Protein AF-A0A7C5TQL2-F1 (afdb_monomer)

Secondary structure (DSSP, 8-state):
-GGGTT-TTEEE-TTS-EEEHHHHHHHHHHHHHSGGGS-TTS-HHHHHHHHHHHHHHHHHHHHTSSSPPPHHHHHHHEEEE-TT-HHHHHTTPPEEEEEEGGG-TT-SSPPPSEEEEEEES--S--TTTTTHHHHHHHHHHHHHHHHHHTT--PEEEEEEEEEETTEEEEEEEE---GGGGGG--EE--EEEEE-SS-TT---HHHHHHHHHHHHHHHHHTT-BTTTEEB-B-TT--HHHHHHHHHHHHHHHHHTT-TTPPP-B-S--GGGT---TTTTTHHHHHHHHHHHHHHH-HHHHHHHT--TTSPEEEEEE--SHHHHHHHHHHHHTTGGG-EEEEEEE-SSEEEE-TT---HHHHHHHHHHHHHHHHTT--GGG--HHHH--S--SEEEE-SSTTSGGGGGGSB-SEEEE-SSTTSB-TTTGGG-B-SEEE--SSS-BPTT-HHHHHHTT-EEE-HHHHSTHHHHHHHHHHHHHHHHGGGGGGSGGGGHHHHHHHHHHHHHHHHHHHHHHHHTS-TT--HHHHHHHHHHHHHHHHHHHHHS--HHHHHHHHHHHHHTTT-S-HHHHHHHHHHHHHHHHHHTSSTHHHHHHHHHHS---TTSGGGT---TTHHHHHHHHHHHHHTTS--HHHHHHHHHHHHHH---TT-

Mean predicted aligned error: 11.05 Å

Sequence (654 aa):
MASLKDDKSFMRTPGGVLVNAFDVEVKGLGEQLLKPLIPESVPKEVRERGMRDLFTALGNFNKLLDKKLTTRQLSELVKSTNAFDEYRIKNNLGVTVVFDGRVHESYPGKKPLLISYTEKGEIGDTSILDGMLDEGVRLAEAMQRKNVLWDTPWDGGKTIIASEGSSYRAVTTVYGEPEVEDLVLAKGGVRFTRIGEGQESQSQDDKSEIVCDWVSSSINAGVLGKKYIAGPDMNMSKDMMSVIVDQAFKTAKDLDIKDFPLPTTSRDTSEGGFDHFKWSVTSRGVVEGMLCALRNKEFMDRVGVKQGGGLSVIIQGFGDVGSGILKILTEEYGRYGIKIVGVSDRHGAIYDSKGLDVKELLTIRQELERAEEEGTDKDAMHIAEMYRGKVEKKWMASKGDDVNQLLTQEATILMPAAGRNAITLKNIGQLKVKMIFEGANNSVERGLEGRLQKMGVAYFRGELENGGGIYTSTDEFFHYLMEGEKLKEHVDGYRTHVLEGITDLAVSNTRMVLEKWLSSPPDTTITDVVYGYADEMLRRRTLRMANITPAMLERAGGDVERSGGKMPKKIALTIAASESAREFVAYSGQNQVELMKTIQAPYDSAKASDVWSDYVDKRICATYTLGKLRNTNNTELLQTLLEKIEAENDHPKV

Radius of gyration: 26.87 Å; Cα contacts (8 Å, |Δi|>4): 1087; chains: 1; bounding box: 64×84×74 Å

pLDDT: mean 80.33, std 19.84, range [24.81, 98.62]

Structure (mmCIF, N/CA/C/O backbone):
data_AF-A0A7C5TQL2-F1
#
_entry.id   AF-A0A7C5TQL2-F1
#
loop_
_atom_site.group_PDB
_atom_site.id
_atom_site.type_symbol
_atom_site.label_atom_id
_atom_site.label_alt_id
_atom_site.label_comp_id
_atom_site.label_asym_id
_atom_site.label_entity_id
_atom_site.label_seq_id
_atom_site.pdbx_PDB_ins_code
_atom_site.Cartn_x
_atom_site.Cartn_y
_atom_site.Cartn_z
_atom_site.occupancy
_atom_site.B_iso_or_equiv
_atom_site.auth_seq_id
_atom_site.auth_comp_id
_atom_site.auth_asym_id
_atom_site.auth_atom_id
_atom_site.pdbx_PDB_model_num
ATOM 1 N N . MET A 1 1 ? 16.834 -41.797 -11.088 1.00 35.19 1 MET A N 1
ATOM 2 C CA . MET A 1 1 ? 17.399 -42.222 -12.396 1.00 35.19 1 MET A CA 1
ATOM 3 C C . MET A 1 1 ? 16.453 -43.139 -13.167 1.00 35.19 1 MET A C 1
ATOM 5 O O . MET A 1 1 ? 16.066 -42.764 -14.261 1.00 35.19 1 MET A O 1
ATOM 9 N N . ALA A 1 2 ? 16.029 -44.294 -12.634 1.00 33.97 2 ALA A N 1
ATOM 10 C CA . ALA A 1 2 ? 15.048 -45.152 -13.323 1.00 33.97 2 ALA A CA 1
ATOM 11 C C . ALA A 1 2 ? 13.636 -44.527 -13.411 1.00 33.97 2 ALA A C 1
ATOM 13 O O . ALA A 1 2 ? 12.957 -44.731 -14.406 1.00 33.97 2 ALA A O 1
ATOM 14 N N . SER A 1 3 ? 13.251 -43.688 -12.442 1.00 38.94 3 SER A N 1
ATOM 15 C CA . SER A 1 3 ? 11.978 -42.945 -12.418 1.00 38.94 3 SER A CA 1
ATOM 16 C C . SER A 1 3 ? 11.890 -41.753 -13.384 1.00 38.94 3 SER A C 1
ATOM 18 O O . SER A 1 3 ? 10.818 -41.191 -13.544 1.00 38.94 3 SER A O 1
ATOM 20 N N . LEU A 1 4 ? 13.001 -41.358 -14.022 1.00 40.25 4 LEU A N 1
ATOM 21 C CA . LEU A 1 4 ? 13.051 -40.243 -14.983 1.00 40.25 4 LEU A CA 1
ATOM 22 C C . LEU A 1 4 ? 12.885 -40.708 -16.439 1.00 40.25 4 LEU A C 1
ATOM 24 O O . LEU A 1 4 ? 12.807 -39.879 -17.336 1.00 40.25 4 LEU A O 1
ATOM 28 N N . LYS A 1 5 ? 12.871 -42.024 -16.698 1.00 40.31 5 LYS A N 1
ATOM 29 C CA . LYS A 1 5 ? 12.758 -42.573 -18.062 1.00 40.31 5 LYS A CA 1
ATOM 30 C C . LYS A 1 5 ? 11.361 -42.432 -18.667 1.00 40.31 5 LYS A C 1
ATOM 32 O O . LYS A 1 5 ? 11.258 -42.419 -19.888 1.00 40.31 5 LYS A O 1
ATOM 37 N N . ASP A 1 6 ? 10.337 -42.312 -17.826 1.00 42.06 6 ASP A N 1
ATOM 38 C CA . ASP A 1 6 ? 8.936 -42.209 -18.248 1.00 42.06 6 ASP A CA 1
ATOM 39 C C . ASP A 1 6 ? 8.398 -40.767 -18.181 1.00 42.06 6 ASP A C 1
ATOM 41 O O . ASP A 1 6 ? 7.238 -40.513 -18.509 1.00 42.06 6 ASP A O 1
ATOM 45 N N . ASP A 1 7 ? 9.241 -39.805 -17.789 1.00 46.81 7 ASP A N 1
ATOM 46 C CA . ASP A 1 7 ? 8.889 -38.389 -17.764 1.00 46.81 7 ASP A CA 1
ATOM 47 C C . ASP A 1 7 ? 9.110 -37.769 -19.154 1.00 46.81 7 ASP A C 1
ATOM 49 O O . ASP A 1 7 ? 10.240 -37.552 -19.597 1.00 46.81 7 ASP A O 1
ATOM 53 N N . LYS A 1 8 ? 8.006 -37.474 -19.855 1.00 48.50 8 LYS A N 1
ATOM 54 C CA . LYS A 1 8 ? 8.007 -36.881 -21.207 1.00 48.50 8 LYS A CA 1
ATOM 55 C C . LYS A 1 8 ? 8.673 -35.499 -21.276 1.00 48.50 8 LYS A C 1
ATOM 57 O O . LYS A 1 8 ? 8.861 -34.982 -22.374 1.00 48.50 8 LYS A O 1
ATOM 62 N N . SER A 1 9 ? 9.016 -34.899 -20.136 1.00 43.09 9 SER A N 1
ATOM 63 C CA . SER A 1 9 ? 9.730 -33.627 -20.063 1.00 43.09 9 SER A CA 1
ATOM 64 C C . SER A 1 9 ? 11.249 -33.741 -20.245 1.00 43.09 9 SER A C 1
ATOM 66 O O . SER A 1 9 ? 11.907 -32.711 -20.255 1.00 43.09 9 SER A O 1
ATOM 68 N N . PHE A 1 10 ? 11.841 -34.927 -20.449 1.00 43.38 10 PHE A N 1
ATOM 69 C CA . PHE A 1 10 ? 13.292 -35.077 -20.657 1.00 43.38 10 PHE A CA 1
ATOM 70 C C . PHE A 1 10 ? 13.642 -35.908 -21.903 1.00 43.38 10 PHE A C 1
ATOM 72 O O . PHE A 1 10 ? 13.054 -36.951 -22.173 1.00 43.38 10 PHE A O 1
ATOM 79 N N . MET A 1 11 ? 14.652 -35.463 -22.656 1.00 42.31 11 MET A N 1
ATOM 80 C CA . MET A 1 11 ? 15.240 -36.164 -23.800 1.00 42.31 11 MET A CA 1
ATOM 81 C C . MET A 1 11 ? 16.713 -36.503 -23.554 1.00 42.31 11 MET A C 1
ATOM 83 O O . MET A 1 11 ? 17.441 -35.806 -22.851 1.00 42.31 11 MET A O 1
ATOM 87 N N . ARG A 1 12 ? 17.179 -37.598 -24.160 1.00 43.16 12 ARG A N 1
ATOM 88 C CA . ARG A 1 12 ? 18.578 -38.039 -24.083 1.00 43.16 12 ARG A CA 1
ATOM 89 C C . ARG A 1 12 ? 19.365 -37.518 -25.284 1.00 43.16 12 ARG A C 1
ATOM 91 O O . ARG A 1 12 ? 18.997 -37.792 -26.422 1.00 43.16 12 ARG A O 1
ATOM 98 N N . THR A 1 13 ? 20.464 -36.812 -25.036 1.00 47.47 13 THR A N 1
ATOM 99 C CA . THR A 1 13 ? 21.400 -36.394 -26.098 1.00 47.47 13 THR A CA 1
ATOM 100 C C . THR A 1 13 ? 22.318 -37.543 -26.541 1.00 47.47 13 THR A C 1
ATOM 102 O O . THR A 1 13 ? 22.471 -38.517 -25.796 1.00 47.47 13 THR A O 1
ATOM 105 N N . PRO A 1 14 ? 22.999 -37.436 -27.705 1.00 36.00 14 PRO A N 1
ATOM 106 C CA . PRO A 1 14 ? 23.963 -38.440 -28.178 1.00 36.00 14 PRO A CA 1
ATOM 107 C C . PRO A 1 14 ? 25.115 -38.751 -27.200 1.00 36.00 14 PRO A C 1
ATOM 109 O O . PRO A 1 14 ? 25.739 -39.800 -27.316 1.00 36.00 14 PRO A O 1
ATOM 112 N N . GLY A 1 15 ? 25.372 -37.880 -26.214 1.00 41.81 15 GLY A N 1
ATOM 113 C CA . GLY A 1 15 ? 26.350 -38.083 -25.135 1.00 41.81 15 GLY A CA 1
ATOM 114 C C . GLY A 1 15 ? 25.784 -38.691 -23.843 1.00 41.81 15 GLY A C 1
ATOM 115 O O . GLY A 1 15 ? 26.488 -38.755 -22.842 1.00 41.81 15 GLY A O 1
ATOM 116 N N . GLY A 1 16 ? 24.513 -39.106 -23.821 1.00 39.88 16 GLY A N 1
ATOM 117 C CA . GLY A 1 16 ? 23.893 -39.778 -22.672 1.00 39.88 16 GLY A CA 1
ATOM 118 C C . GLY A 1 16 ? 23.383 -38.860 -21.555 1.00 39.88 16 GLY A C 1
ATOM 119 O O . GLY A 1 16 ? 22.802 -39.365 -20.591 1.00 39.88 16 GLY A O 1
ATOM 120 N N . VAL A 1 17 ? 23.533 -37.539 -21.696 1.00 45.53 17 VAL A N 1
ATOM 121 C CA . VAL A 1 17 ? 22.992 -36.541 -20.762 1.00 45.53 17 VAL A CA 1
ATOM 122 C C . VAL A 1 17 ? 21.479 -36.430 -20.966 1.00 45.53 17 VAL A C 1
ATOM 124 O O . VAL A 1 17 ? 21.015 -36.259 -22.099 1.00 45.53 17 VAL A O 1
ATOM 127 N N . LEU A 1 18 ? 20.723 -36.559 -19.872 1.00 40.25 18 LEU A N 1
ATOM 128 C CA . LEU A 1 18 ? 19.299 -36.229 -19.815 1.00 40.25 18 LEU A CA 1
ATOM 129 C C . LEU A 1 18 ? 19.177 -34.709 -19.777 1.00 40.25 18 LEU A C 1
ATOM 131 O O . LEU A 1 18 ? 19.666 -34.073 -18.850 1.00 40.25 18 LEU A O 1
ATOM 135 N N . VAL A 1 19 ? 18.552 -34.147 -20.800 1.00 42.16 19 VAL A N 1
ATOM 136 C CA . VAL A 1 19 ? 18.309 -32.712 -20.939 1.00 42.16 19 VAL A CA 1
ATOM 137 C C . VAL A 1 19 ? 16.806 -32.528 -20.996 1.00 42.16 19 VAL A C 1
ATOM 139 O O . VAL A 1 19 ? 16.106 -33.401 -21.511 1.00 42.16 19 VAL A O 1
ATOM 142 N N . ASN A 1 20 ? 16.282 -31.441 -20.444 1.00 48.88 20 ASN A N 1
ATOM 143 C CA . ASN A 1 20 ? 14.851 -31.197 -20.518 1.00 48.88 20 ASN A CA 1
ATOM 144 C C . ASN A 1 20 ? 14.444 -31.145 -22.008 1.00 48.88 20 ASN A C 1
ATOM 146 O O . ASN A 1 20 ? 15.136 -30.534 -22.818 1.00 48.88 20 ASN A O 1
ATOM 150 N N . ALA A 1 21 ? 13.363 -31.815 -22.409 1.00 44.75 21 ALA A N 1
ATOM 151 C CA . ALA A 1 21 ? 12.842 -31.758 -23.776 1.00 44.75 21 ALA A CA 1
ATOM 152 C C . ALA A 1 21 ? 12.583 -30.297 -24.201 1.00 44.75 21 ALA A C 1
ATOM 154 O O . ALA A 1 21 ? 12.774 -29.945 -25.365 1.00 44.75 21 ALA A O 1
ATOM 155 N N . PHE A 1 22 ? 12.277 -29.441 -23.220 1.00 47.22 22 PHE A N 1
ATOM 156 C CA . PHE A 1 22 ? 12.183 -27.991 -23.342 1.00 47.22 22 PHE A CA 1
ATOM 157 C C . PHE A 1 22 ? 13.530 -27.331 -23.701 1.00 47.22 22 PHE A C 1
ATOM 159 O O . PHE A 1 22 ? 13.549 -26.471 -24.571 1.00 47.22 22 PHE A O 1
ATOM 166 N N . ASP A 1 23 ? 14.672 -27.770 -23.148 1.00 45.50 23 ASP A N 1
ATOM 167 C CA . ASP A 1 23 ? 16.014 -27.251 -23.505 1.00 45.50 23 ASP A CA 1
ATOM 168 C C . ASP A 1 23 ? 16.402 -27.569 -24.962 1.00 45.50 23 ASP A C 1
ATOM 170 O O . ASP A 1 23 ? 17.165 -26.837 -25.599 1.00 45.50 23 ASP A O 1
ATOM 174 N N . VAL A 1 24 ? 15.887 -28.676 -25.508 1.00 41.97 24 VAL A N 1
ATOM 175 C CA . VAL A 1 24 ? 16.151 -29.099 -26.892 1.00 41.97 24 VAL A CA 1
ATOM 176 C C . VAL A 1 24 ? 15.247 -28.356 -27.879 1.00 41.97 24 VAL A C 1
ATOM 178 O O . VAL A 1 24 ? 15.740 -27.903 -28.913 1.00 41.97 24 VAL A O 1
ATOM 181 N N . GLU A 1 25 ? 13.963 -28.154 -27.553 1.00 45.66 25 GLU A N 1
ATOM 182 C CA . GLU A 1 25 ? 13.095 -27.243 -28.315 1.00 45.66 25 GLU A CA 1
ATOM 183 C C . GLU A 1 25 ? 13.650 -25.812 -28.300 1.00 45.66 25 GLU A C 1
ATOM 185 O O . GLU A 1 25 ? 13.676 -25.163 -29.340 1.00 45.66 25 GLU A O 1
ATOM 190 N N . VAL A 1 26 ? 14.201 -25.343 -27.176 1.00 44.94 26 VAL A N 1
ATOM 191 C CA . VAL A 1 26 ? 14.811 -24.010 -27.019 1.00 44.94 26 VAL A CA 1
ATOM 192 C C . VAL A 1 26 ? 15.952 -23.741 -28.011 1.00 44.94 26 VAL A C 1
ATOM 194 O O . VAL A 1 26 ? 16.030 -22.642 -28.562 1.00 44.94 26 VAL A O 1
ATOM 197 N N . LYS A 1 27 ? 16.798 -24.732 -28.326 1.00 47.66 27 LYS A N 1
ATOM 198 C CA . LYS A 1 27 ? 17.866 -24.559 -29.332 1.00 47.66 27 LYS A CA 1
ATOM 199 C C . LYS A 1 27 ? 17.344 -24.440 -30.768 1.00 47.66 27 LYS A C 1
ATOM 201 O O . LYS A 1 27 ? 17.947 -23.716 -31.551 1.00 47.66 27 LYS A O 1
ATOM 206 N N . GLY A 1 28 ? 16.258 -25.133 -31.118 1.00 47.22 28 GLY A N 1
ATOM 207 C CA . GLY A 1 28 ? 15.684 -25.110 -32.473 1.00 47.22 28 GLY A CA 1
ATOM 208 C C . GLY A 1 28 ? 14.668 -23.984 -32.706 1.00 47.22 28 GLY A C 1
ATOM 209 O O . GLY A 1 28 ? 14.642 -23.382 -33.777 1.00 47.22 28 GLY A O 1
ATOM 210 N N . LEU A 1 29 ? 13.854 -23.669 -31.695 1.00 45.81 29 LEU A N 1
ATOM 211 C CA . LEU A 1 29 ? 12.820 -22.628 -31.730 1.00 45.81 29 LEU A CA 1
ATOM 212 C C . LEU A 1 29 ? 13.411 -21.227 -31.495 1.00 45.81 29 LEU A C 1
ATOM 214 O O . LEU A 1 29 ? 12.914 -20.249 -32.053 1.00 45.81 29 LEU A O 1
ATOM 218 N N . GLY A 1 30 ? 14.488 -21.128 -30.702 1.00 50.16 30 GLY A N 1
ATOM 219 C CA . GLY A 1 30 ? 15.149 -19.864 -30.373 1.00 50.16 30 GLY A CA 1
ATOM 220 C C . GLY A 1 30 ? 15.720 -19.141 -31.588 1.00 50.16 30 GLY A C 1
ATOM 221 O O . GLY A 1 30 ? 15.544 -17.934 -31.714 1.00 50.16 30 GLY A O 1
ATOM 222 N N . GLU A 1 31 ? 16.306 -19.864 -32.545 1.00 50.56 31 GLU A N 1
ATOM 223 C CA . GLU A 1 31 ? 16.797 -19.252 -33.787 1.00 50.56 31 GLU A CA 1
ATOM 224 C C . GLU A 1 31 ? 15.675 -18.763 -34.715 1.00 50.56 31 GLU A C 1
ATOM 226 O O . GLU A 1 31 ? 15.889 -17.814 -35.464 1.00 50.56 31 GLU A O 1
ATOM 231 N N . GLN A 1 32 ? 14.482 -19.365 -34.689 1.00 48.25 32 GLN A N 1
ATOM 232 C CA . GLN A 1 32 ? 13.378 -18.964 -35.573 1.00 48.25 32 GLN A CA 1
ATOM 233 C C . GLN A 1 32 ? 12.506 -17.848 -34.981 1.00 48.25 32 GLN A C 1
ATOM 235 O O . GLN A 1 32 ? 12.045 -16.987 -35.728 1.00 48.25 32 GLN A O 1
ATOM 240 N N . LEU A 1 33 ? 12.310 -17.827 -33.657 1.00 50.88 33 LEU A N 1
ATOM 241 C CA . LEU A 1 33 ? 11.504 -16.812 -32.964 1.00 50.88 33 LEU A CA 1
ATOM 242 C C . LEU A 1 33 ? 12.296 -15.552 -32.591 1.00 50.88 33 LEU A C 1
ATOM 244 O O . LEU A 1 33 ? 11.737 -14.460 -32.624 1.00 50.88 33 LEU A O 1
ATOM 248 N N . LEU A 1 34 ? 13.581 -15.679 -32.234 1.00 53.97 34 LEU A N 1
ATOM 249 C CA . LEU A 1 34 ? 14.358 -14.560 -31.679 1.00 53.97 34 LEU A CA 1
ATOM 250 C C . LEU A 1 34 ? 15.198 -13.831 -32.731 1.00 53.97 34 LEU A C 1
ATOM 252 O O . LEU A 1 34 ? 15.474 -12.647 -32.574 1.00 53.97 34 LEU A O 1
ATOM 256 N N . LYS A 1 35 ? 15.567 -14.491 -33.835 1.00 56.81 35 LYS A N 1
ATOM 257 C CA . LYS A 1 35 ? 16.343 -13.870 -34.922 1.00 56.81 35 LYS A CA 1
ATOM 258 C C . LYS A 1 35 ? 15.671 -12.629 -35.542 1.00 56.81 35 LYS A C 1
ATOM 260 O O . LYS A 1 35 ? 16.403 -11.695 -35.845 1.00 56.81 35 LYS A O 1
ATOM 265 N N . PRO A 1 36 ? 14.330 -12.547 -35.679 1.00 54.75 36 PRO A N 1
ATOM 266 C CA . PRO A 1 36 ? 13.657 -11.313 -36.104 1.00 54.75 36 PRO A CA 1
ATOM 267 C C . PRO A 1 36 ? 13.644 -10.197 -35.045 1.00 54.75 36 PRO A C 1
ATOM 269 O O . PRO A 1 36 ? 13.476 -9.035 -35.397 1.00 54.75 36 PRO A O 1
ATOM 272 N N . LEU A 1 37 ? 13.793 -10.537 -33.758 1.00 52.56 37 LEU A N 1
ATOM 273 C CA . LEU A 1 37 ? 13.736 -9.596 -32.629 1.00 52.56 37 LEU A CA 1
ATOM 274 C C . LEU A 1 37 ? 15.102 -8.983 -32.289 1.00 52.56 37 LEU A C 1
ATOM 276 O O . LEU A 1 37 ? 15.181 -8.067 -31.473 1.00 52.56 37 LEU A O 1
ATOM 280 N N . ILE A 1 38 ? 16.175 -9.488 -32.899 1.00 63.03 38 ILE A N 1
ATOM 281 C CA . ILE A 1 38 ? 17.547 -9.073 -32.623 1.00 63.03 38 ILE A CA 1
ATOM 282 C C . ILE A 1 38 ? 18.105 -8.393 -33.878 1.00 63.03 38 ILE A C 1
ATOM 284 O O . ILE A 1 38 ? 18.371 -9.082 -34.866 1.00 63.03 38 ILE A O 1
ATOM 288 N N . PRO A 1 39 ? 18.312 -7.064 -33.864 1.00 61.12 39 PRO A N 1
ATOM 289 C CA . PRO A 1 39 ? 18.903 -6.362 -34.995 1.00 61.12 39 PRO A CA 1
ATOM 290 C C . PRO A 1 39 ? 20.243 -6.987 -35.405 1.00 61.12 39 PRO A C 1
ATOM 292 O O . PRO A 1 39 ? 21.057 -7.358 -34.555 1.00 61.12 39 PRO A O 1
ATOM 295 N N . GLU A 1 40 ? 20.514 -7.077 -36.710 1.00 67.06 40 GLU A N 1
ATOM 296 C CA . GLU A 1 40 ? 21.793 -7.613 -37.204 1.00 67.06 40 GLU A CA 1
ATOM 297 C C . GLU A 1 40 ? 23.003 -6.812 -36.699 1.00 67.06 40 GLU A C 1
ATOM 299 O O . GLU A 1 40 ? 24.095 -7.371 -36.587 1.00 67.06 40 GLU A O 1
ATOM 304 N N . SER A 1 41 ? 22.783 -5.543 -36.333 1.00 70.69 41 SER A N 1
ATOM 305 C CA . SER A 1 41 ? 23.762 -4.639 -35.727 1.00 70.69 41 SER A CA 1
ATOM 306 C C . SER A 1 41 ? 24.206 -5.042 -34.318 1.00 70.69 41 SER A C 1
ATOM 308 O O . SER A 1 41 ? 25.245 -4.568 -33.872 1.00 70.69 41 SER A O 1
ATOM 310 N N . VAL A 1 42 ? 23.460 -5.904 -33.618 1.00 71.81 42 VAL A N 1
ATOM 311 C CA . VAL A 1 42 ? 23.802 -6.332 -32.255 1.00 71.81 42 VAL A CA 1
ATOM 312 C C . VAL A 1 42 ? 25.015 -7.280 -32.284 1.00 71.81 42 VAL A C 1
ATOM 314 O O . VAL A 1 42 ? 24.962 -8.313 -32.971 1.00 71.81 42 VAL A O 1
ATOM 317 N N . PRO A 1 43 ? 26.094 -6.998 -31.522 1.00 82.38 43 PRO A N 1
ATOM 318 C CA . PRO A 1 43 ? 27.293 -7.831 -31.480 1.00 82.38 43 PRO A CA 1
ATOM 319 C C . PRO A 1 43 ? 26.995 -9.294 -31.143 1.00 82.38 43 PRO A C 1
ATOM 321 O O . PRO A 1 43 ? 26.157 -9.604 -30.297 1.00 82.38 43 PRO A O 1
ATOM 324 N N . LYS A 1 44 ? 27.725 -10.226 -31.766 1.00 81.69 44 LYS A N 1
ATOM 325 C CA . LYS A 1 44 ? 27.510 -11.673 -31.586 1.00 81.69 44 LYS A CA 1
ATOM 326 C C . LYS A 1 44 ? 27.522 -12.099 -30.110 1.00 81.69 44 LYS A C 1
ATOM 328 O O . LYS A 1 44 ? 26.655 -12.863 -29.700 1.00 81.69 44 LYS A O 1
ATOM 333 N N . GLU A 1 45 ? 28.455 -11.569 -29.323 1.00 79.00 45 GLU A N 1
ATOM 334 C CA . GLU A 1 45 ? 28.585 -11.863 -27.889 1.00 79.00 45 GLU A CA 1
ATOM 335 C C . GLU A 1 45 ? 27.354 -11.417 -27.085 1.00 79.00 45 GLU A C 1
ATOM 337 O O . GLU A 1 45 ? 26.882 -12.150 -26.213 1.00 79.00 45 GLU A O 1
ATOM 342 N N . VAL A 1 46 ? 26.781 -10.256 -27.430 1.00 82.25 46 VAL A N 1
ATOM 343 C CA . VAL A 1 46 ? 25.533 -9.748 -26.842 1.00 82.25 46 VAL A CA 1
ATOM 344 C C . VAL A 1 46 ? 24.373 -10.687 -27.164 1.00 82.25 46 VAL A C 1
ATOM 346 O O . VAL A 1 46 ? 23.608 -11.042 -26.270 1.00 82.25 46 VAL A O 1
ATOM 349 N N . ARG A 1 47 ? 24.269 -11.154 -28.416 1.00 79.06 47 ARG A N 1
ATOM 350 C CA . ARG A 1 47 ? 23.204 -12.085 -28.832 1.00 79.06 47 ARG A CA 1
ATOM 351 C C . ARG A 1 47 ? 23.280 -13.414 -28.091 1.00 79.06 47 ARG A C 1
ATOM 353 O O . ARG A 1 47 ? 22.269 -13.891 -27.581 1.00 79.06 47 ARG A O 1
ATOM 360 N N . GLU A 1 48 ? 24.470 -14.006 -28.020 1.00 81.00 48 GLU A N 1
ATOM 361 C CA . GLU A 1 48 ? 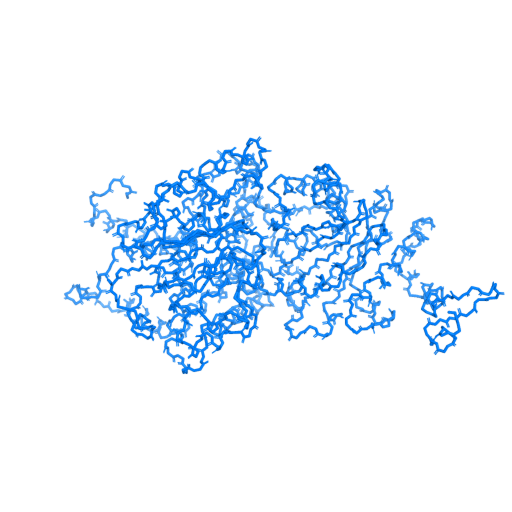24.676 -15.305 -27.372 1.00 81.00 48 GLU A CA 1
ATOM 362 C C . GLU A 1 48 ? 24.389 -15.243 -25.872 1.00 81.00 48 GLU A C 1
ATOM 364 O O . GLU A 1 48 ? 23.709 -16.119 -25.335 1.00 81.00 48 GLU A O 1
ATOM 369 N N . ARG A 1 49 ? 24.868 -14.195 -25.193 1.00 82.44 49 ARG A N 1
ATOM 370 C CA . ARG A 1 49 ? 24.580 -13.986 -23.775 1.00 82.44 49 ARG A CA 1
ATOM 371 C C . ARG A 1 49 ? 23.101 -13.676 -23.537 1.00 82.44 49 ARG A C 1
ATOM 373 O O . ARG A 1 49 ? 22.492 -14.318 -22.690 1.00 82.44 49 ARG A O 1
ATOM 380 N N . GLY A 1 50 ? 22.519 -12.758 -24.306 1.00 83.56 50 GLY A N 1
ATOM 381 C CA . GLY A 1 50 ? 21.108 -12.388 -24.198 1.00 83.56 50 GLY A CA 1
ATOM 382 C C . GLY A 1 50 ? 20.166 -13.575 -24.378 1.00 83.56 50 GLY A C 1
ATOM 383 O O . GLY A 1 50 ? 19.236 -13.729 -23.594 1.00 83.56 50 GLY A O 1
ATOM 384 N N . MET A 1 51 ? 20.448 -14.472 -25.331 1.00 80.56 51 MET A N 1
ATOM 385 C CA . MET A 1 51 ? 19.664 -15.700 -25.499 1.00 80.56 51 MET A CA 1
ATOM 386 C C . MET A 1 51 ? 19.730 -16.598 -24.262 1.00 80.56 51 MET A C 1
ATOM 388 O O . MET A 1 51 ? 18.691 -17.052 -23.788 1.00 80.56 51 MET A O 1
ATOM 392 N N . ARG A 1 52 ? 20.934 -16.865 -23.734 1.00 82.88 52 ARG A N 1
ATOM 393 C CA . ARG A 1 52 ? 21.097 -17.721 -22.546 1.00 82.88 52 ARG A CA 1
ATOM 394 C C . ARG A 1 52 ? 20.340 -17.158 -21.345 1.00 82.88 52 ARG A C 1
ATOM 396 O O . ARG A 1 52 ? 19.586 -17.895 -20.710 1.00 82.88 52 ARG A O 1
ATOM 403 N N . ASP A 1 53 ? 20.514 -15.865 -21.084 1.00 87.06 53 ASP A N 1
ATOM 404 C CA . ASP A 1 53 ? 19.884 -15.177 -19.957 1.00 87.06 53 ASP A CA 1
ATOM 405 C C . ASP A 1 53 ? 18.348 -15.201 -20.117 1.00 87.06 53 ASP A C 1
ATOM 407 O O . ASP A 1 53 ? 17.634 -15.584 -19.195 1.00 87.06 53 ASP A O 1
ATOM 411 N N . LEU A 1 54 ? 17.826 -14.895 -21.314 1.00 85.62 54 LEU A N 1
ATOM 412 C CA . LEU A 1 54 ? 16.385 -14.901 -21.592 1.00 85.62 54 LEU A CA 1
ATOM 413 C C . LEU A 1 54 ? 15.747 -16.279 -21.385 1.00 85.62 54 LEU A C 1
ATOM 415 O O . LEU A 1 54 ? 14.697 -16.378 -20.754 1.00 85.62 54 LEU A O 1
ATOM 419 N N . PHE A 1 55 ? 16.348 -17.348 -21.911 1.00 80.94 55 PHE A N 1
ATOM 420 C CA . PHE A 1 55 ? 15.778 -18.690 -21.764 1.00 80.94 55 PHE A CA 1
ATOM 421 C C . PHE A 1 55 ? 15.786 -19.172 -20.318 1.00 80.94 55 PHE A C 1
ATOM 423 O O . PHE A 1 55 ? 14.824 -19.807 -19.882 1.00 80.94 55 PHE A O 1
ATOM 430 N N . THR A 1 56 ? 16.832 -18.820 -19.573 1.00 84.25 56 THR A N 1
ATOM 431 C CA . THR A 1 56 ? 16.898 -19.078 -18.132 1.00 84.25 56 THR A CA 1
ATOM 432 C C . THR A 1 56 ? 15.745 -18.369 -17.419 1.00 84.25 56 THR A C 1
ATOM 434 O O . THR A 1 56 ? 14.995 -19.014 -16.680 1.00 84.25 56 THR A O 1
ATOM 437 N N . ALA A 1 57 ? 15.505 -17.099 -17.759 1.00 87.38 57 ALA A N 1
ATOM 438 C CA . ALA A 1 57 ? 14.457 -16.289 -17.147 1.00 87.38 57 ALA A CA 1
ATOM 439 C C . ALA A 1 57 ? 13.059 -16.805 -17.462 1.00 87.38 57 ALA A C 1
ATOM 441 O O . ALA A 1 57 ? 12.238 -16.947 -16.558 1.00 87.38 57 ALA A O 1
ATOM 442 N N . LEU A 1 58 ? 12.794 -17.155 -18.722 1.00 85.12 58 LEU A N 1
ATOM 443 C CA . LEU A 1 58 ? 11.524 -17.755 -19.130 1.00 85.12 58 LEU A CA 1
ATOM 444 C C . LEU A 1 58 ? 11.292 -19.099 -18.430 1.00 85.12 58 LEU A C 1
ATOM 446 O O . LEU A 1 58 ? 10.189 -19.366 -17.956 1.00 85.12 58 LEU A O 1
ATOM 450 N N . GLY A 1 59 ? 12.331 -19.933 -18.337 1.00 82.38 59 GLY A N 1
ATOM 451 C CA . GLY A 1 59 ? 12.267 -21.224 -17.661 1.00 82.38 59 GLY A CA 1
ATOM 452 C C . GLY A 1 59 ? 11.974 -21.092 -16.167 1.00 82.38 59 GLY A C 1
ATOM 453 O O . GLY A 1 59 ? 11.145 -21.835 -15.643 1.00 82.38 59 GLY A O 1
ATOM 454 N N . ASN A 1 60 ? 12.613 -20.141 -15.485 1.00 85.56 60 ASN A N 1
ATOM 455 C CA . ASN A 1 60 ? 12.390 -19.889 -14.062 1.00 85.56 60 ASN A CA 1
ATOM 456 C C . ASN A 1 60 ? 11.043 -19.218 -13.794 1.00 85.56 60 ASN A C 1
ATOM 458 O O . ASN A 1 60 ? 10.327 -19.662 -12.901 1.00 85.56 60 ASN A O 1
ATOM 462 N N . PHE A 1 61 ? 10.644 -18.233 -14.599 1.00 86.69 61 PHE A N 1
ATOM 463 C CA . PHE A 1 61 ? 9.328 -17.608 -14.480 1.00 86.69 61 PHE A CA 1
ATOM 464 C C . PHE A 1 61 ? 8.194 -18.621 -14.678 1.00 86.69 61 PHE A C 1
ATOM 466 O O . PHE A 1 61 ? 7.239 -18.628 -13.909 1.00 86.69 61 PHE A O 1
ATOM 473 N N . ASN A 1 62 ? 8.322 -19.548 -15.635 1.00 85.19 62 ASN A N 1
ATOM 474 C CA . ASN A 1 62 ? 7.319 -20.594 -15.861 1.00 85.19 62 ASN A CA 1
ATOM 475 C C . ASN A 1 62 ? 7.122 -21.523 -14.650 1.00 85.19 62 ASN A C 1
ATOM 477 O O . ASN A 1 62 ? 6.055 -22.111 -14.493 1.00 85.19 62 ASN A O 1
ATOM 481 N N . LYS A 1 63 ? 8.141 -21.673 -13.791 1.00 83.38 63 LYS A N 1
ATOM 482 C CA . LYS A 1 63 ? 8.021 -22.442 -12.540 1.00 83.38 63 LYS A CA 1
ATOM 483 C C . LYS A 1 63 ? 7.165 -21.718 -11.497 1.00 83.38 63 LYS A C 1
ATOM 485 O O . LYS A 1 63 ? 6.606 -22.393 -10.647 1.00 83.38 63 LYS A O 1
ATOM 490 N N . LEU A 1 64 ? 7.041 -20.390 -11.588 1.00 82.12 64 LEU A N 1
ATOM 491 C CA . LEU A 1 64 ? 6.224 -19.562 -10.689 1.00 82.12 64 LEU A CA 1
ATOM 492 C C . LEU A 1 64 ? 4.743 -19.535 -11.073 1.00 82.12 64 LEU A C 1
ATOM 494 O O . LEU A 1 64 ? 3.929 -18.971 -10.346 1.00 82.12 64 LEU A O 1
ATOM 498 N N . LEU A 1 65 ? 4.389 -20.093 -12.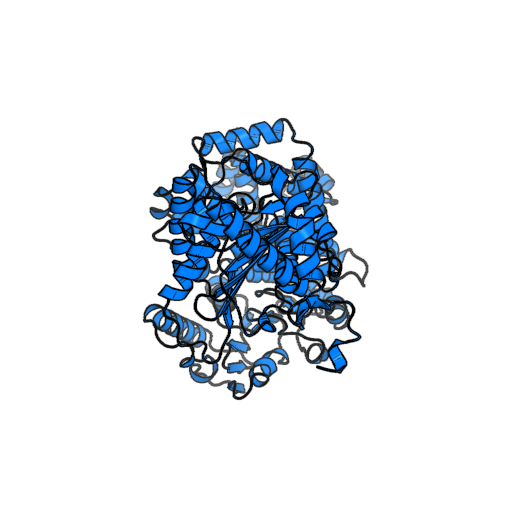231 1.00 83.69 65 LEU A N 1
ATOM 499 C CA . LEU A 1 65 ? 3.014 -20.157 -12.698 1.00 83.69 65 LEU A CA 1
ATOM 500 C C . LEU A 1 65 ? 2.372 -21.465 -12.244 1.00 83.69 65 LEU A C 1
ATOM 502 O O . LEU A 1 65 ? 2.896 -22.549 -12.497 1.00 83.69 65 LEU A O 1
ATOM 506 N N . ASP A 1 66 ? 1.170 -21.367 -11.681 1.00 78.88 66 ASP A N 1
ATOM 507 C CA . ASP A 1 66 ? 0.393 -22.544 -11.268 1.00 78.88 66 ASP A CA 1
ATOM 508 C C . ASP A 1 66 ? 0.061 -23.470 -12.448 1.00 78.88 66 ASP A C 1
ATOM 510 O O . ASP A 1 66 ? -0.086 -24.684 -12.298 1.00 78.88 66 ASP A O 1
ATOM 514 N N . LYS A 1 67 ? -0.043 -22.898 -13.650 1.00 80.50 67 LYS A N 1
ATOM 515 C CA . LYS A 1 67 ? -0.192 -23.633 -14.900 1.00 80.50 67 LYS A CA 1
ATOM 516 C C . LYS A 1 67 ? 0.991 -23.316 -15.797 1.00 80.50 67 LYS A C 1
ATOM 518 O O . LYS A 1 67 ? 1.109 -22.206 -16.309 1.00 80.50 67 LYS A O 1
ATOM 523 N N . LYS A 1 68 ? 1.837 -24.323 -16.015 1.00 80.12 68 LYS A N 1
ATOM 524 C CA . LYS A 1 68 ? 2.994 -24.203 -16.902 1.00 80.12 68 LYS A CA 1
ATOM 525 C C . LYS A 1 68 ? 2.529 -23.852 -18.311 1.00 80.12 68 LYS A C 1
ATOM 527 O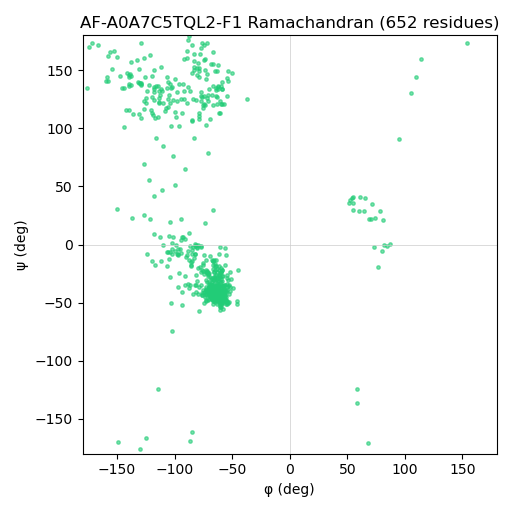 O . LYS A 1 68 ? 1.765 -24.597 -18.929 1.00 80.12 68 LYS A O 1
ATOM 532 N N . LEU A 1 69 ? 3.010 -22.723 -18.808 1.00 76.94 69 LEU A N 1
ATOM 533 C CA . LEU A 1 69 ? 2.805 -22.276 -20.173 1.00 76.94 69 LEU A CA 1
ATOM 534 C C . LEU A 1 69 ? 3.862 -22.914 -21.079 1.00 76.94 69 LEU A C 1
ATOM 536 O O . LEU A 1 69 ? 4.998 -23.174 -20.669 1.00 76.94 69 LEU A O 1
ATOM 540 N N . THR A 1 70 ? 3.488 -23.180 -22.328 1.00 79.00 70 THR A N 1
ATOM 541 C CA . THR A 1 70 ? 4.464 -23.557 -23.360 1.00 79.00 70 THR A CA 1
ATOM 542 C C . THR A 1 70 ? 5.357 -22.362 -23.694 1.00 79.00 70 THR A C 1
ATOM 544 O O . THR A 1 70 ? 4.937 -21.213 -23.552 1.00 79.00 70 THR A O 1
ATOM 547 N N . THR A 1 71 ? 6.572 -22.599 -24.199 1.00 67.44 71 THR A N 1
ATOM 548 C CA . THR A 1 71 ? 7.472 -21.515 -24.643 1.00 67.44 71 THR A CA 1
ATOM 549 C C . THR A 1 71 ? 6.797 -20.599 -25.653 1.00 67.44 71 THR A C 1
ATOM 551 O O . THR A 1 71 ? 6.958 -19.385 -25.588 1.00 67.44 71 THR A O 1
ATOM 554 N N . ARG A 1 72 ? 5.999 -21.176 -26.560 1.00 71.50 72 ARG A N 1
ATOM 555 C CA . ARG A 1 72 ? 5.222 -20.419 -27.539 1.00 71.50 72 ARG A CA 1
ATOM 556 C C . ARG A 1 72 ? 4.256 -19.453 -26.853 1.00 71.50 72 ARG A C 1
ATOM 558 O O . ARG A 1 72 ? 4.286 -18.267 -27.155 1.00 71.50 72 ARG A O 1
ATOM 565 N N . GLN A 1 73 ? 3.466 -19.936 -25.895 1.00 80.50 73 GLN A N 1
ATOM 566 C CA . GLN A 1 73 ? 2.539 -19.088 -25.141 1.00 80.50 73 GLN A CA 1
ATOM 567 C C . GLN A 1 73 ? 3.271 -18.012 -24.338 1.00 80.50 73 GLN A C 1
ATOM 569 O O . GLN A 1 73 ? 2.842 -16.866 -24.340 1.00 80.50 73 GLN A O 1
ATOM 574 N N . LEU A 1 74 ? 4.393 -18.353 -23.694 1.00 76.12 74 LEU A N 1
ATOM 575 C CA . LEU A 1 74 ? 5.217 -17.358 -23.008 1.00 76.12 74 LEU A CA 1
ATOM 576 C C . LEU A 1 74 ? 5.694 -16.289 -23.988 1.00 76.12 74 LEU A C 1
ATOM 578 O O . LEU A 1 74 ? 5.509 -15.114 -23.713 1.00 76.12 74 LEU A O 1
ATOM 582 N N . SER A 1 75 ? 6.227 -16.675 -25.151 1.00 72.81 75 SER A N 1
ATOM 583 C CA . SER A 1 75 ? 6.704 -15.722 -26.159 1.00 72.81 75 SER A CA 1
ATOM 584 C C . SER A 1 75 ? 5.598 -14.825 -26.719 1.00 72.81 75 SER A C 1
ATOM 586 O O . SER A 1 75 ? 5.837 -13.643 -26.929 1.00 72.81 75 SER A O 1
ATOM 588 N N . GLU A 1 76 ? 4.384 -15.355 -26.903 1.00 81.38 76 GLU A N 1
ATOM 589 C CA . GLU A 1 76 ? 3.213 -14.589 -27.358 1.00 81.38 76 GLU A CA 1
ATOM 590 C C . GLU A 1 76 ? 2.712 -13.607 -26.283 1.00 81.38 76 GLU A C 1
ATOM 592 O O . GLU A 1 76 ? 2.080 -12.604 -26.608 1.00 81.38 76 GLU A O 1
ATOM 597 N N . LEU A 1 77 ? 3.000 -13.881 -25.006 1.00 84.69 77 LEU A N 1
ATOM 598 C CA . LEU A 1 77 ? 2.629 -13.039 -23.870 1.00 84.69 77 LEU A CA 1
ATOM 599 C C . LEU A 1 77 ? 3.760 -12.102 -23.425 1.00 84.69 77 LEU A C 1
ATOM 601 O O . LEU A 1 77 ? 3.513 -11.228 -22.601 1.00 84.69 77 LEU A O 1
ATOM 605 N N . VAL A 1 78 ? 4.983 -12.234 -23.945 1.00 87.38 78 VAL A N 1
ATOM 606 C CA . VAL A 1 78 ? 6.083 -11.296 -23.667 1.00 87.38 78 VAL A CA 1
ATOM 607 C C . VAL A 1 78 ? 5.828 -9.995 -24.426 1.00 87.38 78 VAL A C 1
ATOM 609 O O . VAL A 1 78 ? 5.773 -9.976 -25.652 1.00 87.38 78 VAL A O 1
ATOM 612 N N . LYS A 1 79 ? 5.708 -8.888 -23.691 1.00 86.81 79 LYS A N 1
ATOM 613 C CA . LYS A 1 79 ? 5.542 -7.542 -24.252 1.00 86.81 79 LYS A CA 1
ATOM 614 C C . LYS A 1 79 ? 6.871 -6.819 -24.472 1.00 86.81 79 LYS A C 1
ATOM 616 O O . LYS A 1 79 ? 6.991 -6.050 -25.421 1.00 86.81 79 LYS A O 1
ATOM 621 N N . SER A 1 80 ? 7.866 -7.034 -23.610 1.00 90.25 80 SER A N 1
ATOM 622 C CA . SER A 1 80 ? 9.210 -6.463 -23.779 1.00 90.25 80 SER A CA 1
ATOM 623 C C . SER A 1 80 ? 10.270 -7.248 -23.006 1.00 90.25 80 SER A C 1
ATOM 625 O O . SER A 1 80 ? 9.967 -8.026 -22.103 1.00 90.25 80 SER A O 1
ATOM 627 N N . THR A 1 81 ? 11.540 -7.058 -23.360 1.00 91.75 81 THR A N 1
ATOM 628 C CA . THR A 1 81 ? 12.679 -7.576 -22.593 1.00 91.75 81 THR A CA 1
ATOM 629 C C . THR A 1 81 ? 13.920 -6.727 -22.837 1.00 91.75 81 THR A C 1
ATOM 631 O O . THR A 1 81 ? 14.083 -6.172 -23.921 1.00 91.75 81 THR A O 1
ATOM 634 N N . ASN A 1 82 ? 14.810 -6.660 -21.845 1.00 93.19 82 ASN A N 1
ATOM 635 C CA . ASN A 1 82 ? 16.129 -6.046 -21.991 1.00 93.19 82 ASN A CA 1
ATOM 636 C C . ASN A 1 82 ? 17.245 -7.048 -22.352 1.00 93.19 82 ASN A C 1
ATOM 638 O O . ASN A 1 82 ? 18.414 -6.674 -22.403 1.00 93.19 82 ASN A O 1
ATOM 642 N N . ALA A 1 83 ? 16.926 -8.331 -22.569 1.00 89.81 83 ALA A N 1
ATOM 643 C CA . ALA A 1 83 ? 17.925 -9.399 -22.673 1.00 89.81 83 ALA A CA 1
ATOM 644 C C . ALA A 1 83 ? 19.037 -9.115 -23.702 1.00 89.81 83 ALA A C 1
ATOM 646 O O . ALA A 1 83 ? 20.199 -9.468 -23.473 1.00 89.81 83 ALA A O 1
ATOM 647 N N . PHE A 1 84 ? 18.674 -8.445 -24.799 1.00 87.38 84 PHE A N 1
ATOM 648 C CA . PHE A 1 84 ? 19.535 -8.129 -25.941 1.00 87.38 84 PHE A CA 1
ATOM 649 C C . PHE A 1 84 ? 20.063 -6.688 -25.952 1.00 87.38 84 PHE A C 1
ATOM 651 O O . PHE A 1 84 ? 20.680 -6.281 -26.933 1.00 87.38 84 PHE A O 1
ATOM 658 N N . ASP A 1 85 ? 19.815 -5.920 -24.893 1.00 88.44 85 ASP A N 1
ATOM 659 C CA . ASP A 1 85 ? 20.244 -4.530 -24.796 1.00 88.44 85 ASP A CA 1
ATOM 660 C C . ASP A 1 85 ? 21.748 -4.431 -24.465 1.00 88.44 85 ASP A C 1
ATOM 662 O O . ASP A 1 85 ? 22.258 -5.096 -23.554 1.00 88.44 85 ASP A O 1
ATOM 666 N N . GLU A 1 86 ? 22.480 -3.603 -25.214 1.00 88.81 86 GLU A N 1
ATOM 667 C CA . GLU A 1 86 ? 23.921 -3.412 -25.026 1.00 88.81 86 GLU A CA 1
ATOM 668 C C . GLU A 1 86 ? 24.259 -2.768 -23.677 1.00 88.81 86 GLU A C 1
ATOM 670 O O . GLU A 1 86 ? 25.246 -3.160 -23.048 1.00 88.81 86 GLU A O 1
ATOM 675 N N . TYR A 1 87 ? 23.437 -1.826 -23.199 1.00 92.25 87 TYR A N 1
ATOM 676 C CA . TYR A 1 87 ? 23.597 -1.206 -21.885 1.00 92.25 87 TYR A CA 1
ATOM 677 C C . TYR A 1 87 ? 23.502 -2.261 -20.785 1.00 92.25 87 TYR A C 1
ATOM 679 O O . TYR A 1 87 ? 24.357 -2.294 -19.895 1.00 92.25 87 TYR A O 1
ATOM 687 N N . ARG A 1 88 ? 22.528 -3.179 -20.875 1.00 93.50 88 ARG A N 1
ATOM 688 C CA . ARG A 1 88 ? 22.388 -4.289 -19.920 1.00 93.50 88 ARG A CA 1
ATOM 689 C C . ARG A 1 88 ? 23.634 -5.167 -19.890 1.00 93.50 88 ARG A C 1
ATOM 691 O O . ARG A 1 88 ? 24.161 -5.467 -18.818 1.00 93.50 88 ARG A O 1
ATOM 698 N N . ILE A 1 89 ? 24.119 -5.579 -21.060 1.00 90.25 89 ILE A N 1
ATOM 699 C CA . ILE A 1 89 ? 25.267 -6.488 -21.170 1.00 90.25 89 ILE A CA 1
ATOM 700 C C . ILE A 1 89 ? 26.535 -5.825 -20.639 1.00 90.25 89 ILE A C 1
ATOM 702 O O . ILE A 1 89 ? 27.246 -6.432 -19.835 1.00 90.25 89 ILE A O 1
ATOM 706 N N . LYS A 1 90 ? 26.795 -4.583 -21.067 1.00 90.38 90 LYS A N 1
ATOM 707 C CA . LYS A 1 90 ? 27.975 -3.798 -20.688 1.00 90.38 90 LYS A CA 1
ATOM 708 C C . LYS A 1 90 ? 28.052 -3.582 -19.180 1.00 90.38 90 LYS A C 1
ATOM 710 O O . LYS A 1 90 ? 29.134 -3.673 -18.610 1.00 90.38 90 LYS A O 1
ATOM 715 N N . ASN A 1 91 ? 26.912 -3.325 -18.545 1.00 92.62 91 ASN A N 1
ATOM 716 C CA . ASN A 1 91 ? 26.827 -3.080 -17.107 1.00 92.62 91 ASN A CA 1
ATOM 717 C C . ASN A 1 91 ? 26.544 -4.352 -16.289 1.00 92.62 91 ASN A C 1
ATOM 719 O O . ASN A 1 91 ? 26.363 -4.266 -15.079 1.00 92.62 91 ASN A O 1
ATOM 723 N N . ASN A 1 92 ? 26.532 -5.534 -16.922 1.00 92.69 92 ASN A N 1
ATOM 724 C CA . ASN A 1 92 ? 26.284 -6.816 -16.259 1.00 92.69 92 ASN A CA 1
ATOM 725 C C . ASN A 1 92 ? 24.972 -6.832 -15.445 1.00 92.69 92 ASN A C 1
ATOM 727 O O . ASN A 1 92 ? 24.931 -7.373 -14.338 1.00 92.69 92 ASN A O 1
ATOM 731 N N . LEU A 1 93 ? 23.920 -6.220 -15.991 1.00 95.25 93 LEU A N 1
ATOM 732 C CA . LEU A 1 93 ? 22.624 -6.087 -15.330 1.00 95.25 93 LEU A CA 1
ATOM 733 C C . LEU A 1 93 ? 21.785 -7.367 -15.436 1.00 95.25 93 LEU A C 1
ATOM 735 O O . LEU A 1 93 ? 21.949 -8.161 -16.378 1.00 95.25 93 LEU A O 1
ATOM 739 N N . GLY A 1 94 ? 20.858 -7.535 -14.490 1.00 95.38 94 GLY A N 1
ATOM 740 C CA . GLY A 1 94 ? 19.824 -8.562 -14.535 1.00 95.38 94 GLY A CA 1
ATOM 741 C C . GLY A 1 94 ? 19.001 -8.536 -15.828 1.00 95.38 94 GLY A C 1
ATOM 742 O O . GLY A 1 94 ? 18.799 -7.498 -16.470 1.00 95.38 94 GLY A O 1
ATOM 743 N N . VAL A 1 95 ? 18.528 -9.712 -16.236 1.00 95.69 95 VAL A N 1
ATOM 744 C CA . VAL A 1 95 ? 17.599 -9.838 -17.361 1.00 95.69 95 VAL A CA 1
ATOM 745 C C . VAL A 1 95 ? 16.181 -9.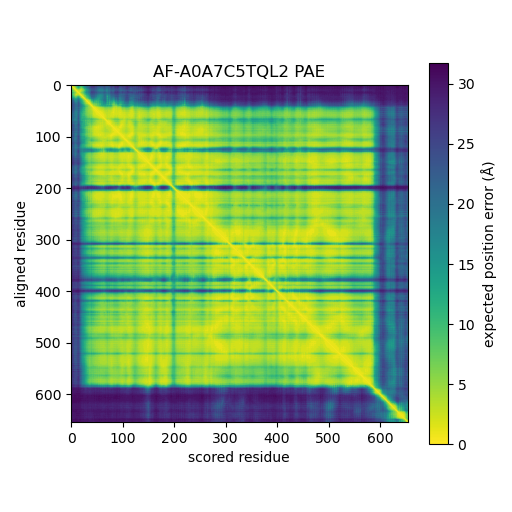597 -16.863 1.00 95.69 95 VAL A C 1
ATOM 747 O O . VAL A 1 95 ? 15.721 -10.243 -15.929 1.00 95.69 95 VAL A O 1
ATOM 750 N N . THR A 1 96 ? 15.489 -8.660 -17.496 1.00 97.06 96 THR A N 1
ATOM 751 C CA . THR A 1 96 ? 14.089 -8.336 -17.248 1.00 97.06 96 THR A CA 1
ATOM 752 C C . THR A 1 96 ? 13.253 -8.765 -18.443 1.00 97.06 96 THR A C 1
ATOM 754 O O . THR A 1 96 ? 13.569 -8.448 -19.596 1.00 97.06 96 THR A O 1
ATOM 757 N N . VAL A 1 97 ? 12.155 -9.456 -18.162 1.00 94.62 97 VAL A N 1
ATOM 758 C CA . VAL A 1 97 ? 11.139 -9.857 -19.132 1.00 94.62 97 VAL A CA 1
ATOM 759 C C . VAL A 1 97 ? 9.790 -9.346 -18.645 1.00 94.62 97 VAL A C 1
ATOM 761 O O . VAL A 1 97 ? 9.396 -9.598 -17.509 1.00 94.62 97 VAL A O 1
ATOM 764 N N . VAL A 1 98 ? 9.089 -8.610 -19.499 1.00 95.62 98 VAL A N 1
ATOM 765 C CA . VAL A 1 98 ? 7.771 -8.050 -19.210 1.00 95.62 98 VAL A CA 1
ATOM 766 C C . VAL A 1 98 ? 6.730 -8.854 -19.964 1.00 95.62 98 VAL A C 1
ATOM 768 O O . VAL A 1 98 ? 6.804 -8.993 -21.182 1.00 95.62 98 VAL A O 1
ATOM 771 N N . PHE A 1 99 ? 5.745 -9.355 -19.237 1.00 93.94 99 PHE A N 1
ATOM 772 C CA . PHE A 1 99 ? 4.659 -10.183 -19.727 1.00 93.94 99 PHE A CA 1
ATOM 773 C C . PHE A 1 99 ? 3.325 -9.446 -19.648 1.00 93.94 99 PHE A C 1
ATOM 775 O O . PHE A 1 99 ? 3.110 -8.604 -18.778 1.00 93.94 99 PHE A O 1
ATOM 782 N N . ASP A 1 100 ? 2.402 -9.821 -20.522 1.00 93.69 100 ASP A N 1
ATOM 783 C CA . ASP A 1 100 ? 0.976 -9.587 -20.365 1.00 93.69 100 ASP A CA 1
ATOM 784 C C . ASP A 1 100 ? 0.480 -10.255 -19.078 1.00 93.69 100 ASP A C 1
ATOM 786 O O . ASP A 1 100 ? 0.800 -11.411 -18.803 1.00 93.69 100 ASP A O 1
ATOM 790 N N . GLY A 1 101 ? -0.310 -9.543 -18.275 1.00 91.75 101 GLY A N 1
ATOM 791 C CA . GLY A 1 101 ? -0.726 -10.038 -16.965 1.00 91.75 101 GLY A CA 1
ATOM 792 C C . GLY A 1 101 ? -1.602 -11.298 -16.983 1.00 91.75 101 GLY A C 1
ATOM 793 O O . GLY A 1 101 ? -1.742 -11.959 -15.951 1.00 91.75 101 GLY A O 1
ATOM 794 N N . ARG A 1 102 ? -2.145 -11.695 -18.145 1.00 90.44 102 ARG A N 1
ATOM 795 C CA . ARG A 1 102 ? -2.898 -12.950 -18.317 1.00 90.44 102 ARG A CA 1
ATOM 796 C C . ARG A 1 102 ? -2.045 -14.205 -18.129 1.00 90.44 102 ARG A C 1
ATOM 798 O O . ARG A 1 102 ? -2.626 -15.271 -17.950 1.00 90.44 102 ARG A O 1
ATOM 805 N N . VAL A 1 103 ? -0.710 -14.094 -18.098 1.00 88.88 103 VAL A N 1
ATOM 806 C CA . VAL A 1 103 ? 0.184 -15.229 -17.787 1.00 88.88 103 VAL A CA 1
ATOM 807 C C . VAL A 1 103 ? -0.164 -15.916 -16.465 1.00 88.88 103 VAL A C 1
ATOM 809 O O . VAL A 1 103 ? 0.007 -17.126 -16.344 1.00 88.88 103 VAL A O 1
ATOM 812 N N . HIS A 1 104 ? -0.700 -15.183 -15.484 1.00 88.38 104 HIS A N 1
ATOM 813 C CA . HIS A 1 104 ? -1.116 -15.751 -14.205 1.00 88.38 104 HIS A CA 1
ATOM 814 C C . HIS A 1 104 ? -2.591 -16.193 -14.242 1.00 88.38 104 HIS A C 1
ATOM 816 O O . HIS A 1 104 ? -3.448 -15.615 -13.571 1.00 88.38 104 HIS A O 1
ATOM 822 N N . GLU A 1 105 ? -2.917 -17.200 -15.065 1.00 83.81 105 GLU A N 1
ATOM 823 C CA . GLU A 1 105 ? -4.299 -17.654 -15.337 1.00 83.81 105 GLU A CA 1
ATOM 824 C C . GLU A 1 105 ? -5.084 -18.070 -14.080 1.00 83.81 105 GLU A C 1
ATOM 826 O O . GLU A 1 105 ? -6.281 -17.800 -13.983 1.00 83.81 105 GLU A O 1
ATOM 831 N N . SER A 1 106 ? -4.418 -18.666 -13.099 1.00 83.69 106 SER A N 1
ATOM 832 C CA . SER A 1 106 ? -4.996 -19.204 -11.859 1.00 83.69 106 SER A CA 1
ATOM 833 C C . SER A 1 106 ? -5.464 -18.151 -10.854 1.00 83.69 106 SER A C 1
ATOM 835 O O . SER A 1 106 ? -6.337 -18.450 -10.041 1.00 83.69 106 SER A O 1
ATOM 837 N N . TYR A 1 107 ? -4.925 -16.925 -10.908 1.00 87.94 107 TYR A N 1
ATOM 838 C CA . TYR A 1 107 ? -5.280 -15.877 -9.948 1.00 87.94 107 TYR A CA 1
ATOM 839 C C . TYR A 1 107 ? -6.791 -15.581 -9.976 1.00 87.94 107 TYR A C 1
ATOM 841 O O . TYR A 1 107 ? -7.309 -15.190 -11.023 1.00 87.94 107 TYR A O 1
ATOM 849 N N . PRO A 1 108 ? -7.534 -15.721 -8.871 1.00 84.06 108 PRO A N 1
ATOM 850 C CA . PRO A 1 108 ? -8.993 -15.614 -8.909 1.00 84.06 108 PRO A CA 1
ATOM 851 C C . PRO A 1 108 ? -9.503 -14.170 -9.035 1.00 84.06 108 PRO A C 1
ATOM 853 O O . PRO A 1 108 ? -10.681 -13.963 -9.316 1.00 84.06 108 PRO A O 1
ATOM 856 N N . GLY A 1 109 ? -8.651 -13.171 -8.777 1.00 85.56 109 GLY A N 1
ATOM 857 C CA . GLY A 1 109 ? -9.007 -11.755 -8.864 1.00 85.56 109 GLY A CA 1
ATOM 858 C C . GLY A 1 109 ? -8.835 -11.165 -10.264 1.00 85.56 109 GLY A C 1
ATOM 859 O O . GLY A 1 109 ? -8.592 -11.868 -11.251 1.00 85.56 109 GLY A O 1
ATOM 860 N N . LYS A 1 110 ? -8.935 -9.835 -10.347 1.00 88.25 110 LYS A N 1
ATOM 861 C CA . LYS A 1 110 ? -8.696 -9.113 -11.600 1.00 88.25 110 LYS A CA 1
ATOM 862 C C . LYS A 1 110 ? -7.255 -9.337 -12.051 1.00 88.25 110 LYS A C 1
ATOM 864 O O . LYS A 1 110 ? -6.343 -9.254 -11.234 1.00 88.25 110 LYS A O 1
ATOM 869 N N . LYS A 1 111 ? -7.033 -9.613 -13.336 1.00 91.81 111 LYS A N 1
ATOM 870 C CA . LYS A 1 111 ? -5.675 -9.787 -13.869 1.00 91.81 111 LYS A CA 1
ATOM 871 C C . LYS A 1 111 ? -4.958 -8.435 -13.952 1.00 91.81 111 LYS A C 1
ATOM 873 O O . LYS A 1 111 ? -5.612 -7.445 -14.285 1.00 91.81 111 LYS A O 1
ATOM 878 N N . PRO A 1 112 ? -3.648 -8.379 -13.665 1.00 95.62 112 PRO A N 1
ATOM 879 C CA . PRO A 1 112 ? -2.871 -7.174 -13.916 1.00 95.62 112 PRO A CA 1
ATOM 880 C C . PRO A 1 112 ? -2.771 -6.905 -15.422 1.00 95.62 112 PRO A C 1
ATOM 882 O O . PRO A 1 112 ? -3.030 -7.785 -16.244 1.00 95.62 112 PRO A O 1
ATOM 885 N N . LEU A 1 113 ? -2.355 -5.695 -15.785 1.00 96.12 113 LEU A N 1
ATOM 886 C CA . LEU A 1 113 ? -2.048 -5.354 -17.171 1.00 96.12 113 LEU A CA 1
ATOM 887 C C . LEU A 1 113 ? -0.726 -6.001 -17.595 1.00 96.12 113 LEU A C 1
ATOM 889 O O . LEU A 1 113 ? -0.622 -6.576 -18.682 1.00 96.12 113 LEU A O 1
ATOM 893 N N . LEU A 1 114 ? 0.286 -5.899 -16.726 1.00 96.00 114 LEU A N 1
ATOM 894 C CA . LEU A 1 114 ? 1.647 -6.366 -16.979 1.00 96.00 114 LEU A CA 1
ATOM 895 C C . LEU A 1 114 ? 2.264 -6.984 -15.720 1.00 96.00 114 LEU A C 1
ATOM 897 O O . LEU A 1 114 ? 2.026 -6.523 -14.599 1.00 96.00 114 LEU A O 1
ATOM 901 N N . ILE A 1 115 ? 3.122 -7.979 -15.928 1.00 96.69 115 ILE A N 1
ATOM 902 C CA . ILE A 1 115 ? 4.013 -8.549 -14.914 1.00 96.69 115 ILE A CA 1
ATOM 903 C C . ILE A 1 115 ? 5.441 -8.467 -15.451 1.00 96.69 115 ILE A C 1
ATOM 905 O O . ILE A 1 115 ? 5.737 -9.011 -16.506 1.00 96.69 115 ILE A O 1
ATOM 909 N N . SER A 1 116 ? 6.337 -7.804 -14.734 1.00 97.06 116 SER A N 1
ATOM 910 C CA . SER A 1 116 ? 7.768 -7.765 -15.034 1.00 97.06 116 SER A CA 1
ATOM 911 C C . SER A 1 116 ? 8.508 -8.717 -14.109 1.00 97.06 116 SER A C 1
ATOM 913 O O . SER A 1 116 ? 8.416 -8.573 -12.893 1.00 97.06 116 SER A O 1
ATOM 915 N N . TYR A 1 117 ? 9.263 -9.651 -14.678 1.00 96.00 117 TYR A N 1
ATOM 916 C CA . TYR A 1 117 ? 10.158 -10.550 -13.959 1.00 96.00 117 TYR A CA 1
ATOM 917 C C . TYR A 1 117 ? 11.606 -10.182 -14.265 1.00 96.00 117 TYR A C 1
ATOM 919 O O . TYR A 1 117 ? 12.006 -10.188 -15.429 1.00 96.00 117 TYR A O 1
ATOM 927 N N . THR A 1 118 ? 12.384 -9.873 -13.234 1.00 96.56 118 THR A N 1
ATOM 928 C CA . THR A 1 118 ? 13.820 -9.602 -13.347 1.00 96.56 118 THR A CA 1
ATOM 929 C C . THR A 1 118 ? 14.604 -10.678 -12.621 1.00 96.56 118 THR A C 1
ATOM 931 O O . THR A 1 118 ? 14.260 -11.042 -11.495 1.00 96.56 118 THR A O 1
ATOM 934 N N . GLU A 1 119 ? 15.681 -11.159 -13.231 1.00 93.50 119 GLU A N 1
ATOM 935 C CA . GLU A 1 119 ? 16.588 -12.095 -12.589 1.00 93.50 119 GLU A CA 1
ATOM 936 C C . GLU A 1 119 ? 18.073 -11.824 -12.831 1.00 93.50 119 GLU A C 1
ATOM 938 O O . GLU A 1 119 ? 18.492 -11.420 -13.917 1.00 93.50 119 GLU A O 1
ATOM 943 N N . LYS A 1 120 ? 18.880 -12.111 -11.804 1.00 93.62 120 LYS A N 1
ATOM 944 C CA . LYS A 1 120 ? 20.343 -12.144 -11.871 1.00 93.62 120 LYS A CA 1
ATOM 945 C C . LYS A 1 120 ? 20.889 -13.259 -10.981 1.00 93.62 120 LYS A C 1
ATOM 947 O O . LYS A 1 120 ? 20.453 -13.405 -9.840 1.00 93.62 120 LYS A O 1
ATOM 952 N N . GLY A 1 121 ? 21.843 -14.032 -11.501 1.00 87.75 121 GLY A N 1
ATOM 953 C CA . GLY A 1 121 ? 22.472 -15.146 -10.782 1.00 87.75 121 GLY A CA 1
ATOM 954 C C . GLY A 1 121 ? 21.529 -16.326 -10.523 1.00 87.75 121 GLY A C 1
ATOM 955 O O . GLY A 1 121 ? 20.411 -16.368 -11.040 1.00 87.75 121 GLY A O 1
ATOM 956 N N . GLU A 1 122 ? 21.977 -17.287 -9.722 1.00 82.44 122 GLU A N 1
ATOM 957 C CA . GLU A 1 122 ? 21.198 -18.462 -9.311 1.00 82.44 122 GLU A CA 1
ATOM 958 C C . GLU A 1 122 ? 20.742 -18.316 -7.856 1.00 82.44 122 GLU A C 1
ATOM 960 O O . GLU A 1 122 ? 21.504 -17.827 -7.023 1.00 82.44 122 GLU A O 1
ATOM 965 N N . ILE A 1 123 ? 19.504 -18.728 -7.572 1.00 76.50 123 ILE A N 1
ATOM 966 C CA . ILE A 1 123 ? 18.962 -18.851 -6.213 1.00 76.50 123 ILE A CA 1
ATOM 967 C C . ILE A 1 123 ? 18.724 -20.340 -5.954 1.00 76.50 123 ILE A C 1
ATOM 969 O O . ILE A 1 123 ? 18.017 -20.993 -6.726 1.00 76.50 123 ILE A O 1
ATOM 973 N N . GLY A 1 124 ? 19.347 -20.867 -4.903 1.00 65.94 124 GLY A N 1
ATOM 974 C CA . GLY A 1 124 ? 19.313 -22.271 -4.511 1.00 65.94 124 GLY A CA 1
ATOM 975 C C . GLY A 1 124 ? 17.999 -22.683 -3.854 1.00 65.94 124 GLY A C 1
ATOM 976 O O . GLY A 1 124 ? 17.495 -23.769 -4.144 1.00 65.94 124 GLY A O 1
ATOM 977 N N . ASP A 1 125 ? 17.413 -21.822 -3.017 1.00 67.12 125 ASP A N 1
ATOM 978 C CA . ASP A 1 125 ? 16.099 -22.063 -2.412 1.00 67.12 125 ASP A CA 1
ATOM 979 C C . ASP A 1 125 ? 14.982 -21.371 -3.206 1.00 67.12 125 ASP A C 1
ATOM 981 O O . ASP A 1 125 ? 14.751 -20.163 -3.119 1.00 67.12 125 ASP A O 1
ATOM 985 N N . THR A 1 126 ? 14.259 -22.162 -3.998 1.00 66.00 126 THR A N 1
ATOM 986 C CA . THR A 1 126 ? 13.135 -21.673 -4.801 1.00 66.00 126 THR A CA 1
ATOM 987 C C . THR A 1 126 ? 11.830 -21.561 -4.016 1.00 66.00 126 THR A C 1
ATOM 989 O O . THR A 1 126 ? 10.876 -21.005 -4.550 1.00 66.00 126 THR A O 1
ATOM 992 N N . SER A 1 127 ? 11.762 -22.049 -2.770 1.00 65.38 127 SER A N 1
ATOM 993 C CA . SER A 1 127 ? 10.517 -22.060 -1.989 1.00 65.38 127 SER A CA 1
ATOM 994 C C . SER A 1 127 ? 10.021 -20.656 -1.640 1.00 65.38 127 SER A C 1
ATOM 996 O O . SER A 1 127 ? 8.819 -20.437 -1.552 1.00 65.38 127 SER A O 1
ATOM 998 N N . ILE A 1 128 ? 10.918 -19.669 -1.518 1.00 62.47 128 ILE A N 1
ATOM 999 C CA . ILE A 1 128 ? 10.512 -18.272 -1.302 1.00 62.47 128 ILE A CA 1
ATOM 1000 C C . ILE A 1 128 ? 9.904 -17.634 -2.555 1.00 62.47 128 ILE A C 1
ATOM 1002 O O . ILE A 1 128 ? 9.232 -16.605 -2.472 1.00 62.47 128 ILE A O 1
ATOM 1006 N N . LEU A 1 129 ? 10.209 -18.195 -3.729 1.00 68.75 129 LEU A N 1
ATOM 1007 C CA . LEU A 1 129 ? 9.647 -17.731 -4.987 1.00 68.75 129 LEU A CA 1
ATOM 1008 C C . LEU A 1 129 ? 8.201 -18.233 -5.133 1.00 68.75 129 LEU A C 1
ATOM 1010 O O . LEU A 1 129 ? 7.395 -17.584 -5.806 1.00 68.75 129 LEU A O 1
ATOM 1014 N N . ASP A 1 130 ? 7.850 -19.330 -4.454 1.00 68.06 130 ASP A N 1
ATOM 1015 C CA . ASP A 1 130 ? 6.480 -19.827 -4.382 1.00 68.06 130 ASP A CA 1
ATOM 1016 C C . ASP A 1 130 ? 5.591 -18.786 -3.685 1.00 68.06 130 ASP A C 1
ATOM 1018 O O . ASP A 1 130 ? 5.820 -18.361 -2.554 1.00 68.06 130 ASP A O 1
ATOM 1022 N N . GLY A 1 131 ? 4.559 -18.327 -4.392 1.00 78.62 131 GLY A N 1
ATOM 1023 C CA . GLY A 1 131 ? 3.640 -17.302 -3.893 1.00 78.62 131 GLY A CA 1
ATOM 1024 C C . GLY A 1 131 ? 4.146 -15.861 -4.007 1.00 78.62 131 GLY A C 1
ATOM 1025 O O . GLY A 1 131 ? 3.361 -14.944 -3.779 1.00 78.62 131 GLY A O 1
ATOM 1026 N N . MET A 1 132 ? 5.392 -15.622 -4.437 1.00 86.25 132 MET A N 1
ATOM 1027 C CA . MET A 1 132 ? 5.904 -14.269 -4.706 1.00 86.25 132 MET A CA 1
ATOM 1028 C C . MET A 1 132 ? 5.073 -13.562 -5.788 1.00 86.25 132 MET A C 1
ATOM 1030 O O . MET A 1 132 ? 4.744 -12.382 -5.658 1.00 86.25 132 MET A O 1
ATOM 1034 N N . LEU A 1 133 ? 4.698 -14.288 -6.846 1.00 89.00 133 LEU A N 1
ATOM 1035 C CA . LEU A 1 133 ? 3.845 -13.760 -7.908 1.00 89.00 133 LEU A CA 1
ATOM 1036 C C . LEU A 1 133 ? 2.425 -13.459 -7.406 1.00 89.00 133 LEU A C 1
ATOM 1038 O O . LEU A 1 133 ? 1.944 -12.343 -7.598 1.00 89.00 133 LEU A O 1
ATOM 1042 N N . ASP A 1 134 ? 1.785 -14.422 -6.735 1.00 88.69 134 ASP A N 1
ATOM 1043 C CA . ASP A 1 134 ? 0.435 -14.255 -6.178 1.00 88.69 134 ASP A CA 1
ATOM 1044 C C . ASP A 1 134 ? 0.389 -13.085 -5.185 1.00 88.69 134 ASP A C 1
ATOM 1046 O O . ASP A 1 134 ? -0.489 -12.223 -5.260 1.00 88.69 134 ASP A O 1
ATOM 1050 N N . GLU A 1 135 ? 1.391 -12.974 -4.309 1.00 86.06 135 GLU A N 1
ATOM 1051 C CA . GLU A 1 135 ? 1.482 -11.865 -3.367 1.00 86.06 135 GLU A CA 1
ATOM 1052 C C . GLU A 1 135 ? 1.657 -10.519 -4.079 1.00 86.06 135 GLU A C 1
ATOM 1054 O O . GLU A 1 135 ? 0.974 -9.553 -3.724 1.00 86.06 135 GLU A O 1
ATOM 1059 N N . GLY A 1 136 ? 2.529 -10.445 -5.089 1.00 90.94 136 GLY A N 1
ATOM 1060 C CA . GLY A 1 136 ? 2.742 -9.230 -5.876 1.00 90.94 136 GLY A CA 1
ATOM 1061 C C . GLY A 1 136 ? 1.458 -8.758 -6.558 1.00 90.94 136 GLY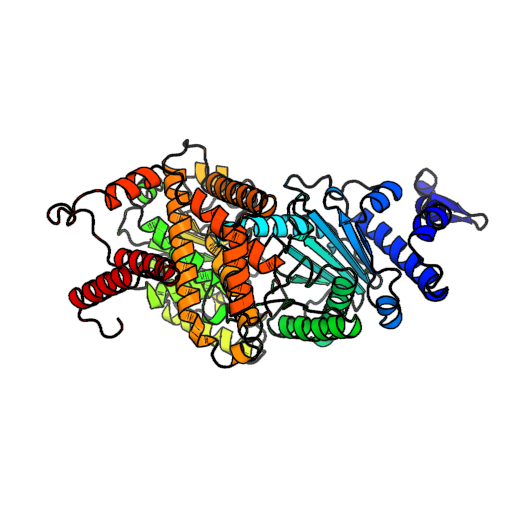 A C 1
ATOM 1062 O O . GLY A 1 136 ? 1.093 -7.585 -6.455 1.00 90.94 136 GLY A O 1
ATOM 1063 N N . VAL A 1 137 ? 0.736 -9.690 -7.179 1.00 93.25 137 VAL A N 1
ATOM 1064 C CA . VAL A 1 137 ? -0.525 -9.437 -7.886 1.00 93.25 137 VAL A CA 1
ATOM 1065 C C . VAL A 1 137 ? -1.613 -8.994 -6.916 1.00 93.25 137 VAL A C 1
ATOM 1067 O O . VAL A 1 137 ? -2.227 -7.945 -7.108 1.00 93.25 137 VAL A O 1
ATOM 1070 N N . ARG A 1 138 ? -1.786 -9.720 -5.813 1.00 89.00 138 ARG A N 1
ATOM 1071 C CA . ARG A 1 138 ? -2.783 -9.412 -4.786 1.00 89.00 138 ARG A CA 1
ATOM 1072 C C . ARG A 1 138 ? -2.562 -8.044 -4.142 1.00 89.00 138 ARG A C 1
ATOM 1074 O O . ARG A 1 138 ? -3.517 -7.298 -3.927 1.00 89.00 138 ARG A O 1
ATOM 1081 N N . LEU A 1 139 ? -1.315 -7.702 -3.811 1.00 89.31 139 LEU A N 1
ATOM 1082 C CA . LEU A 1 139 ? -0.993 -6.402 -3.217 1.00 89.31 139 LEU A CA 1
ATOM 1083 C C . LEU A 1 139 ? -1.165 -5.257 -4.222 1.00 89.31 139 LEU A C 1
ATOM 1085 O O . LEU A 1 139 ? -1.634 -4.188 -3.832 1.00 89.31 139 LEU A O 1
ATOM 1089 N N . ALA A 1 140 ? -0.831 -5.473 -5.496 1.00 94.44 140 ALA A N 1
ATOM 1090 C CA . ALA A 1 140 ? -1.064 -4.483 -6.542 1.00 94.44 140 ALA A CA 1
ATOM 1091 C C . ALA A 1 140 ? -2.569 -4.267 -6.807 1.00 94.44 140 ALA A C 1
ATOM 1093 O O . ALA A 1 140 ? -2.989 -3.124 -6.975 1.00 94.44 140 ALA A O 1
ATOM 1094 N N . GLU A 1 141 ? -3.404 -5.314 -6.748 1.00 93.19 141 GLU A N 1
ATOM 1095 C CA . GLU A 1 141 ? -4.869 -5.182 -6.853 1.00 93.19 141 GLU A CA 1
ATOM 1096 C C . GLU A 1 141 ? -5.450 -4.347 -5.701 1.00 93.19 141 GLU A C 1
ATOM 1098 O O . GLU A 1 141 ? -6.282 -3.465 -5.919 1.00 93.19 141 GLU A O 1
ATOM 1103 N N . ALA A 1 142 ? -4.985 -4.577 -4.469 1.00 89.81 142 ALA A N 1
ATOM 1104 C CA . ALA A 1 142 ? -5.394 -3.769 -3.320 1.00 89.81 142 ALA A CA 1
ATOM 1105 C C . ALA A 1 142 ? -4.997 -2.291 -3.498 1.00 89.81 142 ALA A C 1
ATOM 1107 O O . ALA A 1 142 ? -5.784 -1.392 -3.196 1.00 89.81 142 ALA A O 1
ATOM 1108 N N . MET A 1 143 ? -3.804 -2.027 -4.048 1.00 93.06 143 MET A N 1
ATOM 1109 C CA . MET A 1 143 ? -3.382 -0.668 -4.404 1.00 93.06 143 MET A CA 1
ATOM 1110 C C . MET A 1 143 ? -4.267 -0.057 -5.496 1.00 93.06 143 MET A C 1
ATOM 1112 O O . MET A 1 143 ? -4.610 1.113 -5.383 1.00 93.06 143 MET A O 1
ATOM 1116 N N . GLN A 1 144 ? -4.716 -0.827 -6.494 1.00 93.94 144 GLN A N 1
ATOM 1117 C CA . GLN A 1 144 ? -5.619 -0.327 -7.544 1.00 93.94 144 GLN A CA 1
ATOM 1118 C C . GLN A 1 144 ? -6.894 0.286 -6.940 1.00 93.94 144 GLN A C 1
ATOM 1120 O O . GLN A 1 144 ? -7.296 1.382 -7.329 1.00 93.94 144 GLN A O 1
ATOM 1125 N N . ARG A 1 145 ? -7.513 -0.392 -5.962 1.00 92.19 145 ARG A N 1
ATOM 1126 C CA . ARG A 1 145 ? -8.731 0.098 -5.291 1.00 92.19 145 ARG A CA 1
ATOM 1127 C C . ARG A 1 145 ? -8.448 1.230 -4.308 1.00 92.19 145 ARG A C 1
ATOM 1129 O O . ARG A 1 145 ? -9.194 2.203 -4.260 1.00 92.19 145 ARG A O 1
ATOM 1136 N N . LYS A 1 146 ? -7.360 1.129 -3.543 1.00 93.12 146 LYS A N 1
ATOM 1137 C CA . LYS A 1 146 ? -6.960 2.175 -2.594 1.00 93.12 146 LYS A CA 1
ATOM 1138 C C . LYS A 1 146 ? -6.685 3.500 -3.301 1.00 93.12 146 LYS A C 1
ATOM 1140 O O . LYS A 1 146 ? -7.166 4.539 -2.864 1.00 93.12 146 LYS A O 1
ATOM 1145 N N . ASN A 1 147 ? -5.941 3.457 -4.402 1.00 92.88 147 ASN A N 1
ATOM 1146 C CA . ASN A 1 147 ? -5.470 4.652 -5.090 1.00 92.88 147 ASN A CA 1
ATOM 1147 C C . ASN A 1 147 ? -6.628 5.550 -5.530 1.00 92.88 147 ASN A C 1
ATOM 1149 O O . ASN A 1 147 ? -6.565 6.761 -5.325 1.00 92.88 147 ASN A O 1
ATOM 1153 N N . VAL A 1 148 ? -7.706 4.968 -6.062 1.00 89.56 148 VAL A N 1
ATOM 1154 C CA . VAL A 1 148 ? -8.855 5.753 -6.523 1.00 89.56 148 VAL A CA 1
ATOM 1155 C C . VAL A 1 148 ? -9.682 6.331 -5.369 1.00 89.56 148 VAL A C 1
ATOM 1157 O O . VAL A 1 148 ? -10.136 7.471 -5.452 1.00 89.56 148 VAL A O 1
ATOM 1160 N N . LEU A 1 149 ? -9.839 5.590 -4.263 1.00 90.25 149 LEU A N 1
ATOM 1161 C CA . LEU A 1 149 ? -10.564 6.072 -3.080 1.00 90.25 149 LEU A CA 1
ATOM 1162 C C . LEU A 1 149 ? -9.864 7.286 -2.466 1.00 90.25 149 LEU A C 1
ATOM 1164 O O . LEU A 1 149 ? -10.516 8.225 -2.011 1.00 90.25 149 LEU A O 1
ATOM 1168 N N . TRP A 1 150 ? -8.537 7.307 -2.519 1.00 91.81 150 TRP A N 1
ATOM 1169 C CA . TRP A 1 150 ? -7.703 8.368 -1.960 1.00 91.81 150 TRP A CA 1
ATOM 1170 C C . TRP A 1 150 ? -7.327 9.457 -2.969 1.00 91.81 150 TRP A C 1
ATOM 1172 O O . TRP A 1 150 ? -6.352 10.167 -2.767 1.00 91.81 150 TRP A O 1
ATOM 1182 N N . ASP A 1 151 ? -8.111 9.590 -4.042 1.00 84.50 151 ASP A N 1
ATOM 1183 C CA . ASP A 1 151 ? -7.971 10.629 -5.074 1.00 84.50 151 ASP A CA 1
ATOM 1184 C C . ASP A 1 151 ? -6.586 10.696 -5.728 1.00 84.50 151 ASP A C 1
ATOM 1186 O O . ASP A 1 151 ? -6.113 11.740 -6.170 1.00 84.50 151 ASP A O 1
ATOM 1190 N N . THR A 1 152 ? -5.912 9.552 -5.797 1.00 89.81 152 THR A N 1
ATOM 1191 C CA . THR A 1 152 ? -4.603 9.460 -6.435 1.00 89.81 152 THR A CA 1
ATOM 1192 C C . THR A 1 152 ? -4.777 8.988 -7.881 1.00 89.81 152 THR A C 1
ATOM 1194 O O . THR A 1 152 ? -5.566 8.071 -8.150 1.00 89.81 152 THR A O 1
ATOM 1197 N N . PRO A 1 153 ? -4.046 9.567 -8.851 1.00 89.25 153 PRO A N 1
ATOM 1198 C CA . PRO A 1 153 ? -4.243 9.244 -10.263 1.00 89.25 153 PRO A CA 1
ATOM 1199 C C . PRO A 1 153 ? -3.627 7.900 -10.662 1.00 89.25 153 PRO A C 1
ATOM 1201 O O . PRO A 1 153 ? -3.712 7.501 -11.819 1.00 89.25 153 PRO A O 1
ATOM 1204 N N . TRP A 1 154 ? -2.974 7.205 -9.734 1.00 92.75 154 TRP A N 1
ATOM 1205 C CA . TRP A 1 154 ? -2.172 6.034 -10.047 1.00 92.75 154 TRP A CA 1
ATOM 1206 C C . TRP A 1 154 ? -3.032 4.792 -10.262 1.00 92.75 154 TRP A C 1
ATOM 1208 O O . TRP A 1 154 ? -4.071 4.589 -9.623 1.00 92.75 154 TRP A O 1
ATOM 1218 N N . ASP A 1 155 ? -2.550 3.907 -11.121 1.00 95.88 155 ASP A N 1
ATOM 1219 C CA . ASP A 1 155 ? -2.922 2.500 -11.069 1.00 95.88 155 ASP A CA 1
ATOM 1220 C C . ASP A 1 155 ? -2.167 1.786 -9.926 1.00 95.88 155 ASP A C 1
ATOM 1222 O O . ASP A 1 155 ? -1.268 2.332 -9.281 1.00 95.88 155 ASP A O 1
ATOM 1226 N N . GLY A 1 156 ? -2.562 0.561 -9.624 1.00 95.94 156 GLY A N 1
ATOM 1227 C CA . GLY A 1 156 ? -2.031 -0.273 -8.567 1.00 95.94 156 GLY A CA 1
ATOM 1228 C C . GLY A 1 156 ? -0.753 -0.946 -9.020 1.00 95.94 156 GLY A C 1
ATOM 1229 O O . GLY A 1 156 ? -0.724 -1.643 -10.034 1.00 95.94 156 GLY A O 1
ATOM 1230 N N . GLY A 1 157 ? 0.318 -0.742 -8.264 1.00 96.69 157 GLY A N 1
ATOM 1231 C CA . GLY A 1 157 ? 1.598 -1.377 -8.529 1.00 96.69 157 GLY A CA 1
ATOM 1232 C C . GLY A 1 157 ? 2.130 -2.114 -7.312 1.00 96.69 157 GLY A C 1
ATOM 1233 O O . GLY A 1 157 ? 1.734 -1.844 -6.175 1.00 96.69 157 GLY A O 1
ATOM 1234 N N . LYS A 1 158 ? 3.060 -3.036 -7.544 1.00 96.44 158 LYS A N 1
ATOM 1235 C CA . LYS A 1 158 ? 3.857 -3.641 -6.477 1.00 96.44 158 LYS A CA 1
ATOM 1236 C C . LYS A 1 158 ? 5.146 -4.218 -7.024 1.00 96.44 158 LYS A C 1
ATOM 1238 O O . LYS A 1 158 ? 5.100 -4.870 -8.059 1.00 96.44 158 LYS A O 1
ATOM 1243 N N . THR A 1 159 ? 6.245 -4.076 -6.288 1.00 97.31 159 THR A N 1
ATOM 1244 C CA . THR A 1 159 ? 7.456 -4.870 -6.525 1.00 97.31 159 THR A CA 1
ATOM 1245 C C . THR A 1 159 ? 7.773 -5.725 -5.309 1.00 97.31 159 THR A C 1
ATOM 1247 O O . THR A 1 159 ? 7.750 -5.234 -4.181 1.00 97.31 159 THR A O 1
ATOM 1250 N N . ILE A 1 160 ? 8.121 -6.986 -5.540 1.00 94.75 160 ILE A N 1
ATOM 1251 C CA . ILE A 1 160 ? 8.738 -7.865 -4.545 1.00 94.75 160 ILE A CA 1
ATOM 1252 C C . ILE A 1 160 ? 10.112 -8.259 -5.076 1.00 94.75 160 ILE A C 1
ATOM 1254 O O . ILE A 1 160 ? 10.218 -8.647 -6.236 1.00 94.75 160 ILE A O 1
ATOM 1258 N N . ILE A 1 161 ? 11.144 -8.134 -4.244 1.00 94.31 161 ILE A N 1
ATOM 1259 C CA . ILE A 1 161 ? 12.525 -8.530 -4.525 1.00 94.31 161 ILE A CA 1
ATOM 1260 C C . ILE A 1 161 ? 12.928 -9.581 -3.493 1.00 94.31 161 ILE A C 1
ATOM 1262 O O . ILE A 1 161 ? 12.802 -9.343 -2.292 1.00 94.31 161 ILE A O 1
ATOM 1266 N N . ALA A 1 162 ? 13.419 -10.721 -3.969 1.00 91.00 162 ALA A N 1
ATOM 1267 C CA . ALA A 1 162 ? 13.996 -11.784 -3.159 1.00 91.00 162 ALA A CA 1
ATOM 1268 C C . ALA A 1 162 ? 15.468 -11.984 -3.545 1.00 91.00 162 ALA A C 1
ATOM 1270 O O . ALA A 1 162 ? 15.773 -12.044 -4.739 1.00 91.00 162 ALA A O 1
ATOM 1271 N N . SER A 1 163 ? 16.373 -12.088 -2.570 1.00 90.12 163 SER A N 1
ATOM 1272 C CA . SER A 1 163 ? 17.810 -12.263 -2.822 1.00 90.12 163 SER A CA 1
ATOM 1273 C C . SER A 1 163 ? 18.457 -13.394 -2.029 1.00 90.12 163 SER A C 1
ATOM 1275 O O . SER A 1 163 ? 18.065 -13.691 -0.903 1.00 90.12 163 SER A O 1
ATOM 1277 N N . GLU A 1 164 ? 19.507 -13.976 -2.607 1.00 86.44 164 GLU A N 1
ATOM 1278 C CA . GLU A 1 164 ? 20.431 -14.910 -1.962 1.00 86.44 164 GLU A CA 1
ATOM 1279 C C . GLU A 1 164 ? 21.863 -14.530 -2.369 1.00 86.44 164 GLU A C 1
ATOM 1281 O O . GLU A 1 164 ? 22.235 -14.596 -3.541 1.00 86.44 164 GLU A O 1
ATOM 1286 N N . GLY A 1 165 ? 22.666 -14.056 -1.412 1.00 84.50 165 GLY A N 1
ATOM 1287 C CA . GLY A 1 165 ? 23.946 -13.414 -1.730 1.00 84.50 165 GLY A CA 1
ATOM 1288 C C . GLY A 1 165 ? 23.749 -12.195 -2.642 1.00 84.50 165 GLY A C 1
ATOM 1289 O O . GLY A 1 165 ? 22.986 -11.295 -2.295 1.00 84.50 165 GLY A O 1
ATOM 1290 N N . SER A 1 166 ? 24.425 -12.180 -3.796 1.00 86.25 166 SER A N 1
ATOM 1291 C CA . SER A 1 166 ? 24.287 -11.160 -4.852 1.00 86.25 166 SER A CA 1
ATOM 1292 C C . SER A 1 166 ? 23.308 -11.557 -5.968 1.00 86.25 166 SER A C 1
ATOM 1294 O O . SER A 1 166 ? 23.043 -10.766 -6.879 1.00 86.25 166 SER A O 1
ATOM 1296 N N . SER A 1 167 ? 22.763 -12.775 -5.914 1.00 89.88 167 SER A N 1
ATOM 1297 C CA . SER A 1 167 ? 21.699 -13.227 -6.806 1.00 89.88 167 SER A CA 1
ATOM 1298 C C . SER A 1 167 ? 20.360 -12.677 -6.332 1.00 89.88 167 SER A C 1
ATOM 1300 O O . SER A 1 167 ? 20.091 -12.607 -5.132 1.00 89.88 167 SER A O 1
ATOM 1302 N N . TYR A 1 168 ? 19.480 -12.330 -7.268 1.00 93.31 168 TYR A N 1
ATOM 1303 C CA . TYR A 1 168 ? 18.135 -11.885 -6.921 1.00 93.31 168 TYR A CA 1
ATOM 1304 C C . TYR A 1 168 ? 17.105 -12.221 -7.994 1.00 93.31 168 TYR A C 1
ATOM 1306 O O . TYR A 1 168 ? 17.427 -12.492 -9.158 1.00 93.31 168 TYR A O 1
ATOM 1314 N N . ARG A 1 169 ? 15.843 -12.192 -7.570 1.00 93.50 169 ARG A N 1
ATOM 1315 C CA . ARG A 1 169 ? 14.645 -12.231 -8.404 1.00 93.50 169 ARG A CA 1
ATOM 1316 C C . ARG A 1 169 ? 13.732 -11.087 -7.998 1.00 93.50 169 ARG A C 1
ATOM 1318 O O . ARG A 1 169 ? 13.566 -10.825 -6.810 1.00 93.50 169 ARG A O 1
ATOM 1325 N N . ALA A 1 170 ? 13.125 -10.418 -8.968 1.00 95.62 170 ALA A N 1
ATOM 1326 C CA . ALA A 1 170 ? 12.134 -9.384 -8.714 1.00 95.62 170 ALA A CA 1
ATOM 1327 C C . ALA A 1 170 ? 10.889 -9.595 -9.573 1.00 95.62 170 ALA A C 1
ATOM 1329 O O . ALA A 1 170 ? 10.990 -9.928 -10.752 1.00 95.62 170 ALA A O 1
ATOM 1330 N N . VAL A 1 171 ? 9.717 -9.373 -8.983 1.00 95.88 171 VAL A N 1
ATOM 1331 C CA . VAL A 1 171 ? 8.429 -9.350 -9.680 1.00 95.88 171 VAL A CA 1
ATOM 1332 C C . VAL A 1 171 ? 7.811 -7.982 -9.456 1.00 95.88 171 VAL A C 1
ATOM 1334 O O . VAL A 1 171 ? 7.487 -7.631 -8.322 1.00 95.88 171 VAL A O 1
ATOM 1337 N N . THR A 1 172 ? 7.634 -7.219 -10.532 1.00 97.88 172 THR A N 1
ATOM 1338 C CA . THR A 1 172 ? 6.862 -5.975 -10.531 1.00 97.88 172 THR A CA 1
ATOM 1339 C C . THR A 1 172 ? 5.530 -6.214 -11.224 1.00 97.88 172 THR A C 1
ATOM 1341 O O . THR A 1 172 ? 5.492 -6.546 -12.405 1.00 97.88 172 THR A O 1
ATOM 1344 N N . THR A 1 173 ? 4.429 -6.033 -10.504 1.00 97.62 173 THR A N 1
ATOM 1345 C CA . THR A 1 173 ? 3.075 -6.139 -11.051 1.00 97.62 173 THR A CA 1
ATOM 1346 C C . THR A 1 173 ? 2.485 -4.752 -11.257 1.00 97.62 173 THR A C 1
ATOM 1348 O O . THR A 1 173 ? 2.591 -3.900 -10.375 1.00 97.62 173 THR A O 1
ATOM 1351 N N . VAL A 1 174 ? 1.864 -4.533 -12.416 1.00 97.94 174 VAL A N 1
ATOM 1352 C CA . VAL A 1 174 ? 1.249 -3.264 -12.821 1.00 97.94 174 VAL A CA 1
ATOM 1353 C C . VAL A 1 174 ? -0.193 -3.536 -13.237 1.00 97.94 174 VAL A C 1
ATOM 1355 O O . VAL A 1 174 ? -0.443 -4.261 -14.202 1.00 97.94 174 VAL A O 1
ATOM 1358 N N . TYR A 1 175 ? -1.144 -2.958 -12.510 1.00 96.88 175 TYR A N 1
ATOM 1359 C CA . TYR A 1 175 ? -2.541 -2.880 -12.926 1.00 96.88 175 TYR A CA 1
ATOM 1360 C C . TYR A 1 175 ? -2.764 -1.691 -13.858 1.00 96.88 175 TYR A C 1
ATOM 1362 O O . TYR A 1 175 ? -1.929 -0.801 -13.983 1.00 96.88 175 TYR A O 1
ATOM 1370 N N . GLY A 1 176 ? -3.896 -1.728 -14.544 1.00 93.31 176 GLY A N 1
ATOM 1371 C CA . GLY A 1 176 ? -4.312 -0.761 -15.546 1.00 93.31 176 GLY A CA 1
ATOM 1372 C C . GLY A 1 176 ? -5.262 -1.438 -16.524 1.00 93.31 176 GLY A C 1
ATOM 1373 O O . GLY A 1 176 ? -5.464 -2.653 -16.453 1.00 93.31 176 GLY A O 1
ATOM 1374 N N . GLU A 1 177 ? -5.842 -0.658 -17.425 1.00 90.00 177 GLU A N 1
ATOM 1375 C CA . GLU A 1 177 ? -6.761 -1.171 -18.442 1.00 90.00 177 GLU A CA 1
ATOM 1376 C C . GLU A 1 177 ? -6.075 -1.173 -19.815 1.00 90.00 177 GLU A C 1
ATOM 1378 O O . GLU A 1 177 ? -5.423 -0.179 -20.161 1.00 90.00 177 GLU A O 1
ATOM 1383 N N . PRO A 1 178 ? -6.189 -2.260 -20.602 1.00 88.75 178 PRO A N 1
ATOM 1384 C CA . PRO A 1 178 ? -5.533 -2.371 -21.905 1.00 88.75 178 PRO A CA 1
ATOM 1385 C C . PRO A 1 178 ? -5.882 -1.239 -22.878 1.00 88.75 178 PRO A C 1
ATOM 1387 O O . PRO A 1 178 ? -5.028 -0.796 -23.640 1.00 88.75 178 PRO A O 1
ATOM 1390 N N . GLU A 1 179 ? -7.116 -0.733 -22.834 1.00 89.12 179 GLU A N 1
ATOM 1391 C CA . GLU A 1 179 ? -7.621 0.316 -23.727 1.00 89.12 179 GLU A CA 1
ATOM 1392 C C . GLU A 1 179 ? -6.896 1.656 -23.551 1.00 89.12 179 GLU A C 1
ATOM 1394 O O . GLU A 1 179 ? -6.911 2.493 -24.452 1.00 89.12 179 GLU A O 1
ATOM 1399 N N . VAL A 1 180 ? -6.270 1.868 -22.392 1.00 90.44 180 VAL A N 1
ATOM 1400 C CA . VAL A 1 180 ? -5.538 3.093 -22.047 1.00 90.44 180 VAL A CA 1
ATOM 1401 C C . VAL A 1 180 ? -4.110 2.784 -21.601 1.00 90.44 180 VAL A C 1
ATOM 1403 O O . VAL A 1 180 ? -3.511 3.574 -20.872 1.00 90.44 180 VAL A O 1
ATOM 1406 N N . GLU A 1 181 ? -3.542 1.654 -22.048 1.00 91.19 181 GLU A N 1
ATOM 1407 C CA . GLU A 1 181 ? -2.225 1.155 -21.625 1.00 91.19 181 GLU A CA 1
ATOM 1408 C C . GLU A 1 181 ? -1.132 2.233 -21.702 1.00 91.19 181 GLU A C 1
ATOM 1410 O O . GLU A 1 181 ? -0.291 2.316 -20.807 1.00 91.19 181 GLU A O 1
ATOM 1415 N N . ASP A 1 182 ? -1.142 3.106 -22.711 1.00 88.62 182 ASP A N 1
ATOM 1416 C CA . ASP A 1 182 ? -0.150 4.180 -22.876 1.00 88.62 182 ASP A CA 1
ATOM 1417 C C . ASP A 1 182 ? -0.187 5.259 -21.786 1.00 88.62 182 ASP A C 1
ATOM 1419 O O . ASP A 1 182 ? 0.828 5.910 -21.522 1.00 88.62 182 ASP A O 1
ATOM 1423 N N . LEU A 1 183 ? -1.329 5.418 -21.120 1.00 89.44 183 LEU A N 1
ATOM 1424 C CA . LEU A 1 183 ? -1.529 6.363 -20.025 1.00 89.44 183 LEU A CA 1
ATOM 1425 C C . LEU A 1 183 ? -1.395 5.710 -18.640 1.00 89.44 183 LEU A C 1
ATOM 1427 O O . LEU A 1 183 ? -1.361 6.428 -17.640 1.00 89.44 183 LEU A O 1
ATOM 1431 N N . VAL A 1 184 ? -1.294 4.377 -18.577 1.00 92.44 184 VAL A N 1
ATOM 1432 C CA . VAL A 1 184 ? -1.145 3.633 -17.320 1.00 92.44 184 VAL A CA 1
ATOM 1433 C C . VAL A 1 184 ? 0.165 3.997 -16.635 1.00 92.44 184 VAL A C 1
ATOM 1435 O O . VAL A 1 184 ? 1.255 3.918 -17.217 1.00 92.44 184 VAL A O 1
ATOM 1438 N N . LEU A 1 185 ? 0.037 4.363 -15.363 1.00 92.75 185 LEU A N 1
ATOM 1439 C CA . LEU A 1 185 ? 1.146 4.647 -14.470 1.00 92.75 185 LEU A CA 1
ATOM 1440 C C . LEU A 1 185 ? 0.774 4.159 -13.076 1.00 92.75 185 LEU A C 1
ATOM 1442 O O . LEU A 1 185 ? 0.012 4.793 -12.346 1.00 92.75 185 LEU A O 1
ATOM 1446 N N . ALA A 1 186 ? 1.308 2.997 -12.728 1.00 96.19 186 ALA A N 1
ATOM 1447 C CA . ALA A 1 186 ? 1.069 2.383 -11.444 1.00 96.19 186 ALA A CA 1
ATOM 1448 C C . ALA A 1 186 ? 1.999 2.939 -10.370 1.00 96.19 186 ALA A C 1
ATOM 1450 O O . ALA A 1 186 ? 3.151 3.279 -10.639 1.00 96.19 186 ALA A O 1
ATOM 1451 N N . LYS A 1 187 ? 1.525 2.956 -9.128 1.00 95.06 187 LYS A N 1
ATOM 1452 C CA . LYS A 1 187 ? 2.348 3.268 -7.964 1.00 95.06 187 LYS A CA 1
ATOM 1453 C C . LYS A 1 187 ? 2.162 2.233 -6.870 1.00 95.06 187 LYS A C 1
ATOM 1455 O O . LYS A 1 187 ? 1.048 1.780 -6.600 1.00 95.06 187 LYS A O 1
ATOM 1460 N N . GLY A 1 188 ? 3.270 1.859 -6.241 1.00 93.12 188 GLY A N 1
ATOM 1461 C CA . GLY A 1 188 ? 3.265 0.910 -5.142 1.00 93.12 188 GLY A CA 1
ATOM 1462 C C . GLY A 1 188 ? 4.605 0.771 -4.445 1.00 93.12 188 GLY A C 1
ATOM 1463 O O . GLY A 1 188 ? 5.612 1.335 -4.863 1.00 93.12 188 GLY A O 1
ATOM 1464 N N . GLY A 1 189 ? 4.588 0.019 -3.347 1.00 92.56 189 GLY A N 1
ATOM 1465 C CA . GLY A 1 189 ? 5.779 -0.231 -2.544 1.00 92.56 189 GLY A CA 1
ATOM 1466 C C . GLY A 1 189 ? 6.674 -1.325 -3.129 1.00 92.56 189 GLY A C 1
ATOM 1467 O O . GLY A 1 189 ? 6.178 -2.316 -3.676 1.00 92.56 189 GLY A O 1
ATOM 1468 N N . VAL A 1 190 ? 7.983 -1.168 -2.961 1.00 95.38 190 VAL A N 1
ATOM 1469 C CA . VAL A 1 190 ? 8.995 -2.200 -3.189 1.00 95.38 190 VAL A CA 1
ATOM 1470 C C . VAL A 1 190 ? 9.228 -2.916 -1.868 1.00 95.38 190 VAL A C 1
ATOM 1472 O O . VAL A 1 190 ? 9.524 -2.278 -0.865 1.00 95.38 190 VAL A O 1
ATOM 1475 N N . ARG A 1 191 ? 9.082 -4.238 -1.858 1.00 91.25 191 ARG A N 1
ATOM 1476 C CA . ARG A 1 191 ? 9.432 -5.088 -0.720 1.00 91.25 191 ARG A CA 1
ATOM 1477 C C . ARG A 1 191 ? 10.731 -5.814 -1.012 1.00 91.25 191 ARG A C 1
ATOM 1479 O O . ARG A 1 191 ? 10.880 -6.354 -2.104 1.00 91.25 191 ARG A O 1
ATOM 1486 N N . PHE A 1 192 ? 11.608 -5.893 -0.020 1.00 91.25 192 PHE A N 1
ATOM 1487 C CA . PHE A 1 192 ? 12.853 -6.649 -0.119 1.00 91.25 192 PHE A CA 1
ATOM 1488 C C . PHE A 1 192 ? 12.874 -7.804 0.885 1.00 91.25 192 PHE A C 1
ATOM 1490 O O . PHE A 1 192 ? 12.472 -7.659 2.041 1.00 91.25 192 PHE A O 1
ATOM 1497 N N . THR A 1 193 ? 13.315 -8.982 0.462 1.00 87.19 193 THR A N 1
ATOM 1498 C CA . THR A 1 193 ? 13.421 -10.175 1.311 1.00 87.19 193 THR A CA 1
ATOM 1499 C C . THR A 1 193 ? 14.707 -10.926 0.986 1.00 87.19 193 THR A C 1
ATOM 1501 O O . THR A 1 193 ? 15.044 -11.097 -0.180 1.00 87.19 193 THR A O 1
ATOM 1504 N N . ARG A 1 194 ? 15.427 -11.376 2.016 1.00 80.81 194 ARG A N 1
ATOM 1505 C CA . ARG A 1 194 ? 16.645 -12.180 1.872 1.00 80.81 194 ARG A CA 1
ATOM 1506 C C . ARG A 1 194 ? 16.374 -13.637 2.253 1.00 80.81 194 ARG A C 1
ATOM 1508 O O . ARG A 1 194 ? 15.593 -13.893 3.166 1.00 80.81 194 ARG A O 1
ATOM 1515 N N . ILE A 1 195 ? 17.026 -14.554 1.550 1.00 79.19 195 ILE A N 1
ATOM 1516 C CA . ILE A 1 195 ? 16.947 -16.010 1.700 1.00 79.19 195 ILE A CA 1
ATOM 1517 C C . ILE A 1 195 ? 18.197 -16.509 2.452 1.00 79.19 195 ILE A C 1
ATOM 1519 O O . ILE A 1 195 ? 19.303 -16.069 2.136 1.00 79.19 195 ILE A O 1
ATOM 1523 N N . GLY A 1 196 ? 18.027 -17.417 3.424 1.00 63.19 196 GLY A N 1
ATOM 1524 C CA . GLY A 1 196 ? 19.110 -18.028 4.223 1.00 63.19 196 GLY A CA 1
ATOM 1525 C C . GLY A 1 196 ? 19.098 -17.671 5.725 1.00 63.19 196 GLY A C 1
ATOM 1526 O O . GLY A 1 196 ? 18.468 -16.695 6.129 1.00 63.19 196 GLY A O 1
ATOM 1527 N N . GLU A 1 197 ? 19.756 -18.490 6.566 1.00 38.72 197 GLU A N 1
ATOM 1528 C CA . GLU A 1 197 ? 19.795 -18.334 8.037 1.00 38.72 197 GLU A CA 1
ATOM 1529 C C . GLU A 1 197 ? 20.563 -17.075 8.482 1.00 38.72 197 GLU A C 1
ATOM 1531 O O . GLU A 1 197 ? 21.709 -16.861 8.094 1.00 38.72 197 GLU A O 1
ATOM 1536 N N . GLY A 1 198 ? 19.921 -16.275 9.344 1.00 47.34 198 GLY A N 1
ATOM 1537 C CA . GLY A 1 198 ? 20.455 -15.043 9.927 1.00 47.34 198 GLY A CA 1
ATOM 1538 C C . GLY A 1 198 ? 20.045 -13.795 9.143 1.00 47.34 198 GLY A C 1
ATOM 1539 O O . GLY A 1 198 ? 20.769 -13.336 8.264 1.00 47.34 198 GLY A O 1
ATOM 1540 N N . GLN A 1 199 ? 18.912 -13.180 9.506 1.00 44.09 199 GLN A N 1
ATOM 1541 C CA . GLN A 1 199 ? 18.493 -11.870 8.971 1.00 44.09 199 GLN A CA 1
ATOM 1542 C C . GLN A 1 199 ? 19.494 -10.728 9.275 1.00 44.09 199 GLN A C 1
ATOM 1544 O O . GLN A 1 199 ? 19.301 -9.611 8.808 1.00 44.09 199 GLN A O 1
ATOM 1549 N N . GLU A 1 200 ? 20.575 -11.009 10.009 1.00 44.91 200 GLU A N 1
ATOM 1550 C CA . GLU A 1 200 ? 21.462 -10.028 10.638 1.00 44.91 200 GLU A CA 1
ATOM 1551 C C . GLU A 1 200 ? 22.816 -9.805 9.939 1.00 44.91 200 GLU A C 1
ATOM 1553 O O . GLU A 1 200 ? 23.541 -8.899 10.334 1.00 44.91 200 GLU A O 1
ATOM 1558 N N . SER A 1 201 ? 23.199 -10.562 8.899 1.00 42.78 201 SER A N 1
ATOM 1559 C CA . SER A 1 201 ? 24.550 -10.423 8.309 1.00 42.78 201 SER A CA 1
ATOM 1560 C C . SER A 1 201 ? 24.569 -10.074 6.814 1.00 42.78 201 SER A C 1
ATOM 1562 O O . SER A 1 201 ? 25.165 -10.784 5.996 1.00 42.78 201 SER A O 1
ATOM 1564 N N . GLN A 1 202 ? 23.915 -8.981 6.413 1.00 51.22 202 GLN A N 1
ATOM 1565 C CA . GLN A 1 202 ? 24.336 -8.236 5.216 1.00 51.22 202 GLN A CA 1
ATOM 1566 C C . GLN A 1 202 ? 24.642 -6.796 5.585 1.00 51.22 202 GLN A C 1
ATOM 1568 O O . GLN A 1 202 ? 23.873 -6.175 6.317 1.00 51.22 202 GLN A O 1
ATOM 1573 N N . SER A 1 203 ? 25.738 -6.258 5.051 1.00 58.47 203 SER A N 1
ATOM 1574 C CA . SER A 1 203 ? 25.918 -4.813 5.042 1.00 58.47 203 SER A CA 1
ATOM 1575 C C . SER A 1 203 ? 24.803 -4.188 4.198 1.00 58.47 203 SER A C 1
ATOM 1577 O O . SER A 1 203 ? 24.307 -4.780 3.235 1.00 58.47 203 SER A O 1
ATOM 1579 N N . GLN A 1 204 ? 24.410 -2.967 4.553 1.00 61.25 204 GLN A N 1
ATOM 1580 C CA . GLN A 1 204 ? 23.502 -2.137 3.757 1.00 61.25 204 GLN A CA 1
ATOM 1581 C C . GLN A 1 204 ? 23.968 -2.010 2.286 1.00 61.25 204 GLN A C 1
ATOM 1583 O O . GLN A 1 204 ? 23.146 -1.794 1.389 1.00 61.25 204 GLN A O 1
ATOM 1588 N N . ASP A 1 205 ? 25.265 -2.201 2.037 1.00 67.94 205 ASP A N 1
ATOM 1589 C CA . ASP A 1 205 ? 25.910 -2.098 0.730 1.00 67.94 205 ASP A CA 1
ATOM 1590 C C . ASP A 1 205 ? 25.414 -3.166 -0.259 1.00 67.94 205 ASP A C 1
ATOM 1592 O O . ASP A 1 205 ? 24.953 -2.810 -1.342 1.00 67.94 205 ASP A O 1
ATOM 1596 N N . ASP A 1 206 ? 25.372 -4.450 0.116 1.00 80.81 206 ASP A N 1
ATOM 1597 C CA . ASP A 1 206 ? 24.950 -5.519 -0.809 1.00 80.81 206 ASP A CA 1
ATOM 1598 C C . ASP A 1 206 ? 23.488 -5.356 -1.263 1.00 80.81 206 ASP A C 1
ATOM 1600 O O . ASP A 1 206 ? 23.125 -5.596 -2.418 1.00 80.81 206 ASP A O 1
ATOM 1604 N N . LYS A 1 207 ? 22.613 -4.943 -0.341 1.00 89.75 207 LYS A N 1
ATOM 1605 C CA . LYS A 1 207 ? 21.206 -4.677 -0.654 1.00 89.75 207 LYS A CA 1
ATOM 1606 C C . LYS A 1 207 ? 21.078 -3.499 -1.617 1.00 89.75 207 LYS A C 1
ATOM 1608 O O . LYS A 1 207 ? 20.277 -3.563 -2.550 1.00 89.75 207 LYS A O 1
ATOM 1613 N N . SER A 1 208 ? 21.862 -2.447 -1.392 1.00 92.94 208 SER A N 1
ATOM 1614 C CA . SER A 1 208 ? 21.904 -1.274 -2.267 1.00 92.94 208 SER A CA 1
ATOM 1615 C C . SER A 1 208 ? 22.364 -1.659 -3.672 1.00 92.94 208 SER A C 1
ATOM 1617 O O . SER A 1 208 ? 21.740 -1.243 -4.643 1.00 92.94 208 SER A O 1
ATOM 1619 N N . GLU A 1 209 ? 23.370 -2.528 -3.804 1.00 93.94 209 GLU A N 1
ATOM 1620 C CA . GLU A 1 209 ? 23.820 -3.036 -5.107 1.00 93.94 209 GLU A CA 1
ATOM 1621 C C . GLU A 1 209 ? 22.718 -3.792 -5.861 1.00 93.94 209 GLU A C 1
ATOM 1623 O O . GLU A 1 209 ? 22.490 -3.539 -7.047 1.00 93.94 209 GLU A O 1
ATOM 1628 N N . ILE A 1 210 ? 21.989 -4.683 -5.179 1.00 95.62 210 ILE A N 1
ATOM 1629 C CA . ILE A 1 210 ? 20.870 -5.428 -5.777 1.00 95.62 210 ILE A CA 1
ATOM 1630 C C . ILE A 1 210 ? 19.751 -4.483 -6.216 1.00 95.62 210 ILE A C 1
ATOM 1632 O O . ILE A 1 210 ? 19.216 -4.619 -7.318 1.00 95.62 210 ILE A O 1
ATOM 1636 N N . VAL A 1 211 ? 19.393 -3.515 -5.370 1.00 96.88 211 VAL A N 1
ATOM 1637 C CA . VAL A 1 211 ? 18.366 -2.521 -5.699 1.00 96.88 211 VAL A CA 1
ATOM 1638 C C . VAL A 1 211 ? 18.811 -1.671 -6.888 1.00 96.88 211 VAL A C 1
ATOM 1640 O O . VAL A 1 211 ? 18.015 -1.464 -7.802 1.00 96.88 211 VAL A O 1
ATOM 1643 N N . CYS A 1 212 ? 20.075 -1.249 -6.943 1.00 97.75 212 CYS A N 1
ATOM 1644 C CA . CYS A 1 212 ? 20.629 -0.508 -8.072 1.00 97.75 212 CYS A CA 1
ATOM 1645 C C . CYS A 1 212 ? 20.582 -1.305 -9.385 1.00 97.75 212 CYS A C 1
ATOM 1647 O O . CYS A 1 212 ? 20.229 -0.763 -10.441 1.00 97.75 212 CYS A O 1
ATOM 1649 N N . ASP A 1 213 ? 20.909 -2.598 -9.331 1.00 97.88 213 ASP A N 1
ATOM 1650 C CA . ASP A 1 213 ? 20.817 -3.492 -10.483 1.00 97.88 213 ASP A CA 1
ATOM 1651 C C . ASP A 1 213 ? 19.367 -3.642 -10.962 1.00 97.88 213 ASP A C 1
ATOM 1653 O O . ASP A 1 213 ? 19.094 -3.481 -12.156 1.00 97.88 213 ASP A O 1
ATOM 1657 N N . TRP A 1 214 ? 18.426 -3.866 -10.038 1.00 98.06 214 TRP A N 1
ATOM 1658 C CA . TRP A 1 214 ? 16.998 -3.951 -10.353 1.00 98.06 214 TRP A CA 1
ATOM 1659 C C . TRP A 1 214 ? 16.469 -2.647 -10.956 1.00 98.06 214 TRP A C 1
ATOM 1661 O O . TRP A 1 214 ? 15.790 -2.691 -11.982 1.00 98.06 214 TRP A O 1
ATOM 1671 N N . VAL A 1 215 ? 16.803 -1.490 -10.373 1.00 98.50 215 VAL A N 1
ATOM 1672 C CA . VAL A 1 215 ? 16.420 -0.165 -10.890 1.00 98.50 215 VAL A CA 1
ATOM 1673 C C . VAL A 1 215 ? 16.873 -0.017 -12.337 1.00 98.50 215 VAL A C 1
ATOM 1675 O O . VAL A 1 215 ? 16.059 0.274 -13.215 1.00 98.50 215 VAL A O 1
ATOM 1678 N N . SER A 1 216 ? 18.151 -0.292 -12.602 1.00 98.62 216 SER A N 1
ATOM 1679 C CA . SER A 1 216 ? 18.734 -0.135 -13.934 1.00 98.62 216 SER A CA 1
ATOM 1680 C C . SER A 1 216 ? 18.098 -1.094 -14.945 1.00 98.62 216 SER A C 1
ATOM 1682 O O . SER A 1 216 ? 17.709 -0.693 -16.043 1.00 98.62 216 SER A O 1
ATOM 1684 N N . SER A 1 217 ? 17.917 -2.357 -14.547 1.00 98.06 217 SER A N 1
ATOM 1685 C CA . SER A 1 217 ? 17.296 -3.403 -15.367 1.00 98.06 217 SER A CA 1
ATOM 1686 C C . SER A 1 217 ? 15.821 -3.118 -15.663 1.00 98.06 217 SER A C 1
ATOM 1688 O O . SER A 1 217 ? 15.340 -3.400 -16.761 1.00 98.06 217 SER A O 1
ATOM 1690 N N . SER A 1 218 ? 15.094 -2.562 -14.693 1.00 98.12 218 SER A N 1
ATOM 1691 C CA . SER A 1 218 ? 13.672 -2.223 -14.787 1.00 98.12 218 SER A CA 1
ATOM 1692 C C . SER A 1 218 ? 13.435 -0.999 -15.676 1.00 98.12 218 SER A C 1
ATOM 1694 O O . SER A 1 218 ? 12.537 -1.015 -16.521 1.00 98.12 218 SER A O 1
ATOM 1696 N N . ILE A 1 219 ? 14.273 0.038 -15.553 1.00 98.19 219 ILE A N 1
ATOM 1697 C CA . ILE A 1 219 ? 14.239 1.215 -16.437 1.00 98.19 219 ILE A CA 1
ATOM 1698 C C . ILE A 1 219 ? 14.575 0.808 -17.871 1.00 98.19 219 ILE A C 1
ATOM 1700 O O . ILE A 1 219 ? 13.843 1.165 -18.793 1.00 98.19 219 ILE A O 1
ATOM 1704 N N . ASN A 1 220 ? 15.630 0.010 -18.063 1.00 96.31 220 ASN A N 1
ATOM 1705 C CA . ASN A 1 220 ? 16.049 -0.444 -19.388 1.00 96.31 220 ASN A CA 1
ATOM 1706 C C . ASN A 1 220 ? 14.979 -1.318 -20.079 1.00 96.31 220 ASN A C 1
ATOM 1708 O O . ASN A 1 220 ? 14.820 -1.247 -21.292 1.00 96.31 220 ASN A O 1
ATOM 1712 N N . ALA A 1 221 ? 14.165 -2.060 -19.318 1.00 95.56 221 ALA A N 1
ATOM 1713 C CA . ALA A 1 221 ? 13.003 -2.789 -19.842 1.00 95.56 221 ALA A CA 1
ATOM 1714 C C . ALA A 1 221 ? 11.726 -1.934 -20.019 1.00 95.56 221 ALA A C 1
ATOM 1716 O O . ALA A 1 221 ? 10.699 -2.443 -20.480 1.00 95.56 221 ALA A O 1
ATOM 1717 N N . GLY A 1 222 ? 11.772 -0.644 -19.667 1.00 94.44 222 GLY A N 1
ATOM 1718 C CA . GLY A 1 222 ? 10.664 0.299 -19.819 1.00 94.44 222 GLY A CA 1
ATOM 1719 C C . GLY A 1 222 ? 9.577 0.194 -18.746 1.00 94.44 222 GLY A C 1
ATOM 1720 O O . GLY A 1 222 ? 8.418 0.496 -19.038 1.00 94.44 222 GLY A O 1
ATOM 1721 N N . VAL A 1 223 ? 9.926 -0.230 -17.527 1.00 96.56 223 VAL A N 1
ATOM 1722 C CA . VAL A 1 223 ? 8.982 -0.433 -16.414 1.00 96.56 223 VAL A CA 1
ATOM 1723 C C . VAL A 1 223 ? 9.049 0.720 -15.407 1.00 96.56 223 VAL A C 1
ATOM 1725 O O . VAL A 1 223 ? 8.144 1.561 -15.390 1.00 96.56 223 VAL A O 1
ATOM 1728 N N . LEU A 1 224 ? 10.100 0.800 -14.581 1.00 97.69 224 LEU A N 1
ATOM 1729 C CA . LEU A 1 224 ? 10.264 1.868 -13.584 1.00 97.69 224 LEU A CA 1
ATOM 1730 C C . LEU A 1 224 ? 10.409 3.245 -14.262 1.00 97.69 224 LEU A C 1
ATOM 1732 O O . LEU A 1 224 ? 11.104 3.385 -15.265 1.00 97.69 224 LEU A O 1
ATOM 1736 N N . GLY A 1 225 ? 9.699 4.252 -13.750 1.00 93.00 225 GLY A N 1
ATOM 1737 C CA . GLY A 1 225 ? 9.619 5.610 -14.305 1.00 93.00 225 GLY A CA 1
ATOM 1738 C C . GLY A 1 225 ? 8.708 5.752 -15.534 1.00 93.00 225 GLY A C 1
ATOM 1739 O O . GLY A 1 225 ? 8.235 6.848 -15.833 1.00 93.00 225 GLY A O 1
ATOM 1740 N N . LYS A 1 226 ? 8.384 4.655 -16.236 1.00 92.19 226 LYS A N 1
ATOM 1741 C CA . LYS A 1 226 ? 7.502 4.682 -17.419 1.00 92.19 226 LYS A CA 1
ATOM 1742 C C . LYS A 1 226 ? 6.088 4.179 -17.134 1.00 92.19 226 LYS A C 1
ATOM 1744 O O . LYS A 1 226 ? 5.135 4.863 -17.513 1.00 92.19 226 LYS A O 1
ATOM 1749 N N . LYS A 1 227 ? 5.976 3.008 -16.503 1.00 94.50 227 LYS A N 1
ATOM 1750 C CA . LYS A 1 227 ? 4.726 2.312 -16.144 1.00 94.50 227 LYS A CA 1
ATOM 1751 C C . LYS A 1 227 ? 4.552 2.155 -14.634 1.00 94.50 227 LYS A C 1
ATOM 1753 O O . LYS A 1 227 ? 3.442 1.892 -14.189 1.00 94.50 227 LYS A O 1
ATOM 1758 N N . TYR A 1 228 ? 5.626 2.303 -13.860 1.00 96.81 228 TYR A N 1
ATOM 1759 C CA . TYR A 1 228 ? 5.629 2.097 -12.416 1.00 96.81 228 TYR A CA 1
ATOM 1760 C C . TYR A 1 228 ? 6.441 3.175 -11.690 1.00 96.81 228 TYR A C 1
ATOM 1762 O O . TYR A 1 228 ? 7.540 3.513 -12.126 1.00 96.81 228 TYR A O 1
ATOM 1770 N N . ILE A 1 229 ? 5.922 3.673 -10.569 1.00 96.12 229 ILE A N 1
ATOM 1771 C CA . ILE A 1 229 ? 6.627 4.513 -9.596 1.00 96.12 229 ILE A CA 1
ATOM 1772 C C . ILE A 1 229 ? 6.747 3.705 -8.301 1.00 96.12 229 ILE A C 1
ATOM 1774 O O . ILE A 1 229 ? 5.749 3.225 -7.757 1.00 96.12 229 ILE A O 1
ATOM 1778 N N . ALA A 1 230 ? 7.971 3.567 -7.804 1.00 96.44 230 ALA A N 1
ATOM 1779 C CA . ALA A 1 230 ? 8.272 2.855 -6.572 1.00 96.44 230 ALA A CA 1
ATOM 1780 C C . ALA A 1 230 ? 7.864 3.654 -5.320 1.00 96.44 230 ALA A C 1
ATOM 1782 O O . ALA A 1 230 ? 7.456 4.814 -5.381 1.00 96.44 230 ALA A O 1
ATOM 1783 N N . GLY A 1 231 ? 7.950 3.006 -4.170 1.00 93.25 231 GLY A N 1
ATOM 1784 C CA . GLY A 1 231 ? 7.778 3.579 -2.842 1.00 93.25 231 GLY A CA 1
ATOM 1785 C C . GLY A 1 231 ? 8.287 2.575 -1.809 1.00 93.25 231 GLY A C 1
ATOM 1786 O O . GLY A 1 231 ? 8.585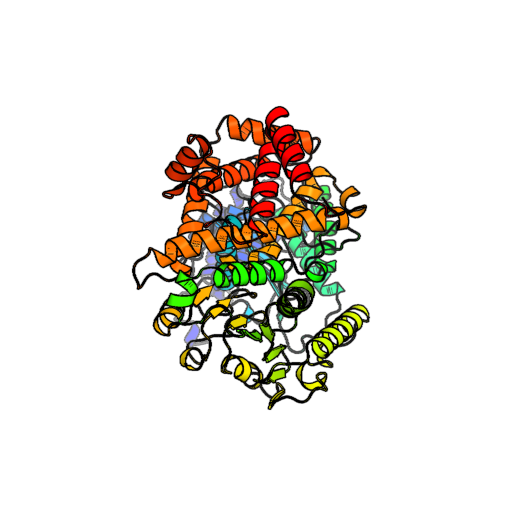 1.430 -2.174 1.00 93.25 231 GLY A O 1
ATOM 1787 N N . PRO A 1 232 ? 8.390 2.953 -0.533 1.00 89.94 232 PRO A N 1
ATOM 1788 C CA . PRO A 1 232 ? 8.839 2.032 0.499 1.00 89.94 232 PRO A CA 1
ATOM 1789 C C . PRO A 1 232 ? 7.756 0.994 0.845 1.00 89.94 232 PRO A C 1
ATOM 1791 O O . PRO A 1 232 ? 6.552 1.234 0.737 1.00 89.94 232 PRO A O 1
ATOM 1794 N N . ASP A 1 233 ? 8.203 -0.186 1.259 1.00 85.81 233 ASP A N 1
ATOM 1795 C CA . ASP A 1 233 ? 7.440 -1.222 1.966 1.00 85.81 233 ASP A CA 1
ATOM 1796 C C . ASP A 1 233 ? 8.426 -1.977 2.881 1.00 85.81 233 ASP A C 1
ATOM 1798 O O . ASP A 1 233 ? 9.566 -1.550 3.061 1.00 85.81 233 ASP A O 1
ATOM 1802 N N . MET A 1 234 ? 8.006 -3.097 3.471 1.00 78.12 234 MET A N 1
ATOM 1803 C CA . MET A 1 234 ? 8.819 -3.974 4.309 1.00 78.12 234 MET A CA 1
ATOM 1804 C C . MET A 1 234 ? 10.265 -4.111 3.811 1.00 78.12 234 MET A C 1
ATOM 1806 O O . MET A 1 234 ? 10.523 -4.506 2.668 1.00 78.12 234 MET A O 1
ATOM 1810 N N . ASN A 1 235 ? 11.190 -3.820 4.727 1.00 82.38 235 ASN A N 1
ATOM 1811 C CA . ASN A 1 235 ? 12.632 -3.806 4.516 1.00 82.38 235 ASN A CA 1
ATOM 1812 C C . ASN A 1 235 ? 13.107 -2.816 3.442 1.00 82.38 235 ASN A C 1
ATOM 1814 O O . ASN A 1 235 ? 14.143 -3.054 2.837 1.00 82.38 235 ASN A O 1
ATOM 1818 N N . MET A 1 236 ? 12.420 -1.702 3.199 1.00 87.00 236 MET A N 1
ATOM 1819 C CA . MET A 1 236 ? 12.900 -0.606 2.346 1.00 87.00 236 MET A CA 1
ATOM 1820 C C . MET A 1 236 ? 12.760 0.724 3.095 1.00 87.00 236 MET A C 1
ATOM 1822 O O . MET A 1 236 ? 11.648 1.188 3.324 1.00 87.00 236 MET A O 1
ATOM 1826 N N . SER A 1 237 ? 13.888 1.316 3.502 1.00 85.81 237 SER A N 1
ATOM 1827 C CA . SER A 1 237 ? 13.939 2.594 4.226 1.00 85.81 237 SER A CA 1
ATOM 1828 C C . SER A 1 237 ? 13.918 3.796 3.275 1.00 85.81 237 SER A C 1
ATOM 1830 O O . SER A 1 237 ? 14.074 3.638 2.061 1.00 85.81 237 SER A O 1
ATOM 1832 N N . LYS A 1 238 ? 13.784 5.002 3.842 1.00 86.75 238 LYS A N 1
ATOM 1833 C CA . LYS A 1 238 ? 13.945 6.276 3.124 1.00 86.75 238 LYS A CA 1
ATOM 1834 C C . LYS A 1 238 ? 15.300 6.382 2.411 1.00 86.75 238 LYS A C 1
ATOM 1836 O O . LYS A 1 238 ? 15.319 6.738 1.242 1.00 86.75 238 LYS A O 1
ATOM 1841 N N . ASP A 1 239 ? 16.390 5.927 3.034 1.00 88.38 239 ASP A N 1
ATOM 1842 C CA . ASP A 1 239 ? 17.725 5.936 2.412 1.00 88.38 239 ASP A CA 1
ATOM 1843 C C . ASP A 1 239 ? 17.761 5.063 1.154 1.00 88.38 239 ASP A C 1
ATOM 1845 O O . ASP A 1 239 ? 18.395 5.389 0.156 1.00 88.38 239 ASP A O 1
ATOM 1849 N N . MET A 1 240 ? 17.021 3.950 1.163 1.00 91.94 240 MET A N 1
ATOM 1850 C CA . MET A 1 240 ? 16.904 3.102 -0.019 1.00 91.94 240 MET A CA 1
ATOM 1851 C C . MET A 1 240 ? 16.065 3.767 -1.121 1.00 91.94 240 MET A C 1
ATOM 1853 O O . MET A 1 240 ? 16.248 3.458 -2.297 1.00 91.94 240 MET A O 1
ATOM 1857 N N . MET A 1 241 ? 15.156 4.688 -0.780 1.00 94.88 241 MET A N 1
ATOM 1858 C CA . MET A 1 241 ? 14.474 5.510 -1.784 1.00 94.88 241 MET A CA 1
ATOM 1859 C C . MET A 1 241 ? 15.461 6.478 -2.440 1.00 94.88 241 MET A C 1
ATOM 1861 O O . MET A 1 241 ? 15.432 6.601 -3.662 1.00 94.88 241 MET A O 1
ATOM 1865 N N . SER A 1 242 ? 16.373 7.081 -1.673 1.00 93.38 242 SER A N 1
ATOM 1866 C CA . SER A 1 242 ? 17.465 7.916 -2.197 1.00 93.38 242 SER A CA 1
ATOM 1867 C C . SER A 1 242 ? 18.370 7.128 -3.151 1.00 93.38 242 SER A C 1
ATOM 1869 O O . SER A 1 242 ? 18.590 7.551 -4.284 1.00 93.38 242 SER A O 1
ATOM 1871 N N . VAL A 1 243 ? 18.760 5.900 -2.775 1.00 95.75 243 VAL A N 1
ATOM 1872 C CA . VAL A 1 243 ? 19.510 4.976 -3.653 1.00 95.75 243 VAL A CA 1
ATOM 1873 C C . VAL A 1 243 ? 18.769 4.714 -4.973 1.00 95.75 243 VAL A C 1
ATOM 1875 O O . VAL A 1 243 ? 19.377 4.731 -6.046 1.00 95.75 243 VAL A O 1
ATOM 1878 N N . ILE A 1 244 ? 17.447 4.500 -4.923 1.00 97.44 244 ILE A N 1
ATOM 1879 C CA . ILE A 1 244 ? 16.629 4.320 -6.132 1.00 97.44 244 ILE A CA 1
ATOM 1880 C C . ILE A 1 244 ? 16.645 5.581 -7.001 1.00 97.44 244 ILE A C 1
ATOM 1882 O O . ILE A 1 244 ? 16.773 5.458 -8.218 1.00 97.44 244 ILE A O 1
ATOM 1886 N N . VAL A 1 245 ? 16.506 6.773 -6.411 1.00 96.06 245 VAL A N 1
ATOM 1887 C CA . VAL A 1 245 ? 16.522 8.052 -7.142 1.00 96.06 245 VAL A CA 1
ATOM 1888 C C . VAL A 1 245 ? 17.846 8.245 -7.873 1.00 96.06 245 VAL A C 1
ATOM 1890 O O . VAL A 1 245 ? 17.844 8.452 -9.091 1.00 96.06 245 VAL A O 1
ATOM 1893 N N . ASP A 1 246 ? 18.961 8.115 -7.157 1.00 96.12 246 ASP A N 1
ATOM 1894 C CA . ASP A 1 246 ? 20.301 8.331 -7.700 1.00 96.12 246 ASP A CA 1
ATOM 1895 C C . ASP A 1 246 ? 20.601 7.373 -8.851 1.00 96.12 246 ASP A C 1
ATOM 1897 O O . ASP A 1 246 ? 20.995 7.788 -9.950 1.00 96.12 246 ASP A O 1
ATOM 1901 N N . GLN A 1 247 ? 20.358 6.076 -8.636 1.00 98.06 247 GLN A N 1
ATOM 1902 C CA . GLN A 1 247 ? 20.611 5.079 -9.667 1.00 98.06 247 GLN A CA 1
ATOM 1903 C C . GLN A 1 247 ? 19.666 5.242 -10.861 1.00 98.06 247 GLN A C 1
ATOM 1905 O O . GLN A 1 247 ? 20.081 5.038 -12.006 1.00 98.06 247 GLN A O 1
ATOM 1910 N N . ALA A 1 248 ? 18.411 5.630 -10.637 1.00 97.88 248 ALA A N 1
ATOM 1911 C CA . ALA A 1 248 ? 17.454 5.819 -11.714 1.00 97.88 248 ALA A CA 1
ATOM 1912 C C . ALA A 1 248 ? 17.813 7.010 -12.604 1.00 97.88 248 ALA A C 1
ATOM 1914 O O . ALA A 1 248 ? 17.814 6.861 -13.824 1.00 97.88 248 ALA A O 1
ATOM 1915 N N . PHE A 1 249 ? 18.175 8.162 -12.029 1.00 96.31 249 PHE A N 1
ATOM 1916 C CA . PHE A 1 249 ? 18.596 9.318 -12.824 1.00 96.31 249 PHE A CA 1
ATOM 1917 C C . PHE A 1 249 ? 19.916 9.068 -13.556 1.00 96.31 249 PHE A C 1
ATOM 1919 O O . PHE A 1 249 ? 20.053 9.467 -14.715 1.00 96.31 249 PHE A O 1
ATOM 1926 N N . LYS A 1 250 ? 20.860 8.347 -12.936 1.00 97.62 250 LYS A N 1
ATOM 1927 C CA . LYS A 1 250 ? 22.073 7.875 -13.620 1.00 97.62 250 LYS A CA 1
ATOM 1928 C C . LYS A 1 250 ? 21.726 6.990 -14.819 1.00 97.62 250 LYS A C 1
ATOM 1930 O O . LYS A 1 250 ? 22.193 7.249 -15.923 1.00 97.62 250 LYS A O 1
ATOM 1935 N N . THR A 1 251 ? 20.859 5.998 -14.620 1.00 98.06 251 THR A N 1
ATOM 1936 C CA . THR A 1 251 ? 20.426 5.080 -15.684 1.00 98.06 251 THR A CA 1
ATOM 1937 C C . THR A 1 251 ? 19.698 5.823 -16.803 1.00 98.06 251 THR A C 1
ATOM 1939 O O . THR A 1 251 ? 19.987 5.608 -17.976 1.00 98.06 251 THR A O 1
ATOM 1942 N N . ALA A 1 252 ? 18.769 6.719 -16.460 1.00 96.94 252 ALA A N 1
ATOM 1943 C CA . ALA A 1 252 ? 18.024 7.515 -17.429 1.00 96.94 252 ALA A CA 1
ATOM 1944 C C . ALA A 1 252 ? 18.958 8.380 -18.282 1.00 96.94 252 ALA A C 1
ATOM 1946 O O . ALA A 1 252 ? 18.797 8.431 -19.498 1.00 96.94 252 ALA A O 1
ATOM 1947 N N . LYS A 1 253 ? 19.977 8.993 -17.666 1.00 97.00 253 LYS A N 1
ATOM 1948 C CA . LYS A 1 253 ? 21.015 9.745 -18.376 1.00 97.00 253 LYS A CA 1
ATOM 1949 C C . LYS A 1 253 ? 21.834 8.855 -19.310 1.00 97.00 253 LYS A C 1
ATOM 1951 O O . LYS A 1 253 ? 22.053 9.235 -20.456 1.00 97.00 253 LYS A O 1
ATOM 1956 N N . ASP A 1 254 ? 22.282 7.693 -18.839 1.00 96.62 254 ASP A N 1
ATOM 1957 C CA . ASP A 1 254 ? 23.083 6.772 -19.653 1.00 96.62 254 ASP A CA 1
ATOM 1958 C C . ASP A 1 254 ? 22.305 6.223 -20.863 1.00 96.62 254 ASP A C 1
ATOM 1960 O O . ASP A 1 254 ? 22.898 5.944 -21.904 1.00 96.62 254 ASP A O 1
ATOM 1964 N N . LEU A 1 255 ? 20.983 6.080 -20.727 1.00 95.50 255 LEU A N 1
ATOM 1965 C CA . LEU A 1 255 ? 20.065 5.625 -21.775 1.00 95.50 255 LEU A CA 1
ATOM 1966 C C . LEU A 1 255 ? 19.469 6.769 -22.622 1.00 95.50 255 LEU A C 1
ATOM 1968 O O . LEU A 1 255 ? 18.599 6.505 -23.450 1.00 95.50 255 LEU A O 1
ATOM 1972 N N . ASP A 1 256 ? 19.897 8.020 -22.414 1.00 95.44 256 ASP A N 1
ATOM 1973 C CA . ASP A 1 256 ? 19.353 9.228 -23.066 1.00 95.44 256 ASP A CA 1
ATOM 1974 C C . ASP A 1 256 ? 17.813 9.352 -22.961 1.00 95.44 256 ASP A C 1
ATOM 1976 O O . ASP A 1 256 ? 17.117 9.811 -23.872 1.00 95.44 256 ASP A O 1
ATOM 1980 N N . ILE A 1 257 ? 17.248 8.928 -21.826 1.00 92.25 257 ILE A N 1
ATOM 1981 C CA . ILE A 1 257 ? 15.818 9.061 -21.543 1.00 92.25 257 ILE A CA 1
ATOM 1982 C C . ILE A 1 257 ? 15.539 10.495 -21.097 1.00 92.25 257 ILE A C 1
ATOM 1984 O O . ILE A 1 257 ? 15.904 10.919 -20.000 1.00 92.25 257 ILE A O 1
ATOM 1988 N N . LYS A 1 258 ? 14.841 11.236 -21.955 1.00 86.06 258 LYS A N 1
ATOM 1989 C CA . LYS A 1 258 ? 14.370 12.595 -21.669 1.00 86.06 258 LYS A CA 1
ATOM 1990 C C . LYS A 1 258 ? 13.124 12.568 -20.787 1.00 86.06 258 LYS A C 1
ATOM 1992 O O . LYS A 1 258 ? 12.345 11.618 -20.840 1.00 86.06 258 LYS A O 1
ATOM 1997 N N . ASP A 1 259 ? 12.947 13.626 -19.998 1.00 80.69 259 ASP A N 1
ATOM 1998 C CA . ASP A 1 259 ? 11.762 13.859 -19.158 1.00 80.69 259 ASP A CA 1
ATOM 1999 C C . ASP A 1 259 ? 11.441 12.700 -18.195 1.00 80.69 259 ASP A C 1
ATOM 2001 O O . ASP A 1 259 ? 10.279 12.365 -17.947 1.00 80.69 259 ASP A O 1
ATOM 2005 N N . PHE A 1 260 ? 12.484 12.054 -17.661 1.00 88.75 260 PHE A N 1
ATOM 2006 C CA . PHE A 1 260 ? 12.333 10.967 -16.701 1.00 88.75 260 PHE A CA 1
ATOM 2007 C C . PHE A 1 260 ? 11.745 11.506 -15.383 1.00 88.75 260 PHE A C 1
ATOM 2009 O O . PHE A 1 260 ? 12.350 12.390 -14.769 1.00 88.75 260 PHE A O 1
ATOM 2016 N N . PRO A 1 261 ? 10.568 11.019 -14.945 1.00 89.50 261 PRO A N 1
ATOM 2017 C CA . PRO A 1 261 ? 9.925 11.527 -13.742 1.00 89.50 261 PRO A CA 1
ATOM 2018 C C . PRO A 1 261 ? 10.620 10.999 -12.486 1.00 89.50 261 PRO A C 1
ATOM 2020 O O . PRO A 1 261 ? 11.461 10.101 -12.543 1.00 89.50 261 PRO A O 1
ATOM 2023 N N . LEU A 1 262 ? 10.203 11.507 -11.328 1.00 92.50 262 LEU A N 1
ATOM 2024 C CA . LEU A 1 262 ? 10.655 10.985 -10.046 1.00 92.50 262 LEU A CA 1
ATOM 2025 C C . LEU A 1 262 ? 10.332 9.470 -9.941 1.00 92.50 262 LEU A C 1
ATOM 2027 O O . LEU A 1 262 ? 9.172 9.073 -10.048 1.00 92.50 262 LEU A O 1
ATOM 2031 N N . PRO A 1 263 ? 11.324 8.584 -9.752 1.00 94.50 263 PRO A N 1
ATOM 2032 C CA . PRO A 1 263 ? 11.113 7.133 -9.828 1.00 94.50 263 PRO A CA 1
ATOM 2033 C C . PRO A 1 263 ? 10.458 6.551 -8.573 1.00 94.50 263 PRO A C 1
ATOM 2035 O O . PRO A 1 263 ? 9.921 5.444 -8.620 1.00 94.50 263 PRO A O 1
ATOM 2038 N N . THR A 1 264 ? 10.518 7.266 -7.449 1.00 96.19 264 THR A N 1
ATOM 2039 C CA . THR A 1 264 ? 10.014 6.829 -6.145 1.00 96.19 264 THR A CA 1
ATOM 2040 C C . THR A 1 264 ? 9.623 8.022 -5.272 1.00 96.19 264 THR A C 1
ATOM 2042 O O . THR A 1 264 ? 9.966 9.151 -5.591 1.00 96.19 264 THR A O 1
ATOM 2045 N N . THR A 1 265 ? 8.900 7.790 -4.180 1.00 94.56 265 THR A N 1
ATOM 2046 C CA . THR A 1 265 ? 8.499 8.827 -3.204 1.00 94.56 265 THR A CA 1
ATOM 2047 C C . THR A 1 265 ? 8.830 8.369 -1.787 1.00 94.56 265 THR A C 1
ATOM 2049 O O . THR A 1 265 ? 9.387 7.283 -1.616 1.00 94.56 265 THR A O 1
ATOM 2052 N N . SER A 1 266 ? 8.448 9.162 -0.782 1.00 91.56 266 SER A N 1
ATOM 2053 C CA . SER A 1 266 ? 8.792 8.948 0.628 1.00 91.56 266 SER A CA 1
ATOM 2054 C C . SER A 1 266 ? 10.306 8.992 0.840 1.00 91.56 266 SER A C 1
ATOM 2056 O O . SER A 1 266 ? 10.881 8.161 1.546 1.00 91.56 266 SER A O 1
ATOM 2058 N N . ARG A 1 267 ? 10.949 9.939 0.148 1.00 91.62 267 ARG A N 1
ATOM 2059 C CA . ARG A 1 267 ? 12.382 10.233 0.262 1.00 91.62 267 ARG A CA 1
ATOM 2060 C C . ARG A 1 267 ? 12.671 10.911 1.603 1.00 91.62 267 ARG A C 1
ATOM 2062 O O . ARG A 1 267 ? 11.749 11.248 2.347 1.00 91.62 267 ARG A O 1
ATOM 2069 N N . ASP A 1 268 ? 13.942 11.124 1.920 1.00 89.25 268 ASP A N 1
ATOM 2070 C CA . ASP A 1 268 ? 14.287 11.911 3.101 1.00 89.25 268 ASP A CA 1
ATOM 2071 C C . ASP A 1 268 ? 13.833 13.377 2.946 1.00 89.25 268 ASP A C 1
ATOM 2073 O O . ASP A 1 268 ? 13.795 13.925 1.840 1.00 89.25 268 ASP A O 1
ATOM 2077 N N . THR A 1 269 ? 13.485 14.037 4.053 1.00 89.44 269 THR A N 1
ATOM 2078 C CA . THR A 1 269 ? 13.052 15.444 4.034 1.00 89.44 269 THR A CA 1
ATOM 2079 C C . THR A 1 269 ? 14.143 16.378 3.521 1.00 89.44 269 THR A C 1
ATOM 2081 O O . THR A 1 269 ? 13.832 17.351 2.834 1.00 89.44 269 THR A O 1
ATOM 2084 N N . SER A 1 270 ? 15.418 16.048 3.755 1.00 90.12 270 SER A N 1
ATOM 2085 C CA . SER A 1 270 ? 16.564 16.780 3.200 1.00 90.12 270 SER A CA 1
ATOM 2086 C C . SER A 1 270 ? 16.658 16.707 1.669 1.00 90.12 270 SER A C 1
ATOM 2088 O O . SER A 1 270 ? 17.299 17.556 1.050 1.00 90.12 270 SER A O 1
ATOM 2090 N N . GLU A 1 271 ? 15.957 15.759 1.045 1.00 90.31 271 GLU A N 1
ATOM 2091 C CA . GLU A 1 271 ? 15.846 15.579 -0.408 1.00 90.31 271 GLU A CA 1
ATOM 2092 C C . GLU A 1 271 ? 14.484 16.042 -0.957 1.00 90.31 271 GLU A C 1
ATOM 2094 O O . GLU A 1 271 ? 14.158 15.846 -2.133 1.00 90.31 271 GLU A O 1
ATOM 2099 N N . GLY A 1 272 ? 13.658 16.664 -0.110 1.00 91.00 272 GLY A N 1
ATOM 2100 C CA . GLY A 1 272 ? 12.312 17.100 -0.470 1.00 91.00 272 GLY A CA 1
ATOM 2101 C C . GLY A 1 272 ? 11.272 15.981 -0.422 1.00 91.00 272 GLY A C 1
ATOM 2102 O O . GLY A 1 272 ? 10.251 16.081 -1.099 1.00 91.00 272 GLY A O 1
ATOM 2103 N N . GLY A 1 273 ? 11.531 14.896 0.310 1.00 93.00 273 GLY A N 1
ATOM 2104 C CA . GLY A 1 273 ? 10.529 13.877 0.605 1.00 93.00 273 GLY A CA 1
ATOM 2105 C C . GLY A 1 273 ? 9.610 14.277 1.756 1.00 93.00 273 GLY A C 1
ATOM 2106 O O . GLY A 1 273 ? 9.993 15.058 2.625 1.00 93.00 273 GLY A O 1
ATOM 2107 N N . PHE A 1 274 ? 8.375 13.777 1.757 1.00 93.44 274 PHE A N 1
ATOM 2108 C CA . PHE A 1 274 ? 7.414 14.095 2.816 1.00 93.44 274 PHE A CA 1
ATOM 2109 C C . PHE A 1 274 ? 7.553 13.091 3.963 1.00 93.44 274 PHE A C 1
ATOM 2111 O O . PHE A 1 274 ? 7.662 11.886 3.738 1.00 93.44 274 PHE A O 1
ATOM 2118 N N . ASP A 1 275 ? 7.546 13.567 5.210 1.00 90.31 275 ASP A N 1
ATOM 2119 C CA . ASP A 1 275 ? 7.778 12.702 6.371 1.00 90.31 275 ASP A CA 1
ATOM 2120 C C . ASP A 1 275 ? 6.491 11.993 6.805 1.00 90.31 275 ASP A C 1
ATOM 2122 O O . ASP A 1 275 ? 5.700 12.491 7.610 1.00 90.31 275 ASP A O 1
ATOM 2126 N N . HIS A 1 276 ? 6.279 10.794 6.265 1.00 90.75 276 HIS A N 1
ATOM 2127 C CA . HIS A 1 276 ? 5.101 9.984 6.568 1.00 90.75 276 HIS A CA 1
ATOM 2128 C C . HIS A 1 276 ? 4.981 9.638 8.061 1.00 90.75 276 HIS A C 1
ATOM 2130 O O . HIS A 1 276 ? 3.865 9.559 8.586 1.00 90.75 276 HIS A O 1
ATOM 2136 N N . PHE A 1 277 ? 6.115 9.416 8.732 1.00 86.50 277 PHE A N 1
ATOM 2137 C CA . PHE A 1 277 ? 6.153 8.958 10.114 1.00 86.50 277 PHE A CA 1
ATOM 2138 C C . PHE A 1 277 ? 5.880 10.113 11.084 1.00 86.50 277 PHE A C 1
ATOM 2140 O O . PHE A 1 277 ? 4.892 10.088 11.826 1.00 86.50 277 PHE A O 1
ATOM 2147 N N . LYS A 1 278 ? 6.688 11.179 11.017 1.00 88.50 278 LYS A N 1
ATOM 2148 C CA . LYS A 1 278 ? 6.576 12.362 11.887 1.00 88.50 278 LYS A CA 1
ATOM 2149 C C . LYS A 1 278 ? 5.223 13.048 11.747 1.00 88.50 278 LYS A C 1
ATOM 2151 O O . LYS A 1 278 ? 4.685 13.570 12.729 1.00 88.50 278 LYS A O 1
ATOM 2156 N N . TRP A 1 279 ? 4.671 13.063 10.534 1.00 91.81 279 TRP A N 1
ATOM 2157 C CA . TRP A 1 279 ? 3.355 13.639 10.268 1.00 91.81 279 TRP A CA 1
ATOM 2158 C C . TRP A 1 279 ? 2.206 12.654 10.530 1.00 91.81 279 TRP A C 1
ATOM 2160 O O . TRP A 1 279 ? 1.055 13.080 10.541 1.00 91.81 279 TRP A O 1
ATOM 2170 N N . SER A 1 280 ? 2.498 11.374 10.789 1.00 94.12 280 SER A N 1
ATOM 2171 C CA . SER A 1 280 ? 1.519 10.325 11.114 1.00 94.12 280 SER A CA 1
ATOM 2172 C C . SER A 1 280 ? 0.418 10.180 10.054 1.00 94.12 280 SER A C 1
ATOM 2174 O O . SER A 1 280 ? -0.756 9.992 10.370 1.00 94.12 280 SER A O 1
ATOM 2176 N N . VAL A 1 281 ? 0.796 10.267 8.775 1.00 94.50 281 VAL A N 1
ATOM 2177 C CA . VAL A 1 281 ? -0.143 10.447 7.650 1.00 94.50 281 VAL A CA 1
ATOM 2178 C C . VAL A 1 281 ? -1.092 9.263 7.464 1.00 94.50 281 VAL A C 1
ATOM 2180 O O . VAL A 1 281 ? -2.292 9.442 7.275 1.00 94.50 281 VAL A O 1
ATOM 2183 N N . THR A 1 282 ? -0.587 8.034 7.587 1.00 94.75 282 THR A N 1
ATOM 2184 C CA . THR A 1 282 ? -1.413 6.822 7.500 1.00 94.75 282 THR A CA 1
ATOM 2185 C C . THR A 1 282 ? -2.347 6.712 8.701 1.00 94.75 282 THR A C 1
ATOM 2187 O O . THR A 1 282 ? -3.531 6.431 8.538 1.00 94.75 282 THR A O 1
ATOM 2190 N N . SER A 1 283 ? -1.832 6.981 9.903 1.00 96.81 283 SER A N 1
ATOM 2191 C CA . SER A 1 283 ? -2.605 6.961 11.147 1.00 96.81 283 SER A CA 1
ATOM 2192 C C . SER A 1 283 ? -3.728 7.988 11.146 1.00 96.81 283 SER A C 1
ATOM 2194 O O . SER A 1 283 ? -4.812 7.700 11.643 1.00 96.81 283 SER A O 1
ATOM 2196 N N . ARG A 1 284 ? -3.488 9.167 10.558 1.00 96.50 284 ARG A N 1
ATOM 2197 C CA . ARG A 1 284 ? -4.490 10.223 10.404 1.00 96.50 284 ARG A CA 1
ATOM 2198 C C . ARG A 1 284 ? -5.708 9.719 9.640 1.00 96.50 284 ARG A C 1
ATOM 2200 O O . ARG A 1 284 ? -6.817 9.915 10.116 1.00 96.50 284 ARG A O 1
ATOM 2207 N N . GLY A 1 285 ? -5.503 9.014 8.527 1.00 96.50 285 GLY A N 1
ATOM 2208 C CA . GLY A 1 285 ? -6.599 8.411 7.764 1.00 96.50 285 GLY A CA 1
ATOM 2209 C C . GLY A 1 285 ? -7.472 7.486 8.616 1.00 96.50 285 GLY A C 1
ATOM 2210 O O . GLY A 1 285 ? -8.682 7.679 8.683 1.00 96.50 285 GLY A O 1
ATOM 2211 N N . VAL A 1 286 ? -6.837 6.568 9.350 1.00 97.88 286 VAL A N 1
ATOM 2212 C CA . VAL A 1 286 ? -7.516 5.589 10.219 1.00 97.88 286 VAL A CA 1
ATOM 2213 C C . VAL A 1 286 ? -8.282 6.270 11.357 1.00 97.88 286 VAL A C 1
ATOM 2215 O O . VAL A 1 286 ? -9.409 5.900 11.681 1.00 97.88 286 VAL A O 1
ATOM 2218 N N . VAL A 1 287 ? -7.670 7.267 12.002 1.00 96.94 287 VAL A N 1
ATOM 2219 C CA . VAL A 1 287 ? -8.298 7.975 13.124 1.00 96.94 287 VAL A CA 1
ATOM 2220 C C . VAL A 1 287 ? -9.477 8.816 12.645 1.00 96.94 287 VAL A C 1
ATOM 2222 O O . VAL A 1 287 ? -10.533 8.781 13.271 1.00 96.94 287 VAL A O 1
ATOM 2225 N N . GLU A 1 288 ? -9.335 9.542 11.538 1.00 94.06 288 GLU A N 1
ATOM 2226 C CA . GLU A 1 288 ? -10.405 10.394 11.013 1.00 94.06 288 GLU A CA 1
ATOM 2227 C C . GLU A 1 288 ? -11.566 9.572 10.433 1.00 94.06 288 GLU A C 1
ATOM 2229 O O . GLU A 1 288 ? -12.729 9.926 10.652 1.00 94.06 288 GLU A O 1
ATOM 2234 N N . GLY A 1 289 ? -11.281 8.433 9.789 1.00 94.94 289 GLY A N 1
ATOM 2235 C CA . GLY A 1 289 ? -12.296 7.457 9.380 1.00 94.94 289 GLY A CA 1
ATOM 2236 C C . GLY A 1 289 ? -13.064 6.903 10.581 1.00 94.94 289 GLY A C 1
ATOM 2237 O O . GLY A 1 289 ? -14.294 7.006 10.647 1.00 94.94 289 GLY A O 1
ATOM 2238 N N . MET A 1 290 ? -12.349 6.453 11.618 1.00 95.56 290 MET A N 1
ATOM 2239 C CA . MET A 1 290 ? -12.961 6.032 12.882 1.00 95.56 290 MET A CA 1
ATOM 2240 C C . MET A 1 290 ? -13.847 7.125 13.493 1.00 95.56 290 MET A C 1
ATOM 2242 O O . MET A 1 290 ? -15.003 6.868 13.832 1.00 95.56 290 MET A O 1
ATOM 2246 N N . LEU A 1 291 ? -13.341 8.350 13.641 1.00 91.50 291 LEU A N 1
ATOM 2247 C CA . LEU A 1 291 ? -14.101 9.451 14.235 1.00 91.50 291 LEU A CA 1
ATOM 2248 C C . LEU A 1 291 ? -15.335 9.814 13.403 1.00 91.50 291 LEU A C 1
ATOM 2250 O O . LEU A 1 291 ? -16.383 10.106 13.979 1.00 91.50 291 LEU A O 1
ATOM 2254 N N . CYS A 1 292 ? -15.239 9.771 12.072 1.00 91.88 292 CYS A N 1
ATOM 2255 C CA . CYS A 1 292 ? -16.378 9.969 11.180 1.00 91.88 292 CYS A CA 1
ATOM 2256 C C . CYS A 1 292 ? -17.471 8.923 11.439 1.00 91.88 292 CYS A C 1
ATOM 2258 O O . CYS A 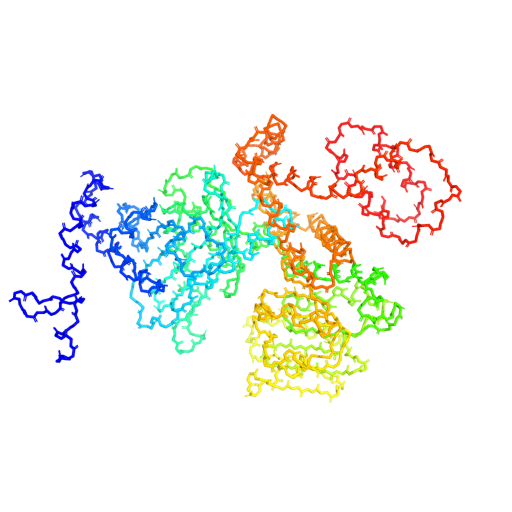1 292 ? -18.633 9.287 11.644 1.00 91.88 292 CYS A O 1
ATOM 2260 N N . ALA A 1 293 ? -17.098 7.643 11.519 1.00 92.56 293 ALA A N 1
ATOM 2261 C CA . ALA A 1 293 ? -18.036 6.563 11.800 1.00 92.56 293 ALA A CA 1
ATOM 2262 C C . ALA A 1 293 ? -18.705 6.712 13.173 1.00 92.56 293 ALA A C 1
ATOM 2264 O O . ALA A 1 293 ? -19.927 6.628 13.279 1.00 92.56 293 ALA A O 1
ATOM 2265 N N . LEU A 1 294 ? -17.929 7.024 14.216 1.00 89.19 294 LEU A N 1
ATOM 2266 C CA . LEU A 1 294 ? -18.432 7.196 15.585 1.00 89.19 294 LEU A CA 1
ATOM 2267 C C . LEU A 1 294 ? -19.422 8.364 15.743 1.00 89.19 294 LEU A C 1
ATOM 2269 O O . LEU A 1 294 ? -20.226 8.372 16.680 1.00 89.19 294 LEU A O 1
ATOM 2273 N N . ARG A 1 295 ? -19.375 9.362 14.851 1.00 87.44 295 ARG A N 1
ATOM 2274 C CA . ARG A 1 295 ? -20.328 10.486 14.828 1.00 87.44 295 ARG A CA 1
ATOM 2275 C C . ARG A 1 295 ? -21.662 10.116 14.178 1.00 87.44 295 ARG A C 1
ATOM 2277 O O . ARG A 1 295 ? -22.659 10.788 14.435 1.00 87.44 295 ARG A O 1
ATOM 2284 N N . ASN A 1 296 ? -21.713 9.060 13.364 1.00 89.00 296 ASN A N 1
ATOM 2285 C CA . ASN A 1 296 ? -22.943 8.631 12.711 1.00 89.00 296 ASN A CA 1
ATOM 2286 C C . ASN A 1 296 ? -23.829 7.842 13.695 1.00 89.00 296 ASN A C 1
ATOM 2288 O O . ASN A 1 296 ? -23.539 6.702 14.053 1.00 89.00 296 ASN A O 1
ATOM 2292 N N . LYS A 1 297 ? -24.933 8.457 14.130 1.00 89.50 297 LYS A N 1
ATOM 2293 C CA . LYS A 1 297 ? -25.842 7.876 15.128 1.00 89.50 297 LYS A CA 1
ATOM 2294 C C . LYS A 1 297 ? -26.486 6.564 14.667 1.00 89.50 297 LYS A C 1
ATOM 2296 O O . LYS A 1 297 ? -26.524 5.613 15.437 1.00 89.50 297 LYS A O 1
ATOM 2301 N N . GLU A 1 298 ? -26.957 6.502 13.424 1.00 92.75 298 GLU A N 1
ATOM 2302 C CA . GLU A 1 298 ? -27.605 5.302 12.879 1.00 92.75 298 GLU A CA 1
ATOM 2303 C C . GLU A 1 298 ? -26.628 4.119 12.813 1.00 92.75 298 GLU A C 1
ATOM 2305 O O . GLU A 1 298 ? -26.969 2.996 13.184 1.00 92.75 298 GLU A O 1
ATOM 2310 N N . PHE A 1 299 ? -25.381 4.382 12.415 1.00 94.25 299 PHE A N 1
ATOM 2311 C CA . PHE A 1 299 ? -24.299 3.407 12.468 1.00 94.25 299 PHE A CA 1
ATOM 2312 C C . PHE A 1 299 ? -24.058 2.916 13.899 1.00 94.25 299 PHE A C 1
ATOM 2314 O O . PHE A 1 299 ? -24.054 1.706 14.126 1.00 94.25 299 PHE A O 1
ATOM 2321 N N . MET A 1 300 ? -23.913 3.832 14.861 1.00 92.69 300 MET A N 1
ATOM 2322 C CA . MET A 1 300 ? -23.679 3.501 16.272 1.00 92.69 300 MET A CA 1
ATOM 2323 C C . MET A 1 300 ? -24.811 2.656 16.870 1.00 92.69 300 MET A C 1
ATOM 2325 O O . MET A 1 300 ? -24.547 1.656 17.545 1.00 92.69 300 MET A O 1
ATOM 2329 N N . ASP A 1 301 ? -26.062 2.995 16.552 1.00 91.94 301 ASP A N 1
ATOM 2330 C CA . ASP A 1 301 ? -27.243 2.224 16.942 1.00 91.94 301 ASP A CA 1
ATOM 2331 C C . ASP A 1 301 ? -27.217 0.818 16.311 1.00 91.94 301 ASP A C 1
ATOM 2333 O O . ASP A 1 301 ? -27.442 -0.177 17.007 1.00 91.94 301 ASP A O 1
ATOM 2337 N N . ARG A 1 302 ? -26.856 0.704 15.023 1.00 91.88 302 ARG A N 1
ATOM 2338 C CA . ARG A 1 302 ? -26.764 -0.578 14.299 1.00 91.88 302 ARG A CA 1
ATOM 2339 C C . ARG A 1 302 ? -25.663 -1.496 14.834 1.00 91.88 302 ARG A C 1
ATOM 2341 O O . ARG A 1 302 ? -25.870 -2.708 14.883 1.00 91.88 302 ARG A O 1
ATOM 2348 N N . VAL A 1 303 ? -24.514 -0.957 15.253 1.00 92.50 303 VAL A N 1
ATOM 2349 C CA . VAL A 1 303 ? -23.427 -1.749 15.874 1.00 92.50 303 VAL A CA 1
ATOM 2350 C C . VAL A 1 303 ? -23.623 -1.965 17.382 1.00 92.50 303 VAL A C 1
ATOM 2352 O O . VAL A 1 303 ? -22.865 -2.705 18.016 1.00 92.50 303 VAL A O 1
ATOM 2355 N N . GLY A 1 304 ? -24.658 -1.354 17.967 1.00 91.62 304 GLY A N 1
ATOM 2356 C CA . GLY A 1 304 ? -25.025 -1.517 19.371 1.00 91.62 304 GLY A CA 1
ATOM 2357 C C . GLY A 1 304 ? -24.055 -0.843 20.343 1.00 91.62 304 GLY A C 1
ATOM 2358 O O . GLY A 1 304 ? -23.812 -1.379 21.427 1.00 91.62 304 GLY A O 1
ATOM 2359 N N . VAL A 1 305 ? -23.487 0.309 19.970 1.00 90.19 305 VAL A N 1
ATOM 2360 C CA . VAL A 1 305 ? -22.592 1.106 20.825 1.00 90.19 305 VAL A CA 1
ATOM 2361 C C . VAL A 1 305 ? -23.262 2.434 21.161 1.00 90.19 305 VAL A C 1
ATOM 2363 O O . VAL A 1 305 ? -23.611 3.211 20.281 1.00 90.19 305 VAL A O 1
ATOM 2366 N N . LYS A 1 306 ? -23.442 2.717 22.456 1.00 83.75 306 LYS A N 1
ATOM 2367 C CA . LYS A 1 306 ? -24.079 3.963 22.906 1.00 83.75 306 LYS A CA 1
ATOM 2368 C C . LYS A 1 306 ? -23.165 5.163 22.664 1.00 83.75 306 LYS A C 1
ATOM 2370 O O . LYS A 1 306 ? -22.028 5.181 23.134 1.00 83.75 306 LYS A O 1
ATOM 2375 N N . GLN A 1 307 ? -23.696 6.194 22.015 1.00 72.88 307 GLN A N 1
ATOM 2376 C CA . GLN A 1 307 ? -22.995 7.462 21.822 1.00 72.88 307 GLN A CA 1
ATOM 2377 C C . GLN A 1 307 ? -22.698 8.132 23.176 1.00 72.88 307 GLN A C 1
ATOM 2379 O O . GLN A 1 307 ? -23.536 8.124 24.079 1.00 72.88 307 GLN A O 1
ATOM 2384 N N . GLY A 1 308 ? -21.483 8.661 23.344 1.00 67.12 308 GLY A N 1
ATOM 2385 C CA . GLY A 1 308 ? -21.017 9.231 24.617 1.00 67.12 308 GLY A CA 1
ATOM 2386 C C . GLY A 1 308 ? -20.690 8.200 25.710 1.00 67.12 308 GLY A C 1
ATOM 2387 O O . GLY A 1 308 ? -20.220 8.581 26.781 1.00 67.12 308 GLY A O 1
ATOM 2388 N N . GLY A 1 309 ? -20.893 6.900 25.459 1.00 65.62 309 GLY A N 1
ATOM 2389 C CA . GLY A 1 309 ? -20.296 5.844 26.272 1.00 65.62 309 GLY A CA 1
ATOM 2390 C C . GLY A 1 309 ? -18.779 5.856 26.088 1.00 65.62 309 GLY A C 1
ATOM 2391 O O . GLY A 1 309 ? -18.300 6.014 24.968 1.00 65.62 309 GLY A O 1
ATOM 2392 N N . GLY A 1 310 ? -18.013 5.726 27.173 1.00 80.88 310 GLY A N 1
ATOM 2393 C CA . GLY A 1 310 ? -16.552 5.667 27.079 1.00 80.88 310 GLY A CA 1
ATOM 2394 C C . GLY A 1 310 ? -16.113 4.558 26.119 1.00 80.88 310 GLY A C 1
ATOM 2395 O O . GLY A 1 310 ? -16.562 3.420 26.251 1.00 80.88 310 GLY A O 1
ATOM 2396 N N . LEU A 1 311 ? -15.257 4.896 25.155 1.00 91.56 311 LEU A N 1
ATOM 2397 C CA . LEU A 1 311 ? -14.773 3.968 24.134 1.00 91.56 311 LEU A CA 1
ATOM 2398 C C . LEU A 1 311 ? -13.461 3.337 24.591 1.00 91.56 311 LEU A C 1
ATOM 2400 O O . LEU A 1 311 ? -12.592 4.032 25.111 1.00 91.56 311 LEU A O 1
ATOM 2404 N N . SER A 1 312 ? -13.298 2.035 24.369 1.00 95.25 312 SER A N 1
ATOM 2405 C CA . SER A 1 312 ? -12.038 1.322 24.599 1.00 95.25 312 SER A CA 1
ATOM 2406 C C . SER A 1 312 ? -11.426 0.854 23.281 1.00 95.25 312 SER A C 1
ATOM 2408 O O . SER A 1 312 ? -12.129 0.305 22.430 1.00 95.25 312 SER A O 1
ATOM 2410 N N . VAL A 1 313 ? -10.122 1.070 23.113 1.00 97.44 313 VAL A N 1
ATOM 2411 C CA . VAL A 1 313 ? -9.377 0.782 21.881 1.00 97.44 313 VAL A CA 1
ATOM 2412 C C . VAL A 1 313 ? -8.207 -0.149 22.180 1.00 97.44 313 VAL A C 1
ATOM 2414 O O . VAL A 1 313 ? -7.425 0.098 23.102 1.00 97.44 313 VAL A O 1
ATOM 2417 N N . ILE A 1 314 ? -8.074 -1.198 21.372 1.00 98.12 314 ILE A N 1
ATOM 2418 C CA . ILE A 1 314 ? -6.865 -2.020 21.275 1.00 98.12 314 ILE A CA 1
ATOM 2419 C C . ILE A 1 314 ? -6.145 -1.655 19.982 1.00 98.12 314 ILE A C 1
ATOM 2421 O O . ILE A 1 314 ? -6.750 -1.694 18.911 1.00 98.12 314 ILE A O 1
ATOM 2425 N N . ILE A 1 315 ? -4.853 -1.349 20.074 1.00 97.44 315 ILE A N 1
ATOM 2426 C CA . ILE A 1 315 ? -3.983 -1.098 18.924 1.00 97.44 315 ILE A CA 1
ATOM 2427 C C . ILE A 1 315 ? -3.028 -2.285 18.795 1.00 97.44 315 ILE A C 1
ATOM 2429 O O . ILE A 1 315 ? -2.213 -2.545 19.682 1.00 97.44 315 ILE A O 1
ATOM 2433 N N . GLN A 1 316 ? -3.131 -3.040 17.704 1.00 94.38 316 GLN A N 1
ATOM 2434 C CA . GLN A 1 316 ? -2.189 -4.121 17.431 1.00 94.38 316 GLN A CA 1
ATOM 2435 C C . GLN A 1 316 ? -1.061 -3.605 16.541 1.00 94.38 316 GLN A C 1
ATOM 2437 O O . GLN A 1 316 ? -1.297 -3.270 15.391 1.00 94.38 316 GLN A O 1
ATOM 2442 N N . GLY A 1 317 ? 0.162 -3.550 17.065 1.00 91.12 317 GLY A N 1
ATOM 2443 C CA . GLY A 1 317 ? 1.301 -2.899 16.421 1.00 91.12 317 GLY A CA 1
ATOM 2444 C C . GLY A 1 317 ? 1.653 -1.564 17.077 1.00 91.12 317 GLY A C 1
ATOM 2445 O O . GLY A 1 317 ? 0.795 -0.708 17.262 1.00 91.12 317 GLY A O 1
ATOM 2446 N N . PHE A 1 318 ? 2.937 -1.385 17.391 1.00 90.88 318 PHE A N 1
ATOM 2447 C CA . PHE A 1 318 ? 3.496 -0.164 17.983 1.00 90.88 318 PHE A CA 1
ATOM 2448 C C . PHE A 1 318 ? 4.601 0.468 17.116 1.00 90.88 318 PHE A C 1
ATOM 2450 O O . PHE A 1 318 ? 5.454 1.215 17.592 1.00 90.88 318 PHE A O 1
ATOM 2457 N N . GLY A 1 319 ? 4.585 0.143 15.819 1.00 87.69 319 GLY A N 1
ATOM 2458 C CA . GLY A 1 319 ? 5.360 0.838 14.791 1.00 87.69 319 GLY A CA 1
ATOM 2459 C C . GLY A 1 319 ? 4.627 2.077 14.275 1.00 87.69 319 GLY A C 1
ATOM 2460 O O . GLY A 1 319 ? 3.669 2.530 14.895 1.00 87.69 319 GLY A O 1
ATOM 2461 N N . ASP A 1 320 ? 5.033 2.564 13.106 1.00 85.62 320 ASP A N 1
ATOM 2462 C CA . ASP A 1 320 ? 4.628 3.853 12.530 1.00 85.62 320 ASP A CA 1
ATOM 2463 C C . ASP A 1 320 ? 3.129 4.152 12.593 1.00 85.62 320 ASP A C 1
ATOM 2465 O O . ASP A 1 320 ? 2.705 5.206 13.067 1.00 85.62 320 ASP A O 1
ATOM 2469 N N . VAL A 1 321 ? 2.309 3.204 12.134 1.00 92.06 321 VAL A N 1
ATOM 2470 C CA . VAL A 1 321 ? 0.858 3.398 12.077 1.00 92.06 321 VAL A CA 1
ATOM 2471 C C . VAL A 1 321 ? 0.248 3.353 13.477 1.00 92.06 321 VAL A C 1
ATOM 2473 O O . VAL A 1 321 ? -0.534 4.233 13.835 1.00 92.06 321 VAL A O 1
ATOM 2476 N N . GLY A 1 322 ? 0.604 2.353 14.285 1.00 94.31 322 GLY A N 1
ATOM 2477 C CA . GLY A 1 322 ? 0.014 2.152 15.609 1.00 94.31 322 GLY A CA 1
ATOM 2478 C C . GLY A 1 322 ? 0.411 3.224 16.625 1.00 94.31 322 GLY A C 1
ATOM 2479 O O . GLY A 1 322 ? -0.447 3.729 17.351 1.00 94.31 322 GLY A O 1
ATOM 2480 N N . SER A 1 323 ? 1.680 3.639 16.638 1.00 92.56 323 SER A N 1
ATOM 2481 C CA . SER A 1 323 ? 2.142 4.739 17.491 1.00 92.56 323 SER A CA 1
ATOM 2482 C C . SER A 1 323 ? 1.589 6.089 17.028 1.00 92.56 323 SER A C 1
ATOM 2484 O O . SER A 1 323 ? 1.196 6.901 17.865 1.00 92.56 323 SER A O 1
ATOM 2486 N N . GLY A 1 324 ? 1.452 6.311 15.715 1.00 94.75 324 GLY A N 1
ATOM 2487 C CA . GLY A 1 324 ? 0.777 7.493 15.180 1.00 94.75 324 GLY A CA 1
ATOM 2488 C C . GLY A 1 324 ? -0.711 7.546 15.549 1.00 94.75 324 GLY A C 1
ATOM 2489 O O . GLY A 1 324 ? -1.217 8.611 15.893 1.00 94.75 324 GLY A O 1
ATOM 2490 N N . ILE A 1 325 ? -1.412 6.402 15.563 1.00 96.56 325 ILE A N 1
ATOM 2491 C CA . ILE A 1 325 ? -2.806 6.317 16.033 1.00 96.56 325 ILE A CA 1
ATOM 2492 C C . ILE A 1 325 ? -2.871 6.724 17.508 1.00 96.56 325 ILE A C 1
ATOM 2494 O O . ILE A 1 325 ? -3.670 7.588 17.867 1.00 96.56 325 ILE A O 1
ATOM 2498 N N . LEU A 1 326 ? -2.012 6.138 18.354 1.00 95.44 326 LEU A N 1
ATOM 2499 C CA . LEU A 1 326 ? -1.928 6.479 19.777 1.00 95.44 326 LEU A CA 1
ATOM 2500 C C . LEU A 1 326 ? -1.711 7.985 19.974 1.00 95.44 326 LEU A C 1
ATOM 2502 O O . LEU A 1 326 ? -2.425 8.615 20.758 1.00 95.44 326 LEU A O 1
ATOM 2506 N N . LYS A 1 327 ? -0.738 8.549 19.254 1.00 93.44 327 LYS A N 1
ATOM 2507 C CA . LYS A 1 327 ? -0.373 9.963 19.314 1.00 93.44 327 LYS A CA 1
ATOM 2508 C C . LYS A 1 327 ? -1.561 10.860 18.984 1.00 93.44 327 LYS A C 1
ATOM 2510 O O . LYS A 1 327 ? -1.945 11.671 19.819 1.00 93.44 327 LYS A O 1
ATOM 2515 N N . ILE A 1 328 ? -2.197 10.667 17.827 1.00 93.88 328 ILE A N 1
ATOM 2516 C CA . ILE A 1 328 ? -3.332 11.492 17.384 1.00 93.88 328 ILE A CA 1
ATOM 2517 C C . ILE A 1 328 ? -4.509 11.359 18.362 1.00 93.88 328 ILE A C 1
ATOM 2519 O O . ILE A 1 328 ? -5.060 12.365 18.813 1.00 93.88 328 ILE A O 1
ATOM 2523 N N . LEU A 1 329 ? -4.875 10.130 18.752 1.00 91.31 329 LEU A N 1
ATOM 2524 C CA . LEU A 1 329 ? -5.989 9.899 19.680 1.00 91.31 329 LEU A CA 1
ATOM 2525 C C . LEU A 1 329 ? -5.779 10.573 21.039 1.00 91.31 329 LEU A C 1
ATOM 2527 O O . LEU A 1 329 ? -6.752 10.958 21.683 1.00 91.31 329 LEU A O 1
ATOM 2531 N N . THR A 1 330 ? -4.531 10.733 21.470 1.00 87.88 330 THR A N 1
ATOM 2532 C CA . THR A 1 330 ? -4.206 11.275 22.793 1.00 87.88 330 THR A CA 1
ATOM 2533 C C . THR A 1 330 ? -3.968 12.775 22.755 1.00 87.88 330 THR A C 1
ATOM 2535 O O . THR A 1 330 ? -4.572 13.508 23.536 1.00 87.88 330 THR A O 1
ATOM 2538 N N . GLU A 1 331 ? -3.098 13.238 21.859 1.00 86.88 331 GLU A N 1
ATOM 2539 C CA . GLU A 1 331 ? -2.683 14.638 21.771 1.00 86.88 331 GLU A CA 1
ATOM 2540 C C . GLU A 1 331 ? -3.794 15.522 21.191 1.00 86.88 331 GLU A C 1
ATOM 2542 O O . GLU A 1 331 ? -4.019 16.625 21.688 1.00 86.88 331 GLU A O 1
ATOM 2547 N N . GLU A 1 332 ? -4.527 15.037 20.182 1.00 86.06 332 GLU A N 1
ATOM 2548 C CA . GLU A 1 332 ? -5.579 15.811 19.506 1.00 86.06 332 GLU A CA 1
ATOM 2549 C C . GLU A 1 332 ? -6.977 15.494 20.060 1.00 86.06 332 GLU A C 1
ATOM 2551 O O . GLU A 1 332 ? -7.820 16.386 20.204 1.00 86.06 332 GLU A O 1
ATOM 2556 N N . TYR A 1 333 ? -7.221 14.229 20.424 1.00 82.31 333 TYR A N 1
ATOM 2557 C CA . TYR A 1 333 ? -8.551 13.734 20.795 1.00 82.31 333 TYR A CA 1
ATOM 2558 C C . TYR A 1 333 ? -8.673 13.217 22.242 1.00 82.31 333 TYR A C 1
ATOM 2560 O O . TYR A 1 333 ? -9.731 12.711 22.624 1.00 82.31 333 TYR A O 1
ATOM 2568 N N . GLY A 1 334 ? -7.668 13.417 23.103 1.00 72.69 334 GLY A N 1
ATOM 2569 C CA . GLY A 1 334 ? -7.667 12.875 24.473 1.00 72.69 334 GLY A CA 1
ATOM 2570 C C . GLY A 1 334 ? -8.849 13.331 25.344 1.00 72.69 334 GLY A C 1
ATOM 2571 O O . GLY A 1 334 ? -9.247 12.644 26.284 1.00 72.69 334 GLY A O 1
ATOM 2572 N N . ARG A 1 335 ? -9.483 14.460 24.998 1.00 69.62 335 ARG A N 1
ATOM 2573 C CA . ARG A 1 335 ? -10.686 14.980 25.673 1.00 69.62 335 ARG A CA 1
ATOM 2574 C C . ARG A 1 335 ? -11.975 14.197 25.384 1.00 69.62 335 ARG A C 1
ATOM 2576 O O . ARG A 1 335 ? -12.961 14.406 26.082 1.00 69.62 335 ARG A O 1
ATOM 2583 N N . TYR A 1 336 ? -11.989 13.318 24.380 1.00 71.25 336 TYR A N 1
ATOM 2584 C CA . TYR A 1 336 ? -13.187 12.575 23.958 1.00 71.25 336 TYR A CA 1
ATOM 2585 C C . TYR A 1 336 ? -13.404 11.259 24.729 1.00 71.25 336 TYR A C 1
ATOM 2587 O O . TYR A 1 336 ? -14.274 10.471 24.371 1.00 71.25 336 TYR A O 1
ATOM 2595 N N . GLY A 1 337 ? -12.643 11.010 25.803 1.00 77.62 337 GLY A N 1
ATOM 2596 C CA . GLY A 1 337 ? -12.871 9.866 26.697 1.00 77.62 337 GLY A CA 1
ATOM 2597 C C . GLY A 1 337 ? -12.562 8.499 26.075 1.00 77.62 337 GLY A C 1
ATOM 2598 O O . GLY A 1 337 ? -13.077 7.483 26.547 1.00 77.62 337 GLY A O 1
ATOM 2599 N N . ILE A 1 338 ? -11.735 8.472 25.026 1.00 88.31 338 ILE A N 1
ATOM 2600 C CA . ILE A 1 338 ? -11.228 7.250 24.396 1.00 88.31 338 ILE A CA 1
ATOM 2601 C C . ILE A 1 338 ? -10.114 6.679 25.277 1.00 88.31 338 ILE A C 1
ATOM 2603 O O . ILE A 1 338 ? -9.134 7.356 25.577 1.00 88.31 338 ILE A O 1
ATOM 2607 N N . LYS A 1 339 ? -10.264 5.425 25.698 1.00 92.88 339 LYS A N 1
ATOM 2608 C CA . LYS A 1 339 ? -9.298 4.705 26.527 1.00 92.88 339 LYS A CA 1
ATOM 2609 C C . LYS A 1 339 ? -8.528 3.709 25.681 1.00 92.88 339 LYS A C 1
ATOM 2611 O O . LYS A 1 339 ? -9.115 2.787 25.118 1.00 92.88 339 LYS A O 1
ATOM 2616 N N . ILE A 1 340 ? -7.211 3.843 25.651 1.00 96.31 340 ILE A N 1
ATOM 2617 C CA . ILE A 1 340 ? -6.347 2.805 25.095 1.00 96.31 340 ILE A CA 1
ATOM 2618 C C . ILE A 1 340 ? -6.217 1.713 26.150 1.00 96.31 340 ILE A C 1
ATOM 2620 O O . ILE A 1 340 ? -5.674 1.959 27.220 1.00 96.31 340 ILE A O 1
ATOM 2624 N N . VAL A 1 341 ? -6.766 0.532 25.880 1.00 97.38 341 VAL A N 1
ATOM 2625 C CA . VAL A 1 341 ? -6.782 -0.592 26.836 1.00 97.38 341 VAL A CA 1
ATOM 2626 C C . VAL A 1 341 ? -5.774 -1.673 26.476 1.00 97.38 341 VAL A C 1
ATOM 2628 O O . VAL A 1 341 ? -5.498 -2.538 27.297 1.00 97.38 341 VAL A O 1
ATOM 2631 N N . GLY A 1 342 ? -5.200 -1.634 25.272 1.00 97.25 342 GLY A N 1
ATOM 2632 C CA . GLY A 1 342 ? -4.226 -2.627 24.849 1.00 97.25 342 GLY A CA 1
ATOM 2633 C C . GLY A 1 342 ? -3.336 -2.165 23.705 1.00 97.25 342 GLY A C 1
ATOM 2634 O O . GLY A 1 342 ? -3.811 -1.520 22.771 1.00 97.25 342 GLY A O 1
ATOM 2635 N N . VAL A 1 343 ? -2.055 -2.521 23.782 1.00 96.19 343 VAL A N 1
ATOM 2636 C CA . VAL A 1 343 ? -1.033 -2.238 22.764 1.00 96.19 343 VAL A CA 1
ATOM 2637 C C . VAL A 1 343 ? -0.130 -3.462 22.606 1.00 96.19 343 VAL A C 1
ATOM 2639 O O . VAL A 1 343 ? 0.152 -4.151 23.587 1.00 96.19 343 VAL A O 1
ATOM 2642 N N . SER A 1 344 ? 0.323 -3.746 21.385 1.00 93.25 344 SER A N 1
ATOM 2643 C CA . SER A 1 344 ? 1.327 -4.789 21.111 1.00 93.25 344 SER A CA 1
ATOM 2644 C C . SER A 1 344 ? 2.372 -4.341 20.101 1.00 93.25 344 SER A C 1
ATOM 2646 O O . SER A 1 344 ? 2.095 -3.486 19.268 1.00 93.25 344 SER A O 1
ATOM 2648 N N . ASP A 1 345 ? 3.539 -4.968 20.133 1.00 88.44 345 ASP A N 1
ATOM 2649 C CA . ASP A 1 345 ? 4.538 -4.962 19.065 1.00 88.44 345 ASP A CA 1
ATOM 2650 C C . ASP A 1 345 ? 4.878 -6.410 18.656 1.00 88.44 345 ASP A C 1
ATOM 2652 O O . ASP A 1 345 ? 4.142 -7.339 18.987 1.00 88.44 345 ASP A O 1
ATOM 2656 N N . ARG A 1 346 ? 5.965 -6.625 17.900 1.00 80.56 346 ARG A N 1
ATOM 2657 C CA . ARG A 1 346 ? 6.366 -7.977 17.463 1.00 80.56 346 ARG A CA 1
ATOM 2658 C C . ARG A 1 346 ? 6.810 -8.892 18.617 1.00 80.56 346 ARG A C 1
ATOM 2660 O O . ARG A 1 346 ? 6.888 -10.101 18.425 1.00 80.56 346 ARG A O 1
ATOM 2667 N N . HIS A 1 347 ? 7.058 -8.323 19.795 1.00 83.94 347 HIS A N 1
ATOM 2668 C CA . HIS A 1 347 ? 7.748 -8.950 20.919 1.00 83.94 347 HIS A CA 1
ATOM 2669 C C . HIS A 1 347 ? 6.920 -9.048 22.190 1.00 83.94 347 HIS A C 1
ATOM 2671 O O . HIS A 1 347 ? 7.273 -9.779 23.114 1.00 83.94 347 HIS A O 1
ATOM 2677 N N . GLY A 1 348 ? 5.810 -8.329 22.274 1.00 89.19 348 GLY A N 1
ATOM 2678 C CA . GLY A 1 348 ? 4.956 -8.386 23.441 1.00 89.19 348 GLY A CA 1
ATOM 2679 C C . GLY A 1 348 ? 3.664 -7.606 23.299 1.00 89.19 348 GLY A C 1
ATOM 2680 O O . GLY A 1 348 ? 3.445 -6.841 22.362 1.00 89.19 348 GLY A O 1
ATOM 2681 N N . ALA A 1 349 ? 2.787 -7.819 24.270 1.00 93.19 349 ALA A N 1
ATOM 2682 C CA . ALA A 1 349 ? 1.513 -7.137 24.387 1.00 93.19 349 ALA A CA 1
ATOM 2683 C C . ALA A 1 349 ? 1.223 -6.778 25.844 1.00 93.19 349 ALA A C 1
ATOM 2685 O O . ALA A 1 349 ? 1.536 -7.535 26.765 1.00 93.19 349 ALA A O 1
ATOM 2686 N N . ILE A 1 350 ? 0.558 -5.648 26.043 1.00 95.62 350 ILE A N 1
ATOM 2687 C CA . ILE A 1 350 ? 0.048 -5.199 27.338 1.00 95.62 350 ILE A CA 1
ATOM 2688 C C . ILE A 1 350 ? -1.441 -4.912 27.224 1.00 95.62 350 ILE A C 1
ATOM 2690 O O . ILE A 1 350 ? -1.913 -4.438 26.189 1.00 95.62 350 ILE A O 1
ATOM 2694 N N . TYR A 1 351 ? -2.177 -5.213 28.288 1.00 97.12 351 TYR A N 1
ATOM 2695 C CA . TYR A 1 351 ? -3.606 -4.956 28.372 1.00 97.12 351 TYR A CA 1
ATOM 2696 C C . TYR A 1 351 ? -4.023 -4.586 29.794 1.00 97.12 351 TYR A C 1
ATOM 2698 O O . TYR A 1 351 ? -3.651 -5.253 30.764 1.00 97.12 351 TYR A O 1
ATOM 2706 N N . ASP A 1 352 ? -4.846 -3.551 29.898 1.00 97.56 352 ASP A N 1
ATOM 2707 C CA . ASP A 1 352 ? -5.540 -3.159 31.117 1.00 97.56 352 ASP A CA 1
ATOM 2708 C C . ASP A 1 352 ? -6.945 -2.665 30.757 1.00 97.56 352 ASP A C 1
ATOM 2710 O O . ASP A 1 352 ? -7.101 -1.636 30.093 1.00 97.56 352 ASP A O 1
ATOM 2714 N N . SER A 1 353 ? -7.979 -3.376 31.220 1.00 95.69 353 SER A N 1
ATOM 2715 C CA . SER A 1 353 ? -9.379 -3.001 30.987 1.00 95.69 353 SER A CA 1
ATOM 2716 C C . SER A 1 353 ? -9.741 -1.606 31.520 1.00 95.69 353 SER A C 1
ATOM 2718 O O . SER A 1 353 ? -10.696 -0.982 31.048 1.00 95.69 353 SER A O 1
ATOM 2720 N N . LYS A 1 354 ? -8.971 -1.079 32.480 1.00 94.25 354 LYS A N 1
ATOM 2721 C CA . LYS A 1 354 ? -9.159 0.257 33.063 1.00 94.25 354 LYS A CA 1
ATOM 2722 C C . LYS A 1 354 ? -8.490 1.361 32.245 1.00 94.25 354 LYS A C 1
ATOM 2724 O O . LYS A 1 354 ? -8.848 2.528 32.430 1.00 94.25 354 LYS A O 1
ATOM 2729 N N . GLY A 1 355 ? -7.613 0.997 31.311 1.00 95.12 355 GLY A N 1
ATOM 2730 C CA . GLY A 1 355 ? -6.846 1.896 30.458 1.00 95.12 355 GLY A CA 1
ATOM 2731 C C . GLY A 1 355 ? -5.358 1.906 30.804 1.00 95.12 355 GLY A C 1
ATOM 2732 O O . GLY A 1 355 ? -4.973 1.821 31.968 1.00 95.12 355 GLY A O 1
ATOM 2733 N N . LEU A 1 356 ? -4.530 2.034 29.772 1.00 96.12 356 LEU A N 1
ATOM 2734 C CA . LEU A 1 356 ? -3.086 2.198 29.867 1.00 96.12 356 LEU A CA 1
ATOM 2735 C C . LEU A 1 356 ? -2.722 3.671 30.116 1.00 96.12 356 LEU A C 1
ATOM 2737 O O . LEU A 1 356 ? -3.434 4.591 29.706 1.00 96.12 356 LEU A O 1
ATOM 2741 N N . ASP A 1 357 ? -1.584 3.894 30.766 1.00 94.25 357 ASP A N 1
ATOM 2742 C CA . ASP A 1 357 ? -0.967 5.202 30.938 1.00 94.25 357 ASP A CA 1
ATOM 2743 C C . ASP A 1 357 ? -0.370 5.648 29.609 1.00 94.25 357 ASP A C 1
ATOM 2745 O O . ASP A 1 357 ? 0.692 5.197 29.175 1.00 94.25 357 ASP A O 1
ATOM 2749 N N . VAL A 1 358 ? -1.078 6.558 28.950 1.00 91.81 358 VAL A N 1
ATOM 2750 C CA . VAL A 1 358 ? -0.663 7.016 27.634 1.00 91.81 358 VAL A CA 1
ATOM 2751 C C . VAL A 1 358 ? 0.593 7.882 27.681 1.00 91.81 358 VAL A C 1
ATOM 2753 O O . VAL A 1 358 ? 1.341 7.905 26.707 1.00 91.81 358 VAL A O 1
ATOM 2756 N N . LYS A 1 359 ? 0.883 8.554 28.803 1.00 91.44 359 LYS A N 1
ATOM 2757 C CA . LYS A 1 359 ? 2.133 9.314 28.925 1.00 91.44 359 LYS A CA 1
ATOM 2758 C C . LYS A 1 359 ? 3.324 8.367 28.890 1.00 91.44 359 LYS A C 1
ATOM 2760 O O . LYS A 1 359 ? 4.257 8.626 28.141 1.00 91.44 359 LYS A O 1
ATOM 2765 N N . GLU A 1 360 ? 3.242 7.249 29.612 1.00 94.62 360 GLU A N 1
ATOM 2766 C CA . GLU A 1 360 ? 4.278 6.211 29.570 1.00 94.62 360 GLU A CA 1
ATOM 2767 C C . GLU A 1 360 ? 4.415 5.626 28.158 1.00 94.62 360 GLU A C 1
ATOM 2769 O O . GLU A 1 360 ? 5.527 5.488 27.662 1.00 94.62 360 GLU A O 1
ATOM 2774 N N . LEU A 1 361 ? 3.305 5.349 27.460 1.00 93.81 361 LEU A N 1
ATOM 2775 C CA . LEU A 1 361 ? 3.360 4.853 26.077 1.00 93.81 361 LEU A CA 1
ATOM 2776 C C . LEU A 1 361 ? 4.039 5.844 25.115 1.00 93.81 361 LEU A C 1
ATOM 2778 O O . LEU A 1 361 ? 4.831 5.429 24.270 1.00 93.81 361 LEU A O 1
ATOM 2782 N N . LEU A 1 362 ? 3.754 7.145 25.236 1.00 91.06 362 LEU A N 1
ATOM 2783 C CA . LEU A 1 362 ? 4.403 8.182 24.427 1.00 91.06 362 LEU A CA 1
ATOM 2784 C C . LEU A 1 362 ? 5.895 8.312 24.763 1.00 91.06 362 LEU A C 1
ATOM 2786 O O . LEU A 1 362 ? 6.705 8.451 23.851 1.00 91.06 362 LEU A O 1
ATOM 2790 N N . THR A 1 363 ? 6.274 8.207 26.040 1.00 92.12 363 THR A N 1
ATOM 2791 C CA . THR A 1 363 ? 7.685 8.180 26.456 1.00 92.12 363 THR A CA 1
ATOM 2792 C C . THR A 1 363 ? 8.412 6.965 25.889 1.00 92.12 363 THR A C 1
ATOM 2794 O O . THR A 1 363 ? 9.474 7.125 25.297 1.00 92.12 363 THR A O 1
ATOM 2797 N N . ILE A 1 364 ? 7.818 5.771 25.973 1.00 91.19 364 ILE A N 1
ATOM 2798 C CA . ILE A 1 364 ? 8.379 4.559 25.360 1.00 91.19 364 ILE A CA 1
ATOM 2799 C C . ILE A 1 364 ? 8.571 4.762 23.860 1.00 91.19 364 ILE A C 1
ATOM 2801 O O . ILE A 1 364 ? 9.609 4.393 23.317 1.00 91.19 364 ILE A O 1
ATOM 2805 N N . ARG A 1 365 ? 7.603 5.384 23.175 1.00 87.25 365 ARG A N 1
ATOM 2806 C CA . ARG A 1 365 ? 7.747 5.657 21.744 1.00 87.25 365 ARG A CA 1
ATOM 2807 C C . ARG A 1 365 ? 8.920 6.597 21.448 1.00 87.25 365 ARG A C 1
ATOM 2809 O O . ARG A 1 365 ? 9.674 6.315 20.525 1.00 87.25 365 ARG A O 1
ATOM 2816 N N . GLN A 1 366 ? 9.098 7.662 22.228 1.00 87.44 366 GLN A N 1
ATOM 2817 C CA . GLN A 1 366 ? 10.236 8.579 22.081 1.00 87.44 366 GLN A CA 1
ATOM 2818 C C . GLN A 1 366 ? 11.581 7.883 22.341 1.00 87.44 366 GLN A C 1
ATOM 2820 O O . GLN A 1 366 ? 12.558 8.147 21.643 1.00 87.44 366 GLN A O 1
ATOM 2825 N N . GLU A 1 367 ? 11.640 6.980 23.324 1.00 87.06 367 GLU A N 1
ATOM 2826 C CA . GLU A 1 367 ? 12.827 6.159 23.590 1.00 87.06 367 GLU A CA 1
ATOM 2827 C C . GLU A 1 367 ? 13.136 5.222 22.410 1.00 87.06 367 GLU A C 1
ATOM 2829 O O . GLU A 1 367 ? 14.290 5.129 21.997 1.00 87.06 367 GLU A O 1
ATOM 2834 N N . LEU A 1 368 ? 12.115 4.587 21.819 1.00 82.06 368 LEU A N 1
ATOM 2835 C CA . LEU A 1 368 ? 12.264 3.734 20.632 1.00 82.06 368 LEU A CA 1
ATOM 2836 C C . LEU A 1 368 ? 12.716 4.518 19.389 1.00 82.06 368 LEU A C 1
ATOM 2838 O O . LEU A 1 368 ? 13.532 4.017 18.621 1.00 82.06 368 LEU A O 1
ATOM 2842 N N . GLU A 1 369 ? 12.206 5.735 19.186 1.00 79.06 369 GLU A N 1
ATOM 2843 C CA . GLU A 1 369 ? 12.629 6.619 18.087 1.00 79.06 369 GLU A CA 1
ATOM 2844 C C . GLU A 1 369 ? 14.097 7.015 18.218 1.00 79.06 369 GLU A C 1
ATOM 2846 O O . GLU A 1 369 ? 14.857 6.884 17.262 1.00 79.06 369 GLU A O 1
ATOM 2851 N N . ARG A 1 370 ? 14.524 7.423 19.418 1.00 81.81 370 ARG A N 1
ATOM 2852 C CA . ARG A 1 370 ? 15.934 7.727 19.678 1.00 81.81 370 ARG A CA 1
ATOM 2853 C C . ARG A 1 370 ? 16.831 6.514 19.477 1.00 81.81 370 ARG A C 1
ATOM 2855 O O . ARG A 1 370 ? 17.886 6.639 18.870 1.00 81.81 370 ARG A O 1
ATOM 2862 N N . ALA A 1 371 ? 16.412 5.348 19.961 1.00 79.19 371 ALA A N 1
ATOM 2863 C CA . ALA A 1 371 ? 17.149 4.107 19.764 1.00 79.19 371 ALA A CA 1
ATOM 2864 C C . ALA A 1 371 ? 17.319 3.786 18.267 1.00 79.19 371 ALA A C 1
ATOM 2866 O O . ALA A 1 371 ? 18.398 3.372 17.852 1.00 79.19 371 ALA A O 1
ATOM 2867 N N . GLU A 1 372 ? 16.286 4.027 17.451 1.00 71.31 372 GLU A N 1
ATOM 2868 C CA . GLU A 1 372 ? 16.341 3.873 15.994 1.00 71.31 372 GLU A CA 1
ATOM 2869 C C . GLU A 1 372 ? 17.306 4.863 15.326 1.00 71.31 372 GLU A C 1
ATOM 2871 O O . GLU A 1 372 ? 18.107 4.448 14.490 1.00 71.31 372 GLU A O 1
ATOM 2876 N N . GLU A 1 373 ? 17.286 6.138 15.719 1.00 72.44 373 GLU A N 1
ATOM 2877 C CA . GLU A 1 373 ? 18.231 7.154 15.228 1.00 72.44 373 GLU A CA 1
ATOM 2878 C C . GLU A 1 373 ? 19.684 6.848 15.632 1.00 72.44 373 GLU A C 1
ATOM 2880 O O . GLU A 1 373 ? 20.614 7.089 14.863 1.00 72.44 373 GLU A O 1
ATOM 2885 N N . GLU A 1 374 ? 19.880 6.284 16.825 1.00 77.88 374 GLU A N 1
ATOM 2886 C CA . GLU A 1 374 ? 21.181 5.883 17.368 1.00 77.88 374 GLU A CA 1
ATOM 2887 C C . GLU A 1 374 ? 21.658 4.514 16.818 1.00 77.88 374 GLU A C 1
ATOM 2889 O O . GLU A 1 374 ? 22.760 4.071 17.144 1.00 77.88 374 GLU A O 1
ATOM 2894 N N . GLY A 1 375 ? 20.864 3.839 15.972 1.00 68.50 375 GLY A N 1
ATOM 2895 C CA . GLY A 1 375 ? 21.206 2.543 15.366 1.00 68.50 375 GLY A CA 1
ATOM 2896 C C . GLY A 1 375 ? 21.200 1.366 16.350 1.00 68.50 375 GLY A C 1
ATOM 2897 O O . GLY A 1 375 ? 21.860 0.353 16.115 1.00 68.50 375 GLY A O 1
ATOM 2898 N N . THR A 1 376 ? 20.485 1.504 17.466 1.00 72.19 376 THR A N 1
ATOM 2899 C CA . THR A 1 376 ? 20.353 0.477 18.506 1.00 72.19 376 THR A CA 1
ATOM 2900 C C . THR A 1 376 ? 19.477 -0.672 18.016 1.00 72.19 376 THR A C 1
ATOM 2902 O O . THR A 1 376 ? 18.524 -0.477 17.258 1.00 72.19 376 THR A O 1
ATOM 2905 N N . ASP A 1 377 ? 19.783 -1.885 18.473 1.00 64.50 377 ASP A N 1
ATOM 2906 C CA . ASP A 1 377 ? 19.008 -3.070 18.134 1.00 64.50 377 ASP A CA 1
ATOM 2907 C C . ASP A 1 377 ? 17.554 -2.958 18.635 1.00 64.50 377 ASP A C 1
ATOM 2909 O O . ASP A 1 377 ? 17.272 -2.960 19.837 1.00 64.50 377 ASP A O 1
ATOM 2913 N N . LYS A 1 378 ? 16.613 -2.880 17.684 1.00 60.81 378 LYS A N 1
ATOM 2914 C CA . LYS A 1 378 ? 15.164 -2.835 17.937 1.00 60.81 378 LYS A CA 1
ATOM 2915 C C . LYS A 1 378 ? 14.653 -4.113 18.607 1.00 60.81 378 LYS A C 1
ATOM 2917 O O . LYS A 1 378 ? 13.580 -4.094 19.209 1.00 60.81 378 LYS A O 1
ATOM 2922 N N . ASP A 1 379 ? 15.389 -5.218 18.500 1.00 61.59 379 ASP A N 1
ATOM 2923 C CA . ASP A 1 379 ? 15.075 -6.485 19.156 1.00 61.59 379 ASP A CA 1
ATOM 2924 C C . ASP A 1 379 ? 15.475 -6.530 20.637 1.00 61.59 379 ASP A C 1
ATOM 2926 O O . ASP A 1 379 ? 15.175 -7.508 21.312 1.00 61.59 379 ASP A O 1
ATOM 2930 N N . ALA A 1 380 ? 16.052 -5.459 21.187 1.00 60.44 380 ALA A N 1
ATOM 2931 C CA . ALA A 1 380 ? 16.321 -5.347 22.622 1.00 60.44 380 ALA A CA 1
ATOM 2932 C C . ALA A 1 380 ? 15.243 -4.565 23.400 1.00 60.44 380 ALA A C 1
ATOM 2934 O O . ALA A 1 380 ? 15.302 -4.492 24.627 1.00 60.44 380 ALA A O 1
ATOM 2935 N N . MET A 1 381 ? 14.281 -3.933 22.715 1.00 70.62 381 MET A N 1
ATOM 2936 C CA . MET A 1 381 ? 13.347 -2.980 23.326 1.00 70.62 381 MET A CA 1
ATOM 2937 C C . MET A 1 381 ? 11.904 -3.308 22.946 1.00 70.62 381 MET A C 1
ATOM 2939 O O . MET A 1 381 ? 11.516 -3.229 21.780 1.00 70.62 381 MET A O 1
ATOM 2943 N N . HIS A 1 382 ? 11.106 -3.733 23.926 1.00 79.75 382 HIS A N 1
ATOM 2944 C CA . HIS A 1 382 ? 9.767 -4.281 23.690 1.00 79.75 382 HIS A CA 1
ATOM 2945 C C . HIS A 1 382 ? 8.733 -3.618 24.584 1.00 79.75 382 HIS A C 1
ATOM 2947 O O . HIS A 1 382 ? 8.965 -3.443 25.782 1.00 79.75 382 HIS A O 1
ATOM 2953 N N . ILE A 1 383 ? 7.554 -3.327 24.033 1.00 87.62 383 ILE A N 1
ATOM 2954 C CA . ILE A 1 383 ? 6.484 -2.600 24.723 1.00 87.62 383 ILE A CA 1
ATOM 2955 C C . ILE A 1 383 ? 6.088 -3.274 26.030 1.00 87.62 383 ILE A C 1
ATOM 2957 O O . ILE A 1 383 ? 5.859 -2.603 27.035 1.00 87.62 383 ILE A O 1
ATOM 2961 N N . ALA A 1 384 ? 6.050 -4.609 26.030 1.00 87.38 384 ALA A N 1
ATOM 2962 C CA . ALA A 1 384 ? 5.748 -5.365 27.223 1.00 87.38 384 ALA A CA 1
ATOM 2963 C C . ALA A 1 384 ? 6.787 -5.076 28.299 1.00 87.38 384 ALA A C 1
ATOM 2965 O O . ALA A 1 384 ? 6.387 -4.644 29.368 1.00 87.38 384 ALA A O 1
ATOM 2966 N N . GLU A 1 385 ? 8.085 -5.221 28.040 1.00 87.81 385 GLU A N 1
ATOM 2967 C CA . GLU A 1 385 ? 9.140 -4.987 29.031 1.00 87.81 385 GLU A CA 1
ATOM 2968 C C . GLU A 1 385 ? 9.234 -3.524 29.481 1.00 87.81 385 GLU A C 1
ATOM 2970 O O . GLU A 1 385 ? 9.226 -3.265 30.687 1.00 87.81 385 GLU A O 1
ATOM 2975 N N . MET A 1 386 ? 9.245 -2.592 28.525 1.00 90.31 386 MET A N 1
ATOM 2976 C CA . MET A 1 386 ? 9.450 -1.164 28.768 1.00 90.31 386 MET A CA 1
ATOM 2977 C C . MET A 1 386 ? 8.310 -0.519 29.552 1.00 90.31 386 MET A C 1
ATOM 2979 O O . MET A 1 386 ? 8.551 0.416 30.310 1.00 90.31 386 MET A O 1
ATOM 2983 N N . TYR A 1 387 ? 7.076 -1.012 29.410 1.00 92.44 387 TYR A N 1
ATOM 2984 C CA . TYR A 1 387 ? 5.944 -0.459 30.140 1.00 92.44 387 TYR A CA 1
ATOM 2985 C C . TYR A 1 387 ? 6.041 -0.764 31.638 1.00 92.44 387 TYR A C 1
ATOM 2987 O O . TYR A 1 387 ? 5.851 -1.903 32.088 1.00 92.44 387 TYR A O 1
ATOM 2995 N N . ARG A 1 388 ? 6.337 0.288 32.413 1.00 90.06 388 ARG A N 1
ATOM 2996 C CA . ARG A 1 388 ? 6.554 0.229 33.870 1.00 90.06 388 ARG A CA 1
ATOM 2997 C C . ARG A 1 388 ? 5.261 0.327 34.676 1.00 90.06 388 ARG A C 1
ATOM 2999 O O . ARG A 1 388 ? 5.239 -0.031 35.855 1.00 90.06 388 ARG A O 1
ATOM 3006 N N . GLY A 1 389 ? 4.189 0.825 34.059 1.00 87.81 389 GLY A N 1
ATOM 3007 C CA . GLY A 1 389 ? 2.879 0.937 34.690 1.00 87.81 389 GLY A CA 1
ATOM 3008 C C . GLY A 1 389 ? 2.304 -0.429 35.077 1.00 87.81 389 GLY A C 1
ATOM 3009 O O . GLY A 1 389 ? 2.612 -1.461 34.477 1.00 87.81 389 GLY A O 1
ATOM 3010 N N . LYS A 1 390 ? 1.427 -0.444 36.085 1.00 89.31 390 LYS A N 1
ATOM 3011 C CA . LYS A 1 390 ? 0.666 -1.653 36.426 1.00 89.31 390 LYS A CA 1
ATOM 3012 C C . LYS A 1 390 ? -0.351 -1.924 35.318 1.00 89.31 390 LYS A C 1
ATOM 3014 O O . LYS A 1 390 ? -1.032 -0.999 34.895 1.00 89.31 390 LYS A O 1
ATOM 3019 N N . VAL A 1 391 ? -0.437 -3.178 34.886 1.00 95.62 391 VAL A N 1
ATOM 3020 C CA . VAL A 1 391 ? -1.405 -3.663 33.893 1.00 95.62 391 VAL A CA 1
ATOM 3021 C C . VAL A 1 391 ? -2.048 -4.950 34.389 1.00 95.62 391 VAL A C 1
ATOM 3023 O O . VAL A 1 391 ? -1.475 -5.652 35.225 1.00 95.62 391 VAL A O 1
ATOM 3026 N N . GLU A 1 392 ? -3.222 -5.285 33.863 1.00 94.25 392 GLU A N 1
ATOM 3027 C CA . GLU A 1 392 ? -3.902 -6.545 34.180 1.00 94.25 392 GLU A CA 1
ATOM 3028 C C . GLU A 1 392 ? -3.195 -7.746 33.553 1.00 94.25 392 GLU A C 1
ATOM 3030 O O . GLU A 1 392 ? -3.109 -8.809 34.170 1.00 94.25 392 GLU A O 1
ATOM 3035 N N . LYS A 1 393 ? -2.712 -7.588 32.315 1.00 92.88 393 LYS A N 1
ATOM 3036 C CA . LYS A 1 393 ? -2.043 -8.644 31.555 1.00 92.88 393 LYS A CA 1
ATOM 3037 C C . LYS A 1 393 ? -0.847 -8.083 30.795 1.00 92.88 393 LYS A C 1
ATOM 3039 O O . LYS A 1 393 ? -0.915 -7.008 30.202 1.00 92.88 393 LYS A O 1
ATOM 3044 N N . LYS A 1 394 ? 0.240 -8.848 30.807 1.00 91.50 394 LYS A N 1
ATOM 3045 C CA . LYS A 1 394 ? 1.499 -8.553 30.122 1.00 91.50 394 LYS A CA 1
ATOM 3046 C C . LYS A 1 394 ? 2.013 -9.860 29.534 1.00 91.50 394 LYS A C 1
ATOM 3048 O O . LYS A 1 394 ? 2.279 -10.801 30.279 1.00 91.50 394 LYS A O 1
ATOM 3053 N N . TRP A 1 395 ? 2.088 -9.924 28.212 1.00 89.75 395 TRP A N 1
ATOM 3054 C CA . TRP A 1 395 ? 2.550 -11.088 27.465 1.00 89.75 395 TRP A CA 1
ATOM 3055 C C . TRP A 1 395 ? 3.861 -10.752 26.771 1.00 89.75 395 TRP A C 1
ATOM 3057 O O . TRP A 1 395 ? 3.960 -9.727 26.100 1.00 89.75 395 TRP A O 1
ATOM 3067 N N . MET A 1 396 ? 4.841 -11.635 26.916 1.00 82.62 396 MET A N 1
ATOM 3068 C CA . MET A 1 396 ? 6.079 -11.603 26.142 1.00 82.62 396 MET A CA 1
ATOM 3069 C C . MET A 1 396 ? 5.961 -12.627 25.014 1.00 82.62 396 MET A C 1
ATOM 3071 O O . MET A 1 396 ? 5.408 -13.709 25.224 1.00 82.62 396 MET A O 1
ATOM 3075 N N . ALA A 1 397 ? 6.489 -12.312 23.836 1.00 72.19 397 ALA A N 1
ATOM 3076 C CA . ALA A 1 397 ? 6.579 -13.224 22.706 1.00 72.19 397 ALA A CA 1
ATOM 3077 C C . ALA A 1 397 ? 7.630 -14.300 23.007 1.00 72.19 397 ALA A C 1
ATOM 3079 O O . ALA A 1 397 ? 8.766 -14.237 22.557 1.00 72.19 397 ALA A O 1
ATOM 3080 N N . SER A 1 398 ? 7.261 -15.298 23.806 1.00 61.38 398 SER A N 1
ATOM 3081 C CA . SER A 1 398 ? 8.106 -16.477 24.011 1.00 61.38 398 SER A CA 1
ATOM 3082 C C . SER A 1 398 ? 7.933 -17.488 22.866 1.00 61.38 398 SER A C 1
ATOM 3084 O O . SER A 1 398 ? 8.862 -18.224 22.531 1.00 61.38 398 SER A O 1
ATOM 3086 N N . LYS A 1 399 ? 6.753 -17.464 22.219 1.00 56.09 399 LYS A N 1
ATOM 3087 C CA . LYS A 1 399 ? 6.396 -18.073 20.926 1.00 56.09 399 LYS A CA 1
ATOM 3088 C C . LYS A 1 399 ? 5.349 -17.179 20.243 1.00 56.09 399 LYS A C 1
ATOM 3090 O O . LYS A 1 399 ? 4.498 -16.619 20.927 1.00 56.09 399 LYS A O 1
ATOM 3095 N N . GLY A 1 400 ? 5.382 -17.057 18.912 1.00 53.41 400 GLY A N 1
ATOM 3096 C CA . GLY A 1 400 ? 4.622 -16.056 18.131 1.00 53.41 400 GLY A CA 1
ATOM 3097 C C . GLY A 1 400 ? 3.091 -15.994 18.317 1.00 53.41 400 GLY A C 1
ATOM 3098 O O . GLY A 1 400 ? 2.470 -15.041 17.855 1.00 53.41 400 GLY A O 1
ATOM 3099 N N . ASP A 1 401 ? 2.476 -16.950 19.018 1.00 60.22 401 ASP A N 1
ATOM 3100 C CA . ASP A 1 401 ? 1.041 -16.952 19.329 1.00 60.22 401 ASP A CA 1
ATOM 3101 C C . ASP A 1 401 ? 0.672 -16.152 20.597 1.00 60.22 401 ASP A C 1
ATOM 3103 O O . ASP A 1 401 ? -0.490 -15.774 20.761 1.00 60.22 401 ASP A O 1
ATOM 3107 N N . ASP A 1 402 ? 1.631 -15.839 21.479 1.00 68.06 402 ASP A N 1
ATOM 3108 C CA . ASP A 1 402 ? 1.342 -15.182 22.766 1.00 68.06 402 ASP A CA 1
ATOM 3109 C C . ASP A 1 402 ? 0.889 -13.724 22.605 1.00 68.06 402 ASP A C 1
ATOM 3111 O O . ASP A 1 402 ? -0.029 -13.275 23.292 1.00 68.06 402 ASP A O 1
ATOM 3115 N N . VAL A 1 403 ? 1.466 -12.994 21.647 1.00 71.38 403 VAL A N 1
ATOM 3116 C CA . VAL A 1 403 ? 1.099 -11.594 21.359 1.00 71.38 403 VAL A CA 1
ATOM 3117 C C . VAL A 1 403 ? -0.333 -11.498 20.820 1.00 71.38 403 VAL A C 1
ATOM 3119 O O . VAL A 1 403 ? -1.085 -10.583 21.165 1.00 71.38 403 VAL A O 1
ATOM 3122 N N . ASN A 1 404 ? -0.758 -12.486 20.026 1.00 80.94 404 ASN A N 1
ATOM 3123 C CA . ASN A 1 404 ? -2.088 -12.518 19.416 1.00 80.94 404 ASN A CA 1
ATOM 3124 C C . ASN A 1 404 ? -3.216 -12.703 20.444 1.00 80.94 404 ASN A C 1
ATOM 3126 O O . ASN A 1 404 ? -4.377 -12.437 20.124 1.00 80.94 404 ASN A O 1
ATOM 3130 N N . GLN A 1 405 ? -2.900 -13.078 21.691 1.00 85.94 405 GLN A N 1
ATOM 3131 C CA . GLN A 1 405 ? -3.879 -13.109 22.783 1.00 85.94 405 GLN A CA 1
ATOM 3132 C C . GLN A 1 405 ? -4.509 -11.729 23.029 1.00 85.94 405 GLN A C 1
ATOM 3134 O O . GLN A 1 405 ? -5.671 -11.657 23.449 1.00 85.94 405 GLN A O 1
ATOM 3139 N N . LEU A 1 406 ? -3.796 -10.641 22.702 1.00 93.19 406 LEU A N 1
ATOM 3140 C CA . LEU A 1 406 ? -4.318 -9.277 22.778 1.00 93.19 406 LEU A CA 1
ATOM 3141 C C . LEU A 1 406 ? -5.564 -9.077 21.902 1.00 93.19 406 LEU A C 1
ATOM 3143 O O . LEU A 1 406 ? -6.518 -8.442 22.340 1.00 93.19 406 LEU A O 1
ATOM 3147 N N . LEU A 1 407 ? -5.595 -9.670 20.702 1.00 93.00 407 LEU A N 1
ATOM 3148 C CA . LEU A 1 407 ? -6.690 -9.516 19.729 1.00 93.00 407 LEU A CA 1
ATOM 3149 C C . LEU A 1 407 ? -8.041 -10.022 20.261 1.00 93.00 407 LEU A C 1
ATOM 3151 O O . LEU A 1 407 ? -9.094 -9.634 19.764 1.00 93.00 407 LEU A O 1
ATOM 3155 N N . THR A 1 408 ? -8.011 -10.901 21.264 1.00 93.50 408 THR A N 1
ATOM 3156 C CA . THR A 1 408 ? -9.198 -11.534 21.865 1.00 93.50 408 THR A CA 1
ATOM 3157 C C . THR A 1 408 ? -9.653 -10.865 23.166 1.00 93.50 408 THR A C 1
ATOM 3159 O O . THR A 1 408 ? -10.623 -11.309 23.791 1.00 93.50 408 THR A O 1
ATOM 3162 N N . GLN A 1 409 ? -8.950 -9.815 23.607 1.00 96.81 409 GLN A N 1
ATOM 3163 C CA . GLN A 1 409 ? -9.363 -9.043 24.774 1.00 96.81 409 GLN A CA 1
ATOM 3164 C C . GLN A 1 409 ? -10.567 -8.155 24.452 1.00 96.81 409 GLN A C 1
ATOM 3166 O O . GLN A 1 409 ? -10.894 -7.893 23.295 1.00 96.81 409 GLN A O 1
ATOM 3171 N N . GLU A 1 410 ? -11.269 -7.740 25.500 1.00 96.62 410 GLU A N 1
ATOM 3172 C CA . GLU A 1 410 ? -12.472 -6.928 25.370 1.00 96.62 410 GLU A CA 1
ATOM 3173 C C . GLU A 1 410 ? -12.110 -5.475 25.062 1.00 96.62 410 GLU A C 1
ATOM 3175 O O . GLU A 1 410 ? -11.321 -4.848 25.768 1.00 96.62 410 GLU A O 1
ATOM 3180 N N . ALA A 1 411 ? -12.702 -4.934 24.002 1.00 97.31 411 ALA A N 1
ATOM 3181 C CA . ALA A 1 411 ? -12.609 -3.525 23.655 1.00 97.31 411 ALA A CA 1
ATOM 3182 C C . ALA A 1 411 ? -13.808 -3.120 22.799 1.00 97.31 411 ALA A C 1
ATOM 3184 O O . ALA A 1 411 ? -14.516 -3.957 22.254 1.00 97.31 411 ALA A O 1
ATOM 3185 N N . THR A 1 412 ? -14.045 -1.825 22.639 1.00 96.69 412 THR A N 1
ATOM 3186 C CA . THR A 1 412 ? -15.050 -1.355 21.679 1.00 96.69 412 THR A CA 1
ATOM 3187 C C . THR A 1 412 ? -14.508 -1.457 20.253 1.00 96.69 412 THR A C 1
ATOM 3189 O O . THR A 1 412 ? -15.213 -1.905 19.345 1.00 96.69 412 THR A O 1
ATOM 3192 N N . ILE A 1 413 ? -13.241 -1.079 20.075 1.00 97.81 413 ILE A N 1
ATOM 3193 C CA . ILE A 1 413 ? -12.579 -0.936 18.780 1.00 97.81 413 ILE A CA 1
ATOM 3194 C C . ILE A 1 413 ? -11.256 -1.706 18.782 1.00 97.81 413 ILE A C 1
ATOM 3196 O O . ILE A 1 413 ? -10.483 -1.623 19.737 1.00 97.81 413 ILE A O 1
ATOM 3200 N N . LEU A 1 414 ? -10.980 -2.414 17.688 1.00 98.12 414 LEU A N 1
ATOM 3201 C CA . LEU A 1 414 ? -9.675 -2.997 17.385 1.00 98.12 414 LEU A CA 1
ATOM 3202 C C . LEU A 1 414 ? -9.058 -2.290 16.173 1.00 98.12 414 LEU A C 1
ATOM 3204 O O . LEU A 1 414 ? -9.680 -2.194 15.119 1.00 98.12 414 LEU A O 1
ATOM 3208 N N . MET A 1 415 ? -7.819 -1.832 16.311 1.00 97.81 415 MET A N 1
ATOM 3209 C CA . MET A 1 415 ? -7.047 -1.200 15.244 1.00 97.81 415 MET A CA 1
ATOM 3210 C C . MET A 1 415 ? -5.819 -2.048 14.921 1.00 97.81 415 MET A C 1
ATOM 3212 O O . MET A 1 415 ? -4.783 -1.903 15.578 1.00 97.81 415 MET A O 1
ATOM 3216 N N . PRO A 1 416 ? -5.912 -2.976 13.955 1.00 95.69 416 PRO A N 1
ATOM 3217 C CA . PRO A 1 416 ? -4.752 -3.728 13.517 1.00 95.69 416 PRO A CA 1
ATOM 3218 C C . PRO A 1 416 ? -3.850 -2.852 12.642 1.00 95.69 416 PRO A C 1
ATOM 3220 O O . PRO A 1 416 ? -4.257 -2.342 11.599 1.00 95.69 416 PRO A O 1
ATOM 3223 N N . ALA A 1 417 ? -2.618 -2.672 13.093 1.00 93.19 417 ALA A N 1
ATOM 3224 C CA . ALA A 1 417 ? -1.603 -1.768 12.564 1.00 93.19 417 ALA A CA 1
ATOM 3225 C C . ALA A 1 417 ? -0.209 -2.437 12.511 1.00 93.19 417 ALA A C 1
ATOM 3227 O O . ALA A 1 417 ? 0.811 -1.747 12.501 1.00 93.19 417 ALA A O 1
ATOM 3228 N N . ALA A 1 418 ? -0.160 -3.776 12.481 1.00 85.38 418 ALA A N 1
ATOM 3229 C CA . ALA A 1 418 ? 1.067 -4.564 12.355 1.00 85.38 418 ALA A CA 1
ATOM 3230 C C . ALA A 1 418 ? 1.124 -5.351 11.025 1.00 85.38 418 ALA A C 1
ATOM 3232 O O . ALA A 1 418 ? 1.073 -4.767 9.946 1.00 85.38 418 ALA A O 1
ATOM 3233 N N . GLY A 1 419 ? 1.299 -6.676 11.093 1.00 76.00 419 GLY A N 1
ATOM 3234 C CA . GLY A 1 419 ? 1.441 -7.557 9.933 1.00 76.00 419 GLY A CA 1
ATOM 3235 C C . GLY A 1 419 ? 0.122 -8.099 9.368 1.00 76.00 419 GLY A C 1
ATOM 3236 O O . GLY A 1 419 ? -0.961 -7.910 9.920 1.00 76.00 419 GLY A O 1
ATOM 3237 N N . ARG A 1 420 ? 0.245 -8.828 8.255 1.00 79.75 420 ARG A N 1
ATOM 3238 C CA . ARG A 1 420 ? -0.861 -9.518 7.568 1.00 79.75 420 ARG A CA 1
ATOM 3239 C C . ARG A 1 420 ? -1.444 -10.671 8.393 1.00 79.75 420 ARG A C 1
ATOM 3241 O O . ARG A 1 420 ? -0.727 -11.293 9.170 1.00 79.75 420 ARG A O 1
ATOM 3248 N N . ASN A 1 421 ? -2.707 -11.013 8.135 1.00 81.94 421 ASN A N 1
ATOM 3249 C CA . ASN A 1 421 ? -3.415 -12.169 8.700 1.00 81.94 421 ASN A CA 1
ATOM 3250 C C . ASN A 1 421 ? -3.346 -12.248 10.238 1.00 81.94 421 ASN A C 1
ATOM 3252 O O . ASN A 1 421 ? -3.239 -13.333 10.805 1.00 81.94 421 ASN A O 1
ATOM 3256 N N . ALA A 1 422 ? -3.420 -11.103 10.920 1.00 88.06 422 ALA A N 1
ATOM 3257 C CA . ALA A 1 422 ? -3.585 -11.048 12.370 1.00 88.06 422 ALA A CA 1
ATOM 3258 C C . ALA A 1 422 ? -4.935 -11.657 12.797 1.00 88.06 422 ALA A C 1
ATOM 3260 O O . ALA A 1 422 ? -5.028 -12.369 13.797 1.00 88.06 422 ALA A O 1
ATOM 3261 N N . ILE A 1 423 ? -5.986 -11.417 12.010 1.00 93.12 423 ILE A N 1
ATOM 3262 C CA . ILE A 1 423 ? -7.322 -11.981 12.202 1.00 93.12 423 ILE A CA 1
ATOM 3263 C C . ILE A 1 423 ? -7.550 -13.039 11.127 1.00 93.12 423 ILE A C 1
ATOM 3265 O O . ILE A 1 423 ? -7.567 -12.739 9.935 1.00 93.12 423 ILE A O 1
ATOM 3269 N N . THR A 1 424 ? -7.733 -14.280 11.563 1.00 94.19 424 THR A N 1
ATOM 3270 C CA . THR A 1 424 ? -7.884 -15.463 10.707 1.00 94.19 424 THR A CA 1
ATOM 3271 C C . THR A 1 424 ? -9.117 -16.257 11.100 1.00 94.19 424 THR A C 1
ATOM 3273 O O . THR A 1 424 ? -9.731 -16.026 12.149 1.00 94.19 424 THR A O 1
ATOM 3276 N N . LEU A 1 425 ? -9.442 -17.283 10.313 1.00 92.94 425 LEU A N 1
ATOM 3277 C CA . LEU A 1 425 ? -10.525 -18.209 10.646 1.00 92.94 425 LEU A CA 1
ATOM 3278 C C . LEU A 1 425 ? -10.369 -18.846 12.045 1.00 92.94 425 LEU A C 1
ATOM 3280 O O . LEU A 1 425 ? -11.368 -19.207 12.671 1.00 92.94 425 LEU A O 1
ATOM 3284 N N . LYS A 1 426 ? -9.129 -18.961 12.546 1.00 91.94 426 LYS A N 1
ATOM 3285 C CA . LYS A 1 426 ? -8.799 -19.585 13.836 1.00 91.94 426 LYS A CA 1
ATOM 3286 C C . LYS A 1 426 ? -9.200 -18.729 15.042 1.00 91.94 426 LYS A C 1
ATOM 3288 O O . LYS A 1 426 ? -9.648 -19.278 16.047 1.00 91.94 426 LYS A O 1
ATOM 3293 N N . ASN A 1 427 ? -9.040 -17.405 14.963 1.00 92.56 427 ASN A N 1
ATOM 3294 C CA . ASN A 1 427 ? -9.262 -16.497 16.098 1.00 92.56 427 ASN A CA 1
ATOM 3295 C C . ASN A 1 427 ? -10.478 -15.575 15.935 1.00 92.56 427 ASN A C 1
ATOM 3297 O O . ASN A 1 427 ? -10.949 -15.043 16.936 1.00 92.56 427 ASN A O 1
ATOM 3301 N N . ILE A 1 428 ? -11.045 -15.442 14.729 1.00 95.12 428 ILE A N 1
ATOM 3302 C CA . ILE A 1 428 ? -12.172 -14.537 14.456 1.00 95.12 428 ILE A CA 1
ATOM 3303 C C . ILE A 1 428 ? -13.344 -14.725 15.426 1.00 95.12 428 ILE A C 1
ATOM 3305 O O . ILE A 1 428 ? -13.906 -13.748 15.899 1.00 95.12 428 ILE A O 1
ATOM 3309 N N . GLY A 1 429 ? -13.679 -15.971 15.784 1.00 95.25 429 GLY A N 1
ATOM 3310 C CA . GLY A 1 429 ? -14.783 -16.285 16.701 1.00 95.25 429 GLY A CA 1
ATOM 3311 C C . GLY A 1 429 ? -14.549 -15.877 18.161 1.00 95.25 429 GLY A C 1
ATOM 3312 O O . GLY A 1 429 ? -15.472 -15.962 18.962 1.00 95.25 429 GLY A O 1
ATOM 3313 N N . GLN A 1 430 ? -13.329 -15.467 18.509 1.00 95.44 430 GLN A N 1
ATOM 3314 C CA . GLN A 1 430 ? -12.923 -15.073 19.860 1.00 95.44 430 GLN A CA 1
ATOM 3315 C C . GLN A 1 430 ? -12.835 -13.551 20.021 1.00 95.44 430 GLN A C 1
ATOM 3317 O O . GLN A 1 430 ? -12.560 -13.076 21.121 1.00 95.44 430 GLN A O 1
ATOM 3322 N N . LEU A 1 431 ? -13.042 -12.787 18.942 1.00 97.12 431 LEU A N 1
ATOM 3323 C CA . LEU A 1 431 ? -13.019 -11.330 18.986 1.00 97.12 431 LEU A CA 1
ATOM 3324 C C . LEU A 1 431 ? -14.154 -10.807 19.872 1.00 97.12 431 LEU A C 1
ATOM 3326 O O . LEU A 1 431 ? -15.308 -11.212 19.736 1.00 97.12 431 LEU A O 1
ATOM 3330 N N . LYS A 1 432 ? -13.817 -9.873 20.762 1.00 96.94 432 LYS A N 1
ATOM 3331 C CA . LYS A 1 432 ? -14.748 -9.233 21.704 1.00 96.94 432 LYS A CA 1
ATOM 3332 C C . LYS A 1 432 ? -14.846 -7.731 21.447 1.00 96.94 432 LYS A C 1
ATOM 3334 O O . LYS A 1 432 ? -14.835 -6.940 22.385 1.00 96.94 432 LYS A O 1
ATOM 3339 N N . VAL A 1 433 ? -14.903 -7.361 20.168 1.00 97.56 433 VAL A N 1
ATOM 3340 C CA . VAL A 1 433 ? -14.977 -5.970 19.703 1.00 97.56 433 VAL A CA 1
ATOM 3341 C C . VAL A 1 433 ? -16.215 -5.719 18.858 1.00 97.56 433 VAL A C 1
ATOM 3343 O O . VAL A 1 433 ? -16.860 -6.659 18.401 1.00 97.56 433 VAL A O 1
ATOM 3346 N N . LYS A 1 434 ? -16.567 -4.445 18.670 1.00 97.44 434 LYS A N 1
ATOM 3347 C CA . LYS A 1 434 ? -17.714 -4.020 17.849 1.00 97.44 434 LYS A CA 1
ATOM 3348 C C . LYS A 1 434 ? -17.296 -3.474 16.495 1.00 97.44 434 LYS A C 1
ATOM 3350 O O . LYS A 1 434 ? -18.054 -3.568 15.535 1.00 97.44 434 LYS A O 1
ATOM 3355 N N . MET A 1 435 ? -16.096 -2.911 16.421 1.00 97.69 435 MET A N 1
ATOM 3356 C CA . MET A 1 435 ? -15.580 -2.277 15.217 1.00 97.69 435 MET A CA 1
ATOM 3357 C C . MET A 1 435 ? -14.108 -2.618 15.010 1.00 97.69 435 MET A C 1
ATOM 3359 O O . MET A 1 435 ? -13.351 -2.753 15.975 1.00 97.69 435 MET A O 1
ATOM 3363 N N . ILE A 1 436 ? -13.711 -2.722 13.747 1.00 98.31 436 ILE A N 1
ATOM 3364 C CA . ILE A 1 436 ? -12.326 -2.889 13.318 1.00 98.31 436 ILE A CA 1
ATOM 3365 C C . ILE A 1 436 ? -12.011 -1.793 12.301 1.00 98.31 436 ILE A C 1
ATOM 3367 O O . ILE A 1 436 ? -12.693 -1.721 11.281 1.00 98.31 436 ILE A O 1
ATOM 3371 N N . PHE A 1 437 ? -10.978 -0.989 12.564 1.00 98.06 437 PHE A N 1
ATOM 3372 C CA . PHE A 1 437 ? -10.449 0.017 11.632 1.00 98.06 437 PHE A CA 1
ATOM 3373 C C . PHE A 1 437 ? -9.016 -0.349 11.268 1.00 98.06 437 PHE A C 1
ATOM 3375 O O . PHE A 1 437 ? -8.116 -0.312 12.107 1.00 98.06 437 PHE A O 1
ATOM 3382 N N . GLU A 1 438 ? -8.818 -0.795 10.035 1.00 96.12 438 GLU A N 1
ATOM 3383 C CA . GLU A 1 438 ? -7.585 -1.454 9.628 1.00 96.12 438 GLU A CA 1
ATOM 3384 C C . GLU A 1 438 ? -6.491 -0.463 9.214 1.00 96.12 438 GLU A C 1
ATOM 3386 O O . GLU A 1 438 ? -6.521 0.111 8.127 1.00 96.12 438 GLU A O 1
ATOM 3391 N N . GLY A 1 439 ? -5.476 -0.296 10.063 1.00 93.06 439 GLY A N 1
ATOM 3392 C CA . GLY A 1 439 ? -4.320 0.550 9.768 1.00 93.06 439 GLY A CA 1
ATOM 3393 C C . GLY A 1 439 ? -3.260 -0.132 8.904 1.00 93.06 439 GLY A C 1
ATOM 3394 O O . GLY A 1 439 ? -2.646 0.510 8.056 1.00 93.06 439 GLY A O 1
ATOM 3395 N N . ALA A 1 440 ? -3.058 -1.439 9.069 1.00 87.69 440 ALA A N 1
ATOM 3396 C CA . ALA A 1 440 ? -2.145 -2.223 8.241 1.00 87.69 440 ALA A CA 1
ATOM 3397 C C . ALA A 1 440 ? -2.839 -2.802 6.999 1.00 87.69 440 ALA A C 1
ATOM 3399 O O . ALA A 1 440 ? -4.059 -2.798 6.878 1.00 87.69 440 ALA A O 1
ATOM 3400 N N . ASN A 1 441 ? -2.061 -3.300 6.038 1.00 83.81 441 ASN A N 1
ATOM 3401 C CA . ASN A 1 441 ? -2.616 -3.925 4.837 1.00 83.81 441 ASN A CA 1
ATOM 3402 C C . ASN A 1 441 ? -2.833 -5.429 5.041 1.00 83.81 441 ASN A C 1
ATOM 3404 O O . ASN A 1 441 ? -1.861 -6.174 5.173 1.00 83.81 441 ASN A O 1
ATOM 3408 N N . ASN A 1 442 ? -4.076 -5.891 4.884 1.00 84.44 442 ASN A N 1
ATOM 3409 C CA . ASN A 1 442 ? -4.471 -7.306 4.922 1.00 84.44 442 ASN A CA 1
ATOM 3410 C C . ASN A 1 442 ? -4.281 -7.963 6.294 1.00 84.44 442 ASN A C 1
ATOM 3412 O O . ASN A 1 442 ? -3.832 -9.104 6.399 1.00 84.44 442 ASN A O 1
ATOM 3416 N N . SER A 1 443 ? -4.604 -7.231 7.349 1.00 90.31 443 SER A N 1
ATOM 3417 C CA . SER A 1 443 ? -4.644 -7.701 8.730 1.00 90.31 443 SER A CA 1
ATOM 3418 C C . SER A 1 443 ? -5.742 -8.738 8.949 1.00 90.31 443 SER A C 1
ATOM 3420 O O . SER A 1 443 ? -5.583 -9.623 9.786 1.00 90.31 443 SER A O 1
ATOM 3422 N N . VAL A 1 444 ? -6.843 -8.643 8.200 1.00 91.81 444 VAL A N 1
ATOM 3423 C CA . VAL A 1 444 ? -7.912 -9.648 8.173 1.00 91.81 444 VAL A CA 1
ATOM 3424 C C . VAL A 1 444 ? -7.717 -10.556 6.962 1.00 91.81 444 VAL A C 1
ATOM 3426 O O . VAL A 1 444 ? -7.524 -10.088 5.839 1.00 91.81 444 VAL A O 1
ATOM 3429 N N . GLU A 1 445 ? -7.770 -11.864 7.195 1.00 90.81 445 GLU A N 1
ATOM 3430 C CA . GLU A 1 445 ? -7.753 -12.876 6.141 1.00 90.81 445 GLU A CA 1
ATOM 3431 C C . GLU A 1 445 ? -8.945 -12.685 5.179 1.00 90.81 445 GLU A C 1
ATOM 3433 O O . GLU A 1 445 ? -10.080 -12.437 5.596 1.00 90.81 445 GLU A O 1
ATOM 3438 N N . ARG A 1 446 ? -8.686 -12.795 3.870 1.00 84.12 446 ARG A N 1
ATOM 3439 C CA . ARG A 1 446 ? -9.679 -12.563 2.808 1.00 84.12 446 ARG A CA 1
ATOM 3440 C C . ARG A 1 446 ? -10.880 -13.504 2.945 1.00 84.12 446 ARG A C 1
ATOM 3442 O O . ARG A 1 446 ? -10.717 -14.699 3.171 1.00 84.12 446 ARG A O 1
ATOM 3449 N N . GLY A 1 447 ? -12.082 -12.983 2.712 1.00 88.88 447 GLY A N 1
ATOM 3450 C CA . GLY A 1 447 ? -13.324 -13.759 2.740 1.00 88.88 447 GLY A CA 1
ATOM 3451 C C . GLY A 1 447 ? -13.954 -13.864 4.131 1.00 88.88 447 GLY A C 1
ATOM 3452 O O . GLY A 1 447 ? -15.004 -14.493 4.284 1.00 88.88 447 GLY A O 1
ATOM 3453 N N . LEU A 1 448 ? -13.348 -13.252 5.152 1.00 94.62 448 LEU A N 1
ATOM 3454 C CA . LEU A 1 448 ? -13.896 -13.214 6.507 1.00 94.62 448 LEU A CA 1
ATOM 3455 C C . LEU A 1 448 ? -14.842 -12.031 6.755 1.00 94.62 448 LEU A C 1
ATOM 3457 O O . LEU A 1 448 ? -15.492 -11.988 7.800 1.00 94.62 448 LEU A O 1
ATOM 3461 N N . GLU A 1 449 ? -14.987 -11.111 5.803 1.00 94.69 449 GLU A N 1
ATOM 3462 C CA . GLU A 1 449 ? -15.794 -9.892 5.922 1.00 94.69 449 GLU A CA 1
ATOM 3463 C C . GLU A 1 449 ? -17.260 -10.202 6.253 1.00 94.69 449 GLU A C 1
ATOM 3465 O O . GLU A 1 449 ? -17.819 -9.685 7.222 1.00 94.69 449 GLU A O 1
ATOM 3470 N N . GLY A 1 450 ? -17.865 -11.142 5.520 1.00 95.44 450 GLY A N 1
ATOM 3471 C CA . GLY A 1 450 ? -19.236 -11.584 5.783 1.00 95.44 450 GLY A CA 1
ATOM 3472 C C . GLY A 1 450 ? -19.396 -12.278 7.141 1.00 95.44 450 GLY A C 1
ATOM 3473 O O . GLY A 1 450 ? -20.473 -12.240 7.737 1.00 95.44 450 GLY A O 1
ATOM 3474 N N . ARG A 1 451 ? -18.332 -12.898 7.671 1.00 96.31 451 ARG A N 1
ATOM 3475 C CA . ARG A 1 451 ? -18.351 -13.524 9.000 1.00 96.31 451 ARG A CA 1
ATOM 3476 C C . ARG A 1 451 ? -18.275 -12.476 10.107 1.00 96.31 451 ARG A C 1
ATOM 3478 O O . ARG A 1 451 ? -19.052 -12.581 11.051 1.00 96.31 451 ARG A O 1
ATOM 3485 N N . LEU A 1 452 ? -17.413 -11.467 9.966 1.00 96.69 452 LEU A N 1
ATOM 3486 C CA . LEU A 1 452 ? -17.354 -10.324 10.884 1.00 96.69 452 LEU A CA 1
ATOM 3487 C C . LEU A 1 452 ? -18.719 -9.631 10.976 1.00 96.69 452 LEU A C 1
ATOM 3489 O O . LEU A 1 452 ? -19.242 -9.453 12.076 1.00 96.69 452 LEU A O 1
ATOM 3493 N N . GLN A 1 453 ? -19.366 -9.371 9.836 1.00 95.00 453 GLN A N 1
ATOM 3494 C CA . GLN A 1 453 ? -20.697 -8.762 9.818 1.00 95.00 453 GLN A CA 1
ATOM 3495 C C . GLN A 1 453 ? -21.755 -9.614 10.530 1.00 95.00 453 GLN A C 1
ATOM 3497 O O . GLN A 1 453 ? -22.519 -9.091 11.339 1.00 95.00 453 GLN A O 1
ATOM 3502 N N . LYS A 1 454 ? -21.792 -10.933 10.290 1.00 94.75 454 LYS A N 1
ATOM 3503 C CA . LYS A 1 454 ? -22.727 -11.843 10.986 1.00 94.75 454 LYS A CA 1
ATOM 3504 C C . LYS A 1 454 ? -22.506 -11.881 12.499 1.00 94.75 454 LYS A C 1
ATOM 3506 O O . LYS A 1 454 ? -23.441 -12.161 13.241 1.00 94.75 454 LYS A O 1
ATOM 3511 N N . MET A 1 455 ? -21.286 -11.602 12.950 1.00 94.94 455 MET A N 1
ATOM 3512 C CA . MET A 1 455 ? -20.945 -11.471 14.367 1.00 94.94 455 MET A CA 1
ATOM 3513 C C . MET A 1 455 ? -21.316 -10.098 14.954 1.00 94.94 455 MET A C 1
ATOM 3515 O O . MET A 1 455 ? -21.129 -9.880 16.149 1.00 94.94 455 MET A O 1
ATOM 3519 N N . GLY A 1 456 ? -21.839 -9.174 14.141 1.00 94.12 456 GLY A N 1
ATOM 3520 C CA . GLY A 1 456 ? -22.120 -7.798 14.547 1.00 94.12 456 GLY A CA 1
ATOM 3521 C C . GLY A 1 456 ? -20.861 -6.941 14.689 1.00 94.12 456 GLY A C 1
ATOM 3522 O O . GLY A 1 456 ? -20.884 -5.961 15.428 1.00 94.12 456 GLY A O 1
ATOM 3523 N N . VAL A 1 457 ? -19.766 -7.320 14.019 1.00 97.19 457 VAL A N 1
ATOM 3524 C CA . VAL A 1 457 ? -18.512 -6.561 13.986 1.00 97.19 457 VAL A CA 1
ATOM 3525 C C . VAL A 1 457 ? -18.445 -5.776 12.680 1.00 97.19 457 VAL A C 1
ATOM 3527 O O . VAL A 1 457 ? -18.348 -6.364 11.602 1.00 97.19 457 VAL A O 1
ATOM 3530 N N . ALA A 1 458 ? -18.487 -4.446 12.766 1.00 97.44 458 ALA A N 1
ATOM 3531 C CA . ALA A 1 458 ? -18.288 -3.581 11.608 1.00 97.44 458 ALA A CA 1
ATOM 3532 C C . ALA A 1 458 ? -16.799 -3.524 11.248 1.00 97.44 458 ALA A C 1
ATOM 3534 O O . ALA A 1 458 ? -15.960 -3.240 12.101 1.00 97.44 458 ALA A O 1
ATOM 3535 N N . TYR A 1 459 ? -16.467 -3.799 9.989 1.00 97.94 459 TYR A N 1
ATOM 3536 C CA . TYR A 1 459 ? -15.085 -3.862 9.525 1.00 97.94 459 TYR A CA 1
ATOM 3537 C C . TYR A 1 459 ? -14.822 -2.832 8.428 1.00 97.94 459 TYR A C 1
ATOM 3539 O O . TYR A 1 459 ? -15.348 -2.940 7.319 1.00 97.94 459 TYR A O 1
ATOM 3547 N N . PHE A 1 460 ? -13.980 -1.858 8.763 1.00 97.56 460 PHE A N 1
ATOM 3548 C CA . PHE A 1 460 ? -13.467 -0.832 7.871 1.00 97.56 460 PHE A CA 1
ATOM 3549 C C . PHE A 1 460 ? -12.072 -1.247 7.404 1.00 97.56 460 PHE A C 1
ATOM 3551 O O . PHE A 1 460 ? -11.118 -1.320 8.183 1.00 97.56 460 PHE A O 1
ATOM 3558 N N . ARG A 1 461 ? -11.994 -1.596 6.121 1.00 93.25 461 ARG A N 1
ATOM 3559 C CA . ARG A 1 461 ? -10.806 -2.159 5.476 1.00 93.25 461 ARG A CA 1
ATOM 3560 C C . ARG A 1 461 ? -9.707 -1.135 5.221 1.00 93.25 461 ARG A C 1
ATOM 3562 O O . ARG A 1 461 ? -9.976 0.047 5.024 1.00 93.25 461 ARG A O 1
ATOM 3569 N N . GLY A 1 462 ? -8.481 -1.630 5.066 1.00 92.25 462 GLY A N 1
ATOM 3570 C CA . GLY A 1 462 ? -7.303 -0.805 4.808 1.00 92.25 462 GLY A CA 1
ATOM 3571 C C . GLY A 1 462 ? -7.399 0.066 3.552 1.00 92.25 462 GLY A C 1
ATOM 3572 O O . GLY A 1 462 ? -6.934 1.200 3.577 1.00 92.25 462 GLY A O 1
ATOM 3573 N N . GLU A 1 463 ? -8.035 -0.385 2.462 1.00 93.00 463 GLU A N 1
ATOM 3574 C CA . GLU A 1 463 ? -8.212 0.462 1.267 1.00 93.00 463 GLU A CA 1
ATOM 3575 C C . GLU A 1 463 ? -9.032 1.731 1.540 1.00 93.00 463 GLU A C 1
ATOM 3577 O O . GLU A 1 463 ? -8.810 2.747 0.881 1.00 93.00 463 GLU A O 1
ATOM 3582 N N . LEU A 1 464 ? -9.945 1.680 2.515 1.00 95.69 464 LEU A N 1
ATOM 3583 C CA . LEU A 1 464 ? -10.718 2.831 2.969 1.00 95.69 464 LEU A CA 1
ATOM 3584 C C . LEU A 1 464 ? -9.943 3.665 3.996 1.00 95.69 464 LEU A C 1
ATOM 3586 O O . LEU A 1 464 ? -9.957 4.883 3.892 1.00 95.69 464 LEU A O 1
ATOM 3590 N N . GLU A 1 465 ? -9.261 3.019 4.944 1.00 95.31 465 GLU A N 1
ATOM 3591 C CA . GLU A 1 465 ? -8.734 3.668 6.156 1.00 95.31 465 GLU A CA 1
ATOM 3592 C C . GLU A 1 465 ? -7.280 4.155 6.037 1.00 95.31 465 GLU A C 1
ATOM 3594 O O . GLU A 1 465 ? -6.933 5.240 6.498 1.00 95.31 465 GLU A O 1
ATOM 3599 N N . ASN A 1 466 ? -6.393 3.380 5.408 1.00 92.69 466 ASN A N 1
ATOM 3600 C CA . ASN A 1 466 ? -4.941 3.575 5.527 1.00 92.69 466 ASN A CA 1
ATOM 3601 C C . ASN A 1 466 ? -4.279 4.241 4.305 1.00 92.69 466 ASN A C 1
ATOM 3603 O O . ASN A 1 466 ? -3.065 4.141 4.105 1.00 92.69 466 ASN A O 1
ATOM 3607 N N . GLY A 1 467 ? -5.053 4.921 3.459 1.00 93.56 467 GLY A N 1
ATOM 3608 C CA . GLY A 1 467 ? -4.528 5.544 2.241 1.00 93.56 467 GLY A CA 1
ATOM 3609 C C . GLY A 1 467 ? -3.864 6.907 2.430 1.00 93.56 467 GLY A C 1
ATOM 3610 O O . GLY A 1 467 ? -3.318 7.434 1.463 1.00 93.56 467 GLY A O 1
ATOM 3611 N N . GLY A 1 468 ? -3.795 7.435 3.656 1.00 94.56 468 GLY A N 1
ATOM 3612 C CA . GLY A 1 468 ? -3.057 8.671 3.933 1.00 94.56 468 GLY A CA 1
ATOM 3613 C C . GLY A 1 468 ? -1.601 8.626 3.448 1.00 94.56 468 GLY A C 1
ATOM 3614 O O . GLY A 1 468 ? -1.113 9.595 2.880 1.00 94.56 468 GLY A O 1
ATOM 3615 N N . GLY A 1 469 ? -0.936 7.467 3.538 1.00 92.94 469 GLY A N 1
ATOM 3616 C CA . GLY A 1 469 ? 0.412 7.290 2.992 1.00 92.94 469 GLY A CA 1
ATOM 3617 C C . GLY A 1 469 ? 0.495 7.437 1.468 1.00 92.94 469 GLY A C 1
ATOM 3618 O O . GLY A 1 469 ? 1.388 8.118 0.970 1.00 92.94 469 GLY A O 1
ATOM 3619 N N . ILE A 1 470 ? -0.427 6.839 0.703 1.00 93.31 470 ILE A N 1
ATOM 3620 C CA . ILE A 1 470 ? -0.389 6.985 -0.761 1.00 93.31 470 ILE A CA 1
ATOM 3621 C C . ILE A 1 470 ? -0.800 8.394 -1.196 1.00 93.31 470 ILE A C 1
ATOM 3623 O O . ILE A 1 470 ? -0.242 8.905 -2.166 1.00 93.31 470 ILE A O 1
ATOM 3627 N N . TYR A 1 471 ? -1.698 9.044 -0.452 1.00 94.25 471 TYR A N 1
ATOM 3628 C CA . TYR A 1 471 ? -2.033 10.450 -0.654 1.00 94.25 471 TYR A CA 1
ATOM 3629 C C . TYR A 1 471 ? -0.791 11.336 -0.475 1.00 94.25 471 TYR A C 1
ATOM 3631 O O . TYR A 1 471 ? -0.386 12.005 -1.419 1.00 94.25 471 TYR A O 1
ATOM 3639 N N . THR A 1 472 ? -0.088 11.232 0.660 1.00 95.19 472 THR A N 1
ATOM 3640 C CA . THR A 1 472 ? 1.162 11.976 0.913 1.00 95.19 472 THR A CA 1
ATOM 3641 C C . THR A 1 472 ? 2.232 11.713 -0.144 1.00 95.19 472 THR A C 1
ATOM 3643 O O . THR A 1 472 ? 2.868 12.648 -0.617 1.00 95.19 472 THR A O 1
ATOM 3646 N N . SER A 1 473 ? 2.407 10.459 -0.568 1.00 94.56 473 SER A N 1
ATOM 3647 C CA . SER A 1 473 ? 3.327 10.115 -1.659 1.00 94.56 473 SER A CA 1
ATOM 3648 C C . SER A 1 473 ? 2.935 10.741 -2.999 1.00 94.56 473 SER A C 1
ATOM 3650 O O . SER A 1 473 ? 3.797 11.083 -3.803 1.00 94.56 473 SER A O 1
ATOM 3652 N N . THR A 1 474 ? 1.638 10.861 -3.269 1.00 92.69 474 THR A N 1
ATOM 3653 C CA . THR A 1 474 ? 1.122 11.505 -4.482 1.00 92.69 474 THR A CA 1
ATOM 3654 C C . THR A 1 474 ? 1.390 13.003 -4.444 1.00 92.69 474 THR A C 1
ATOM 3656 O O . THR A 1 474 ? 1.890 13.559 -5.420 1.00 92.69 474 THR A O 1
ATOM 3659 N N . ASP A 1 475 ? 1.135 13.622 -3.295 1.00 91.56 475 ASP A N 1
ATOM 3660 C CA . ASP A 1 475 ? 1.410 15.031 -3.040 1.00 91.56 475 ASP A CA 1
ATOM 3661 C C . ASP A 1 475 ? 2.904 15.357 -3.169 1.00 91.56 475 ASP A C 1
ATOM 3663 O O . ASP A 1 475 ? 3.263 16.294 -3.882 1.00 91.56 475 ASP A O 1
ATOM 3667 N N . GLU A 1 476 ? 3.789 14.547 -2.576 1.00 93.75 476 GLU A N 1
ATOM 3668 C CA . GLU A 1 476 ? 5.245 14.683 -2.736 1.00 93.75 476 GLU A CA 1
ATOM 3669 C C . GLU A 1 476 ? 5.639 14.659 -4.219 1.00 93.75 476 GLU A C 1
ATOM 3671 O O . GLU A 1 476 ? 6.390 15.515 -4.689 1.00 93.75 476 GLU A O 1
ATOM 3676 N N . PHE A 1 477 ? 5.112 13.690 -4.973 1.00 92.44 477 PHE A N 1
ATOM 3677 C CA . PHE A 1 477 ? 5.419 13.540 -6.392 1.00 92.44 477 PHE A CA 1
ATOM 3678 C C . PHE A 1 477 ? 4.999 14.775 -7.200 1.00 92.44 477 PHE A C 1
ATOM 3680 O O . PHE A 1 477 ? 5.757 15.246 -8.049 1.00 92.44 477 PHE A O 1
ATOM 3687 N N . PHE A 1 478 ? 3.813 15.329 -6.938 1.00 88.50 478 PHE A N 1
ATOM 3688 C CA . PHE A 1 478 ? 3.345 16.528 -7.633 1.00 88.50 478 PHE A CA 1
ATOM 3689 C C . PHE A 1 478 ? 4.151 17.768 -7.274 1.00 88.50 478 PHE A C 1
ATOM 3691 O O . PHE A 1 478 ? 4.567 18.491 -8.180 1.00 88.50 478 PHE A O 1
ATOM 3698 N N . HIS A 1 479 ? 4.425 17.993 -5.990 1.00 89.19 479 HIS A N 1
ATOM 3699 C CA . HIS A 1 479 ? 5.237 19.127 -5.560 1.00 89.19 479 HIS A CA 1
ATOM 3700 C C . HIS A 1 479 ? 6.657 19.035 -6.129 1.00 89.19 479 HIS A C 1
ATOM 3702 O O . HIS A 1 479 ? 7.197 20.040 -6.593 1.00 89.19 479 HIS A O 1
ATOM 3708 N N . TYR A 1 480 ? 7.230 17.829 -6.226 1.00 90.31 480 TYR A N 1
ATOM 3709 C CA . TYR A 1 480 ? 8.510 17.632 -6.904 1.00 90.31 480 TYR A CA 1
ATOM 3710 C C . TYR A 1 480 ? 8.431 17.973 -8.397 1.00 90.31 480 TYR A C 1
ATOM 3712 O O . TYR A 1 480 ? 9.319 18.639 -8.921 1.00 90.31 480 TYR A O 1
ATOM 3720 N N . LEU A 1 481 ? 7.371 17.575 -9.106 1.00 86.94 481 LEU A N 1
ATOM 3721 C CA . LEU A 1 481 ? 7.216 17.952 -10.516 1.00 86.94 481 LEU A CA 1
ATOM 3722 C C . LEU A 1 481 ? 7.076 19.467 -10.712 1.00 86.94 481 LEU A C 1
ATOM 3724 O O . LEU A 1 481 ? 7.557 19.989 -11.716 1.00 86.94 481 LEU A O 1
ATOM 3728 N N . MET A 1 482 ? 6.461 20.183 -9.771 1.00 84.56 482 MET A N 1
ATOM 3729 C CA . MET A 1 482 ? 6.339 21.642 -9.840 1.00 84.56 482 MET A CA 1
ATOM 3730 C C . MET A 1 482 ? 7.677 22.330 -9.523 1.00 84.56 482 MET A C 1
ATOM 3732 O O . MET A 1 482 ? 8.193 23.155 -10.288 1.00 84.56 482 MET A O 1
ATOM 3736 N N . GLU A 1 483 ? 8.302 21.954 -8.413 1.00 86.31 483 GLU A N 1
ATOM 3737 C CA . GLU A 1 483 ? 9.374 22.739 -7.796 1.00 86.31 483 GLU A CA 1
ATOM 3738 C C . GLU A 1 483 ? 10.766 22.132 -7.989 1.00 86.31 483 GLU A C 1
ATOM 3740 O O . GLU A 1 483 ? 11.774 22.841 -7.933 1.00 86.31 483 GLU A O 1
ATOM 3745 N N . GLY A 1 484 ? 10.836 20.844 -8.320 1.00 87.31 484 GLY A N 1
ATOM 3746 C CA . GLY A 1 484 ? 12.064 20.059 -8.362 1.00 87.31 484 GLY A CA 1
ATOM 3747 C C . GLY A 1 484 ? 12.764 20.055 -7.007 1.00 87.31 484 GLY A C 1
ATOM 3748 O O . GLY A 1 484 ? 12.137 19.959 -5.955 1.00 87.31 484 GLY A O 1
ATOM 3749 N N . GLU A 1 485 ? 14.080 20.237 -7.038 1.00 86.75 485 GLU A N 1
ATOM 3750 C CA . GLU A 1 485 ? 14.936 20.263 -5.848 1.00 86.75 485 GLU A CA 1
ATOM 3751 C C . GLU A 1 485 ? 14.613 21.377 -4.846 1.00 86.75 485 GLU A C 1
ATOM 3753 O O . GLU A 1 485 ? 15.020 21.267 -3.695 1.00 86.75 485 GLU 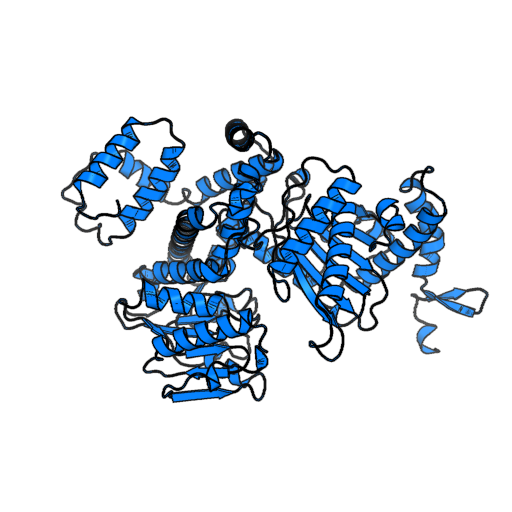A O 1
ATOM 3758 N N . LYS A 1 486 ? 13.890 22.434 -5.241 1.00 89.19 486 LYS A N 1
ATOM 3759 C CA . LYS A 1 486 ? 13.514 23.519 -4.316 1.00 89.19 486 LYS A CA 1
ATOM 3760 C C . LYS A 1 486 ? 12.549 23.061 -3.227 1.00 89.19 486 LYS A C 1
ATOM 3762 O O . LYS A 1 486 ? 12.496 23.682 -2.176 1.00 89.19 486 LYS A O 1
ATOM 3767 N N . LEU A 1 487 ? 11.838 21.954 -3.447 1.00 88.69 487 LEU A N 1
ATOM 3768 C CA . LEU A 1 487 ? 10.887 21.406 -2.482 1.00 88.69 487 LEU A CA 1
ATOM 3769 C C . LEU A 1 487 ? 11.519 21.167 -1.100 1.00 88.69 487 LEU A C 1
ATOM 3771 O O . LEU A 1 487 ? 10.866 21.371 -0.079 1.00 88.69 487 LEU A O 1
ATOM 3775 N N . LYS A 1 488 ? 12.805 20.784 -1.053 1.00 91.69 488 LYS A N 1
ATOM 3776 C CA . LYS A 1 488 ? 13.531 20.529 0.203 1.00 91.69 488 LYS A CA 1
ATOM 3777 C C . LYS A 1 488 ? 13.689 21.759 1.099 1.00 91.69 488 LYS A C 1
ATOM 3779 O O . LYS A 1 488 ? 13.953 21.613 2.285 1.00 91.69 488 LYS A O 1
ATOM 3784 N N . GLU A 1 489 ? 13.521 22.963 0.551 1.00 91.94 489 GLU A N 1
ATOM 3785 C CA . GLU A 1 489 ? 13.677 24.220 1.289 1.00 91.94 489 GLU A CA 1
ATOM 3786 C C . GLU A 1 489 ? 12.480 24.505 2.215 1.00 91.94 489 GLU A C 1
ATOM 3788 O O . GLU A 1 489 ? 12.626 25.229 3.201 1.00 91.94 489 GLU A O 1
ATOM 3793 N N . HIS A 1 490 ? 11.305 23.920 1.945 1.00 89.38 490 HIS A N 1
ATOM 3794 C CA . HIS A 1 490 ? 10.061 24.243 2.662 1.00 89.38 490 HIS A CA 1
ATOM 3795 C C . HIS A 1 490 ? 9.064 23.078 2.754 1.00 89.38 490 HIS A C 1
ATOM 3797 O O . HIS A 1 490 ? 7.860 23.311 2.843 1.00 89.38 490 HIS A O 1
ATOM 3803 N N . VAL A 1 491 ? 9.543 21.828 2.799 1.00 87.44 491 VAL A N 1
ATOM 3804 C CA . VAL A 1 491 ? 8.717 20.605 2.941 1.00 87.44 491 VAL A CA 1
ATOM 3805 C C . VAL A 1 491 ? 7.645 20.737 4.030 1.00 87.44 491 VAL A C 1
ATOM 3807 O O . VAL A 1 491 ? 6.470 20.462 3.792 1.00 87.44 491 VAL A O 1
ATOM 3810 N N . ASP A 1 492 ? 8.028 21.211 5.221 1.00 86.38 492 ASP A N 1
ATOM 3811 C CA . ASP A 1 492 ? 7.108 21.370 6.356 1.00 86.38 492 ASP A CA 1
ATOM 3812 C C . ASP A 1 492 ? 6.010 22.425 6.102 1.00 86.38 492 ASP A C 1
ATOM 3814 O O . ASP A 1 492 ? 4.962 22.383 6.748 1.00 86.38 492 ASP A O 1
ATOM 3818 N N . GLY A 1 493 ? 6.194 23.324 5.129 1.00 83.25 493 GLY A N 1
ATOM 3819 C CA . GLY A 1 493 ? 5.167 24.265 4.676 1.00 83.25 493 GLY A CA 1
ATOM 3820 C C . GLY A 1 493 ? 3.951 23.578 4.044 1.00 83.25 493 GLY A C 1
ATOM 3821 O O . GLY A 1 493 ? 2.844 24.108 4.125 1.00 83.25 493 GLY A O 1
ATOM 3822 N N . TYR A 1 494 ? 4.124 22.372 3.492 1.00 87.12 494 TYR A N 1
ATOM 3823 C CA . TYR A 1 494 ? 3.041 21.582 2.896 1.00 87.12 494 TYR A CA 1
ATOM 3824 C C . TYR A 1 494 ? 2.342 20.649 3.881 1.00 87.12 494 TYR A C 1
ATOM 3826 O O . TYR A 1 494 ? 1.267 20.132 3.577 1.00 87.12 494 TYR A O 1
ATOM 3834 N N . ARG A 1 495 ? 2.895 20.462 5.085 1.00 86.50 495 ARG A N 1
ATOM 3835 C CA . ARG A 1 495 ? 2.366 19.517 6.075 1.00 86.50 495 ARG A CA 1
ATOM 3836 C C . ARG A 1 495 ? 0.880 19.733 6.357 1.00 86.50 495 ARG A C 1
ATOM 3838 O O . ARG A 1 495 ? 0.115 18.775 6.346 1.00 86.50 495 ARG A O 1
ATOM 3845 N N . THR A 1 496 ? 0.469 20.973 6.624 1.00 83.12 496 THR A N 1
ATOM 3846 C CA . THR A 1 496 ? -0.935 21.287 6.935 1.00 83.12 496 THR A CA 1
ATOM 3847 C C . THR A 1 496 ? -1.846 20.927 5.767 1.00 83.12 496 THR A C 1
ATOM 3849 O O . THR A 1 496 ? -2.826 20.222 5.972 1.00 83.12 496 THR A O 1
ATOM 3852 N N . HIS A 1 497 ? -1.472 21.324 4.546 1.00 85.06 497 HIS A N 1
ATOM 3853 C CA . HIS A 1 497 ? -2.224 21.007 3.333 1.00 85.06 497 HIS A CA 1
ATOM 3854 C C . HIS A 1 497 ? -2.409 19.493 3.152 1.00 85.06 497 HIS A C 1
ATOM 3856 O O . HIS A 1 497 ? -3.524 19.027 2.925 1.00 85.06 497 HIS A O 1
ATOM 3862 N N . VAL A 1 498 ? -1.334 18.719 3.328 1.00 86.12 498 VAL A N 1
ATOM 3863 C CA . VAL A 1 498 ? -1.370 17.256 3.202 1.00 86.12 498 VAL A CA 1
ATOM 3864 C C . VAL A 1 498 ? -2.269 16.624 4.268 1.00 86.12 498 VAL A C 1
ATOM 3866 O O . VAL A 1 498 ? -3.092 15.766 3.956 1.00 86.12 498 VAL A O 1
ATOM 3869 N N . LEU A 1 499 ? -2.138 17.037 5.533 1.00 87.44 499 LEU A N 1
ATOM 3870 C CA . LEU A 1 499 ? -2.932 16.475 6.632 1.00 87.44 499 LEU A CA 1
ATOM 3871 C C . LEU A 1 499 ? -4.420 16.839 6.539 1.00 87.44 499 LEU A C 1
ATOM 3873 O O . LEU A 1 499 ? -5.270 16.016 6.890 1.00 87.44 499 LEU A O 1
ATOM 3877 N N . GLU A 1 500 ? -4.740 18.039 6.055 1.00 82.81 500 GLU A N 1
ATOM 3878 C CA . GLU A 1 500 ? -6.115 18.452 5.758 1.00 82.81 500 GLU A CA 1
ATOM 3879 C C . GLU A 1 500 ? -6.701 17.615 4.619 1.00 82.81 500 GLU A C 1
ATOM 3881 O O . GLU A 1 500 ? -7.767 17.033 4.799 1.00 82.81 500 GLU A O 1
ATOM 3886 N N . GLY A 1 501 ? -5.966 17.434 3.514 1.00 83.12 501 GLY A N 1
ATOM 3887 C CA . GLY A 1 501 ? -6.396 16.577 2.404 1.00 83.12 501 GLY A CA 1
ATOM 3888 C C . GLY A 1 501 ? -6.681 15.133 2.835 1.00 83.12 501 GLY A C 1
ATOM 3889 O O . GLY A 1 501 ? -7.715 14.564 2.480 1.00 83.12 501 GLY A O 1
ATOM 3890 N N . ILE A 1 502 ? -5.822 14.554 3.684 1.00 90.31 502 ILE A N 1
ATOM 3891 C CA . ILE A 1 502 ? -6.047 13.219 4.264 1.00 90.31 502 ILE A CA 1
ATOM 3892 C C . ILE A 1 502 ? -7.309 13.190 5.124 1.00 90.31 502 ILE A C 1
ATOM 3894 O O . ILE A 1 502 ? -8.100 12.254 5.017 1.00 90.31 502 ILE A O 1
ATOM 3898 N N . THR A 1 503 ? -7.494 14.200 5.975 1.00 87.44 503 THR A N 1
ATOM 3899 C CA . THR A 1 503 ? -8.660 14.297 6.862 1.00 87.44 503 THR A CA 1
ATOM 3900 C C . THR A 1 503 ? -9.950 14.387 6.047 1.00 87.44 503 THR A C 1
ATOM 3902 O O . THR A 1 503 ? -10.884 13.619 6.285 1.00 87.44 503 THR A O 1
ATOM 3905 N N . ASP A 1 504 ? -9.985 15.262 5.044 1.00 82.62 504 ASP A N 1
ATOM 3906 C CA . ASP A 1 504 ? -11.155 15.479 4.195 1.00 82.62 504 ASP A CA 1
ATOM 3907 C C . ASP A 1 504 ? -11.529 14.215 3.417 1.00 82.62 504 ASP A C 1
ATOM 3909 O O . ASP A 1 504 ? -12.701 13.828 3.382 1.00 82.62 504 ASP A O 1
ATOM 3913 N N . LEU A 1 505 ? -10.541 13.525 2.837 1.00 86.06 505 LEU A N 1
ATOM 3914 C CA . LEU A 1 505 ? -10.769 12.277 2.111 1.00 86.06 505 LEU A CA 1
ATOM 3915 C C . LEU A 1 505 ? -11.214 11.143 3.034 1.00 86.06 505 LEU A C 1
ATOM 3917 O O . LEU A 1 505 ? -12.169 10.444 2.697 1.00 86.06 505 LEU A O 1
ATOM 3921 N N . ALA A 1 506 ? -10.583 10.977 4.200 1.00 89.31 506 ALA A N 1
ATOM 3922 C CA . ALA A 1 506 ? -10.970 9.958 5.174 1.00 89.31 506 ALA A CA 1
ATOM 3923 C C . ALA A 1 506 ? -12.429 10.140 5.618 1.00 89.31 506 ALA A C 1
ATOM 3925 O O . ALA A 1 506 ? -13.222 9.195 5.579 1.00 89.31 506 ALA A O 1
ATOM 3926 N N . VAL A 1 507 ? -12.814 11.374 5.961 1.00 85.50 507 VAL A N 1
ATOM 3927 C CA . VAL A 1 507 ? -14.182 11.717 6.375 1.00 85.50 507 VAL A CA 1
ATOM 3928 C C . VAL A 1 507 ? -15.169 11.550 5.218 1.00 85.50 507 VAL A C 1
ATOM 3930 O O . VAL A 1 507 ? -16.212 10.918 5.386 1.00 85.50 507 VAL A O 1
ATOM 3933 N N . SER A 1 508 ? -14.855 12.085 4.034 1.00 84.44 508 SER A N 1
ATOM 3934 C CA . SER A 1 508 ? -15.726 12.013 2.854 1.00 84.44 508 SER A CA 1
ATOM 3935 C C . SER A 1 508 ? -15.977 10.568 2.421 1.00 84.44 508 SER A C 1
ATOM 3937 O O . SER A 1 508 ? -17.131 10.172 2.236 1.00 84.44 508 SER A O 1
ATOM 3939 N N . ASN A 1 509 ? -14.916 9.763 2.321 1.00 89.00 509 ASN A N 1
ATOM 3940 C CA . ASN A 1 509 ? -15.015 8.363 1.924 1.00 89.00 509 ASN A CA 1
ATOM 3941 C C . ASN A 1 509 ? -15.801 7.551 2.953 1.00 89.00 509 ASN A C 1
ATOM 3943 O O . ASN A 1 509 ? -16.694 6.792 2.578 1.00 89.00 509 ASN A O 1
ATOM 3947 N N . THR A 1 510 ? -15.513 7.737 4.244 1.00 91.44 510 THR A N 1
ATOM 3948 C CA . THR A 1 510 ? -16.211 7.020 5.317 1.00 91.44 510 THR A CA 1
ATOM 3949 C C . THR A 1 510 ? -17.696 7.351 5.322 1.00 91.44 510 THR A C 1
ATOM 3951 O O . THR A 1 510 ? -18.525 6.444 5.367 1.00 91.44 510 THR A O 1
ATOM 3954 N N . ARG A 1 511 ? -18.055 8.634 5.197 1.00 89.12 511 ARG A N 1
ATOM 3955 C CA . ARG A 1 511 ? -19.452 9.072 5.108 1.00 89.12 511 ARG A CA 1
ATOM 3956 C C . ARG A 1 511 ? -20.164 8.432 3.915 1.00 89.12 511 ARG A C 1
ATOM 3958 O O . ARG A 1 511 ? -21.200 7.800 4.098 1.00 89.12 511 ARG A O 1
ATOM 3965 N N . MET A 1 512 ? -19.576 8.527 2.722 1.00 88.38 512 MET A N 1
ATOM 3966 C CA . MET A 1 512 ? -20.134 7.966 1.485 1.00 88.38 512 MET A CA 1
ATOM 3967 C C . MET A 1 512 ? -20.348 6.444 1.578 1.00 88.38 512 MET A C 1
ATOM 3969 O O . MET A 1 512 ? -21.368 5.917 1.120 1.00 88.38 512 MET A O 1
ATOM 3973 N N . VAL A 1 513 ? -19.393 5.726 2.175 1.00 93.38 513 VAL A N 1
ATOM 3974 C CA . VAL A 1 513 ? -19.480 4.277 2.399 1.00 93.38 513 VAL A CA 1
ATOM 3975 C C . VAL A 1 513 ? -20.562 3.945 3.423 1.00 93.38 513 VAL A C 1
ATOM 3977 O O . VAL A 1 513 ? -21.366 3.046 3.180 1.00 93.38 513 VAL A O 1
ATOM 3980 N N . LEU A 1 514 ? -20.625 4.673 4.540 1.00 92.50 514 LEU A N 1
ATOM 3981 C CA . LEU A 1 514 ? -21.615 4.435 5.588 1.00 92.50 514 LEU A CA 1
ATOM 3982 C C . LEU A 1 514 ? -23.039 4.699 5.116 1.00 92.50 514 LEU A C 1
ATOM 3984 O O . LEU A 1 514 ? -23.896 3.848 5.326 1.00 92.50 514 LEU A O 1
ATOM 3988 N N . GLU A 1 515 ? -23.294 5.814 4.433 1.00 89.69 515 GLU A N 1
ATOM 3989 C CA . GLU A 1 515 ? -24.613 6.130 3.866 1.00 89.69 515 GLU A CA 1
ATOM 3990 C C . GLU A 1 515 ? -25.100 5.012 2.935 1.00 89.69 515 GLU A C 1
ATOM 3992 O O . GLU A 1 515 ? -26.244 4.544 3.014 1.00 89.69 515 GLU A O 1
ATOM 3997 N N . LYS A 1 516 ? -24.204 4.518 2.074 1.00 92.12 516 LYS A N 1
ATOM 3998 C CA . LYS A 1 516 ? -24.527 3.422 1.166 1.00 92.12 516 LYS A CA 1
ATOM 3999 C C . LYS A 1 516 ? -24.730 2.104 1.905 1.00 92.12 516 LYS A C 1
ATOM 4001 O O . LYS A 1 516 ? -25.658 1.375 1.575 1.00 92.12 516 LYS A O 1
ATOM 4006 N N . TRP A 1 517 ? -23.897 1.783 2.888 1.00 95.75 517 TRP A N 1
ATOM 4007 C CA . TRP A 1 517 ? -24.009 0.541 3.654 1.00 95.75 517 TRP A CA 1
ATOM 4008 C C . TRP A 1 517 ? -25.266 0.503 4.535 1.00 95.75 517 TRP A C 1
ATOM 4010 O O . TRP A 1 517 ? -25.956 -0.518 4.586 1.00 95.75 517 TRP A O 1
ATOM 4020 N N . LEU A 1 518 ? -25.612 1.621 5.179 1.00 93.88 518 LEU A N 1
ATOM 4021 C CA . LEU A 1 518 ? -26.818 1.756 5.998 1.00 93.88 518 LEU A CA 1
ATOM 4022 C C . LEU A 1 518 ? -28.094 1.547 5.174 1.00 93.88 518 LEU A C 1
ATOM 4024 O O . LEU A 1 518 ? -28.993 0.838 5.616 1.00 93.88 518 LEU A O 1
ATOM 4028 N N . SER A 1 519 ? -28.115 2.062 3.942 1.00 93.56 519 SER A N 1
ATOM 4029 C CA . SER A 1 519 ? -29.224 1.894 2.991 1.00 93.56 519 SER A CA 1
ATOM 4030 C C . SER A 1 519 ? -29.187 0.591 2.174 1.00 93.56 519 SER A C 1
ATOM 4032 O O . SER A 1 519 ? -30.089 0.346 1.370 1.00 93.56 519 SER A O 1
ATOM 4034 N N . SER A 1 520 ? -28.161 -0.248 2.344 1.00 94.44 520 SER A N 1
ATOM 4035 C CA . SER A 1 520 ? -28.007 -1.505 1.600 1.00 94.44 520 SER A CA 1
ATOM 4036 C C . SER A 1 520 ? -28.693 -2.692 2.293 1.00 94.44 520 SER A C 1
ATOM 4038 O O . SER A 1 520 ? -28.949 -2.648 3.501 1.00 94.44 520 SER A O 1
ATOM 4040 N N . PRO A 1 521 ? -28.975 -3.783 1.553 1.00 94.06 521 PRO A N 1
ATOM 4041 C CA . PRO A 1 521 ? -29.478 -5.026 2.129 1.00 94.06 521 PRO A CA 1
ATOM 4042 C C . PRO A 1 521 ? -28.637 -5.527 3.324 1.00 94.06 521 PRO A C 1
ATOM 4044 O O . PRO A 1 521 ? -27.419 -5.332 3.341 1.00 94.06 521 PRO A O 1
ATOM 4047 N N . PRO A 1 522 ? -29.243 -6.199 4.326 1.00 87.69 522 PRO A N 1
ATOM 4048 C CA . PRO A 1 522 ? -28.554 -6.583 5.567 1.00 87.69 522 PRO A CA 1
ATOM 4049 C C . PRO A 1 522 ? -27.333 -7.501 5.408 1.00 87.69 522 PRO A C 1
ATOM 4051 O O . PRO A 1 522 ? -26.512 -7.594 6.319 1.00 87.69 522 PRO A O 1
ATOM 4054 N N . ASP A 1 523 ? -27.223 -8.210 4.288 1.00 91.31 523 ASP A N 1
ATOM 4055 C CA . ASP A 1 523 ? -26.119 -9.102 3.934 1.00 91.31 523 ASP A CA 1
ATOM 4056 C C . ASP A 1 523 ? -24.956 -8.389 3.228 1.00 91.31 523 ASP A C 1
ATOM 4058 O O . ASP A 1 523 ? -23.866 -8.951 3.153 1.00 91.31 523 ASP A O 1
ATOM 4062 N N . THR A 1 524 ? -25.155 -7.147 2.775 1.00 95.88 524 THR A N 1
ATOM 4063 C CA . THR A 1 524 ? -24.107 -6.336 2.144 1.00 95.88 524 THR A CA 1
ATOM 4064 C C . THR A 1 524 ? -23.089 -5.898 3.189 1.00 95.88 524 THR A C 1
ATOM 4066 O O . THR A 1 524 ? -23.449 -5.261 4.184 1.00 95.88 524 THR A O 1
ATOM 4069 N N . THR A 1 525 ? -21.815 -6.224 2.983 1.00 96.69 525 THR A N 1
ATOM 4070 C CA . THR A 1 525 ? -20.733 -5.801 3.874 1.00 96.69 525 THR A CA 1
ATOM 4071 C C . THR A 1 525 ? -20.244 -4.393 3.556 1.00 96.69 525 THR A C 1
ATOM 4073 O O . THR A 1 525 ? -20.386 -3.908 2.435 1.00 96.69 525 THR A O 1
ATOM 4076 N N . ILE A 1 526 ? -19.617 -3.726 4.533 1.00 96.75 526 ILE A N 1
ATOM 4077 C CA . ILE A 1 526 ? -18.905 -2.456 4.290 1.00 96.75 526 ILE A CA 1
ATOM 4078 C C . ILE A 1 526 ? -17.869 -2.646 3.171 1.00 96.75 526 ILE A C 1
ATOM 4080 O O . ILE A 1 526 ? -17.703 -1.779 2.320 1.00 96.75 526 ILE A O 1
ATOM 4084 N N . THR A 1 527 ? -17.221 -3.813 3.120 1.00 95.00 527 THR A N 1
ATOM 4085 C CA . THR A 1 527 ? -16.247 -4.154 2.074 1.00 95.00 527 THR A CA 1
ATOM 4086 C C . THR A 1 527 ? -16.871 -4.217 0.686 1.00 95.00 527 THR A C 1
ATOM 4088 O O . THR A 1 527 ? -16.289 -3.670 -0.248 1.00 95.00 527 THR A O 1
ATOM 4091 N N . ASP A 1 528 ? -18.061 -4.806 0.546 1.00 95.62 528 ASP A N 1
ATOM 4092 C CA . ASP A 1 528 ? -18.769 -4.848 -0.739 1.00 95.62 528 ASP A CA 1
ATOM 4093 C C . ASP A 1 528 ? -19.066 -3.432 -1.250 1.00 95.62 528 ASP A C 1
ATOM 4095 O O . ASP A 1 528 ? -18.897 -3.142 -2.434 1.00 95.62 528 ASP A O 1
ATOM 4099 N N . VAL A 1 529 ? -19.444 -2.521 -0.345 1.00 96.00 529 VAL A N 1
ATOM 4100 C CA . VAL A 1 529 ? -19.672 -1.106 -0.668 1.00 96.00 529 VAL A CA 1
ATOM 4101 C C . VAL A 1 529 ? -18.376 -0.404 -1.078 1.00 96.00 529 VAL A C 1
ATOM 4103 O O . VAL A 1 529 ? -18.356 0.293 -2.093 1.00 96.00 529 VAL A O 1
ATOM 4106 N N . VAL A 1 530 ? -17.290 -0.599 -0.323 1.00 94.69 530 VAL A N 1
ATOM 4107 C CA . VAL A 1 530 ? -15.967 -0.026 -0.628 1.00 94.69 530 VAL A CA 1
ATOM 4108 C C . VAL A 1 530 ? -15.483 -0.482 -2.005 1.00 94.69 530 VAL A C 1
ATOM 4110 O O . VAL A 1 530 ? -15.071 0.346 -2.817 1.00 94.69 530 VAL A O 1
ATOM 4113 N N . TYR A 1 531 ? -15.566 -1.782 -2.297 1.00 93.56 531 TYR A N 1
ATOM 4114 C CA . TYR A 1 531 ? -15.162 -2.333 -3.591 1.00 93.56 531 TYR A CA 1
ATOM 4115 C C . TYR A 1 531 ? -16.066 -1.847 -4.720 1.00 93.56 531 TYR A C 1
ATOM 4117 O O . TYR A 1 531 ? -15.552 -1.436 -5.756 1.00 93.56 531 TYR A O 1
ATOM 4125 N N . GLY A 1 532 ? -17.382 -1.783 -4.501 1.00 93.25 532 GLY A N 1
ATOM 4126 C CA . GLY A 1 532 ? -18.320 -1.232 -5.477 1.00 93.25 532 GLY A CA 1
ATOM 4127 C C . GLY A 1 532 ? -17.999 0.214 -5.864 1.00 93.25 532 GLY A C 1
ATOM 4128 O O . GLY A 1 532 ? -17.991 0.541 -7.051 1.00 93.25 532 GLY A O 1
ATOM 4129 N N . TYR A 1 533 ? -17.679 1.075 -4.891 1.00 91.62 533 TYR A N 1
ATOM 4130 C CA . TYR A 1 533 ? -17.267 2.452 -5.178 1.00 91.62 533 TYR A CA 1
ATOM 4131 C C . TYR A 1 533 ? -15.918 2.527 -5.889 1.00 91.62 533 TYR A C 1
ATOM 4133 O O . TYR A 1 533 ? -15.805 3.239 -6.887 1.00 91.62 533 TYR A O 1
ATOM 4141 N N . ALA A 1 534 ? -14.910 1.793 -5.412 1.00 92.19 534 ALA A N 1
ATOM 4142 C CA . ALA A 1 534 ? -13.588 1.795 -6.027 1.00 92.19 534 ALA A CA 1
ATOM 4143 C C . ALA A 1 534 ? -13.645 1.315 -7.488 1.00 92.19 534 ALA A C 1
ATOM 4145 O O . ALA A 1 534 ? -13.141 1.990 -8.385 1.00 92.19 534 ALA A O 1
ATOM 4146 N N . ASP A 1 535 ? -14.313 0.191 -7.749 1.00 90.88 535 ASP A N 1
ATOM 4147 C CA . ASP A 1 535 ? -14.424 -0.382 -9.090 1.00 90.88 535 ASP A CA 1
ATOM 4148 C C . ASP A 1 535 ? -15.207 0.550 -10.038 1.00 90.88 535 ASP A C 1
ATOM 4150 O O . ASP A 1 535 ? -14.817 0.728 -11.196 1.00 90.88 535 ASP A O 1
ATOM 4154 N N . GLU A 1 536 ? -16.255 1.228 -9.554 1.00 88.44 536 GLU A N 1
ATOM 4155 C CA . GLU A 1 536 ? -16.996 2.220 -10.344 1.00 88.44 536 GLU A CA 1
ATOM 4156 C C . GLU A 1 536 ? -16.160 3.472 -10.653 1.00 88.44 536 GLU A C 1
ATOM 4158 O O . GLU A 1 536 ? -16.177 3.962 -11.788 1.00 88.44 536 GLU A O 1
ATOM 4163 N N . MET A 1 537 ? -15.401 3.989 -9.682 1.00 87.62 537 MET A N 1
ATOM 4164 C CA . MET A 1 537 ? -14.503 5.125 -9.911 1.00 87.62 537 MET A CA 1
ATOM 4165 C C . MET A 1 537 ? -13.403 4.769 -10.922 1.00 87.62 537 MET A C 1
ATOM 4167 O O . MET A 1 537 ? -13.141 5.548 -11.840 1.00 87.62 537 MET A O 1
ATOM 4171 N N . LEU A 1 538 ? -12.810 3.574 -10.820 1.00 88.75 538 LEU A N 1
ATOM 4172 C CA . LEU A 1 538 ? -11.810 3.072 -11.771 1.00 88.75 538 LEU A CA 1
ATOM 4173 C C . LEU A 1 538 ? -12.378 2.941 -13.183 1.00 88.75 538 LEU A C 1
ATOM 4175 O O . LEU A 1 538 ? -11.757 3.391 -14.151 1.00 88.75 538 LEU A O 1
ATOM 4179 N N . ARG A 1 539 ? -13.580 2.370 -13.309 1.00 87.44 539 ARG A N 1
ATOM 4180 C CA . ARG A 1 539 ? -14.278 2.254 -14.592 1.00 87.44 539 ARG A CA 1
ATOM 4181 C C . ARG A 1 539 ? -14.496 3.629 -15.220 1.00 87.44 539 ARG A C 1
ATOM 4183 O O . ARG A 1 539 ? -14.231 3.817 -16.406 1.00 87.44 539 ARG A O 1
ATOM 4190 N N . ARG A 1 540 ? -14.938 4.616 -14.435 1.00 86.19 540 ARG A N 1
ATOM 4191 C CA . ARG A 1 540 ? -15.134 5.995 -14.914 1.00 86.19 540 ARG A CA 1
ATOM 4192 C C . ARG A 1 540 ? -13.829 6.664 -15.311 1.00 86.19 540 ARG A C 1
ATOM 4194 O O . ARG A 1 540 ? -13.786 7.249 -16.390 1.00 86.19 540 ARG A O 1
ATOM 4201 N N . ARG A 1 541 ? -12.779 6.555 -14.493 1.00 88.31 541 ARG A N 1
ATOM 4202 C CA . ARG A 1 541 ? -11.446 7.086 -14.813 1.00 88.31 541 ARG A CA 1
ATOM 4203 C C . ARG A 1 541 ? -10.968 6.544 -16.155 1.00 88.31 541 ARG A C 1
ATOM 4205 O O . ARG A 1 541 ? -10.606 7.320 -17.032 1.00 88.31 541 ARG A O 1
ATOM 4212 N N . THR A 1 542 ? -11.076 5.235 -16.348 1.00 88.56 542 THR A N 1
ATOM 4213 C CA . THR A 1 542 ? -10.721 4.567 -17.607 1.00 88.56 542 THR A CA 1
ATOM 4214 C C . THR A 1 542 ? -11.521 5.120 -18.782 1.00 88.56 542 THR A C 1
ATOM 4216 O O . THR A 1 542 ? -10.943 5.496 -19.797 1.00 88.56 542 THR A O 1
ATOM 4219 N N . LEU A 1 543 ? -12.844 5.257 -18.643 1.00 87.19 543 LEU A N 1
ATOM 4220 C CA . LEU A 1 543 ? -13.687 5.838 -19.693 1.00 87.19 543 LEU A CA 1
ATOM 4221 C C . LEU A 1 543 ? -13.307 7.288 -20.023 1.00 87.19 543 LEU A C 1
ATOM 4223 O O . LEU A 1 543 ? -13.376 7.674 -21.191 1.00 87.19 543 LEU A O 1
ATOM 4227 N N . ARG A 1 544 ? -12.901 8.084 -19.024 1.00 87.75 544 ARG A N 1
ATOM 4228 C CA . ARG A 1 544 ? -12.408 9.459 -19.213 1.00 87.75 544 ARG A CA 1
ATOM 4229 C C . ARG A 1 544 ? -11.054 9.489 -19.913 1.00 87.75 544 ARG A C 1
ATOM 4231 O O . ARG A 1 544 ? -10.858 10.314 -20.796 1.00 87.75 544 ARG A O 1
ATOM 4238 N N . MET A 1 545 ? -10.151 8.576 -19.571 1.00 88.81 545 MET A N 1
ATOM 4239 C CA . MET A 1 545 ? -8.852 8.443 -20.235 1.00 88.81 545 MET A CA 1
ATOM 4240 C C . MET A 1 545 ? -8.998 7.972 -21.688 1.00 88.81 545 MET A C 1
ATOM 4242 O O . MET A 1 545 ? -8.300 8.478 -22.559 1.00 88.81 545 MET A O 1
ATOM 4246 N N . ALA A 1 546 ? -9.941 7.067 -21.966 1.00 88.00 546 ALA A N 1
ATOM 4247 C CA . ALA A 1 546 ? -10.248 6.613 -23.322 1.00 88.00 546 ALA A CA 1
ATOM 4248 C C . ALA A 1 546 ? -10.956 7.692 -24.166 1.00 88.00 546 ALA A C 1
ATOM 4250 O O . ALA A 1 546 ? -10.833 7.702 -25.387 1.00 88.00 546 ALA A O 1
ATOM 4251 N N . ASN A 1 547 ? -11.685 8.613 -23.523 1.00 88.38 547 ASN A N 1
ATOM 4252 C CA . ASN A 1 547 ? -12.448 9.681 -24.173 1.00 88.38 547 ASN A CA 1
ATOM 4253 C C . ASN A 1 547 ? -12.067 11.052 -23.598 1.00 88.38 547 ASN A C 1
ATOM 4255 O O . ASN A 1 547 ? -12.857 11.693 -22.895 1.00 88.38 547 ASN A O 1
ATOM 4259 N N . ILE A 1 548 ? -10.843 11.492 -23.893 1.00 87.00 548 ILE A N 1
ATOM 4260 C CA . ILE A 1 548 ? -10.311 12.769 -23.407 1.00 87.00 548 ILE A CA 1
ATOM 4261 C C . ILE A 1 548 ? -11.181 13.924 -23.916 1.00 87.00 548 ILE A C 1
ATOM 4263 O O . ILE A 1 548 ? -11.366 14.108 -25.119 1.00 87.00 548 ILE A O 1
ATOM 4267 N N . THR A 1 549 ? -11.697 14.728 -22.987 1.00 85.88 549 THR A N 1
ATOM 4268 C CA . THR A 1 549 ? -12.554 15.880 -23.302 1.00 85.88 549 THR A CA 1
ATOM 4269 C C . THR A 1 549 ? -11.743 17.175 -23.463 1.00 85.88 549 THR A C 1
ATOM 4271 O O . THR A 1 549 ? -10.639 17.274 -22.921 1.00 85.88 549 THR A O 1
ATOM 4274 N N . PRO A 1 550 ? -12.282 18.211 -24.139 1.00 88.69 550 PRO A N 1
ATOM 4275 C CA . PRO A 1 550 ? -11.639 19.526 -24.205 1.00 88.69 550 PRO A CA 1
ATOM 4276 C C . PRO A 1 550 ? -11.336 20.134 -22.827 1.00 88.69 550 PRO A C 1
ATOM 4278 O O . PRO A 1 550 ? -10.237 20.633 -22.618 1.00 88.69 550 PRO A O 1
ATOM 4281 N N . ALA A 1 551 ? -12.257 20.005 -21.864 1.00 83.31 551 ALA A N 1
ATOM 4282 C CA . ALA A 1 551 ? -12.056 20.492 -20.496 1.00 83.31 551 ALA A CA 1
ATOM 4283 C C . ALA A 1 551 ? -10.884 19.787 -19.790 1.00 83.31 551 ALA A C 1
ATOM 4285 O O . ALA A 1 551 ? -10.108 20.418 -19.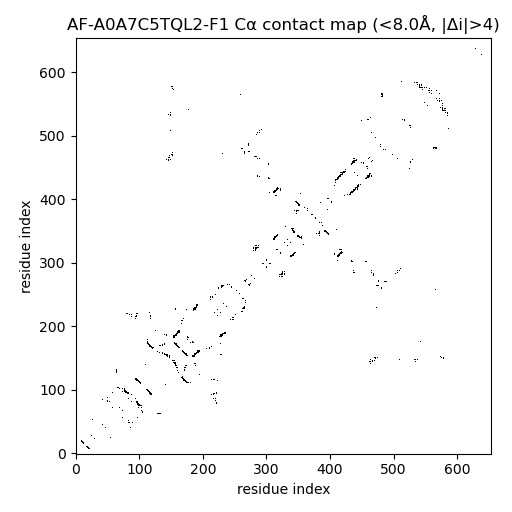077 1.00 83.31 551 ALA A O 1
ATOM 4286 N N . MET A 1 552 ? -10.706 18.481 -20.025 1.00 86.25 552 MET A N 1
ATOM 4287 C CA . MET A 1 552 ? -9.551 17.746 -19.497 1.00 86.25 552 MET A CA 1
ATOM 4288 C C . MET A 1 552 ? -8.239 18.204 -20.139 1.00 86.25 552 MET A C 1
ATOM 4290 O O . MET A 1 552 ? -7.230 18.297 -19.447 1.00 86.25 552 MET A O 1
ATOM 4294 N N . LEU A 1 553 ? -8.238 18.491 -21.445 1.00 89.62 553 LEU A N 1
ATOM 4295 C CA . LEU A 1 553 ? -7.058 19.021 -22.135 1.00 89.62 553 LEU A CA 1
ATOM 4296 C C . LEU A 1 553 ? -6.667 20.402 -21.608 1.00 89.62 553 LEU A C 1
ATOM 4298 O O . LEU A 1 553 ? -5.480 20.649 -21.414 1.00 89.62 553 LEU A O 1
ATOM 4302 N N . GLU A 1 554 ? -7.645 21.271 -21.360 1.00 87.62 554 GLU A N 1
ATOM 4303 C CA . GLU A 1 554 ? -7.434 22.596 -20.772 1.00 87.62 554 GLU A CA 1
ATOM 4304 C C . GLU A 1 554 ? -6.861 22.488 -19.353 1.00 87.62 554 GLU A C 1
ATOM 4306 O O . GLU A 1 554 ? -5.798 23.041 -19.070 1.00 87.62 554 GLU A O 1
ATOM 4311 N N . ARG A 1 555 ? -7.497 21.685 -18.490 1.00 86.25 555 ARG A N 1
ATOM 4312 C CA . ARG A 1 555 ? -7.035 21.415 -17.120 1.00 86.25 555 ARG A CA 1
ATOM 4313 C C . ARG A 1 555 ? -5.604 20.874 -17.094 1.00 86.25 555 ARG A C 1
ATOM 4315 O O . ARG A 1 555 ? -4.777 21.383 -16.336 1.00 86.25 555 ARG A O 1
ATOM 4322 N N . ALA A 1 556 ? -5.317 19.872 -17.928 1.00 86.94 556 ALA A N 1
ATOM 4323 C CA . ALA A 1 556 ? -3.994 19.266 -18.038 1.00 86.94 556 ALA A CA 1
ATOM 4324 C C . ALA A 1 556 ? -2.960 20.250 -18.609 1.00 86.94 556 ALA A C 1
ATOM 4326 O O . ALA A 1 556 ? -1.820 20.274 -18.155 1.00 86.94 556 ALA A O 1
ATOM 4327 N N . GLY A 1 557 ? -3.352 21.084 -19.577 1.00 87.69 557 GLY A N 1
ATOM 4328 C CA . GLY A 1 557 ? -2.515 22.160 -20.109 1.00 87.69 557 GLY A CA 1
ATOM 4329 C C . GLY A 1 557 ? -2.099 23.149 -19.021 1.00 87.69 557 GLY A C 1
ATOM 4330 O O . GLY A 1 557 ? -0.915 23.458 -18.912 1.00 87.69 557 GLY A O 1
ATOM 4331 N N . GLY A 1 558 ? -3.039 23.547 -18.159 1.00 85.88 558 GLY A N 1
ATOM 4332 C CA . GLY A 1 558 ? -2.759 24.405 -17.008 1.00 85.88 558 GLY A CA 1
ATOM 4333 C C . GLY A 1 558 ? -1.798 23.779 -15.990 1.00 85.88 558 GLY A C 1
ATOM 4334 O O . GLY A 1 558 ? -0.955 24.479 -15.438 1.00 85.88 558 GLY A O 1
ATOM 4335 N N . ASP A 1 559 ? -1.858 22.464 -15.751 1.00 83.94 559 ASP A N 1
ATOM 4336 C CA . ASP A 1 559 ? -0.874 21.779 -14.891 1.00 83.94 559 ASP A CA 1
ATOM 4337 C C . ASP A 1 559 ? 0.528 21.770 -15.493 1.00 83.94 559 ASP A C 1
ATOM 4339 O O . ASP A 1 559 ? 1.510 22.059 -14.804 1.00 83.94 559 ASP A O 1
ATOM 4343 N N . VAL A 1 560 ? 0.621 21.478 -16.791 1.00 87.56 560 VAL A N 1
ATOM 4344 C CA . VAL A 1 560 ? 1.895 21.501 -17.513 1.00 87.56 560 VAL A CA 1
ATOM 4345 C C . VAL A 1 560 ? 2.491 22.909 -17.473 1.00 87.56 560 VAL A C 1
ATOM 4347 O O . VAL A 1 560 ? 3.668 23.056 -17.145 1.00 87.56 560 VAL A O 1
ATOM 4350 N N . GLU A 1 561 ? 1.690 23.944 -17.720 1.00 87.38 561 GLU A N 1
ATOM 4351 C CA . GLU A 1 561 ? 2.134 25.339 -17.671 1.00 87.38 561 GLU A CA 1
ATOM 4352 C C . GLU A 1 561 ? 2.599 25.750 -16.266 1.00 87.38 561 GLU A C 1
ATOM 4354 O O . GLU A 1 561 ? 3.710 26.260 -16.120 1.00 87.38 561 GLU A O 1
ATOM 4359 N N . ARG A 1 562 ? 1.815 25.450 -15.219 1.00 83.94 562 ARG A N 1
ATOM 4360 C CA . ARG A 1 562 ? 2.184 25.742 -13.820 1.00 83.94 562 ARG A CA 1
ATOM 4361 C C . ARG A 1 562 ? 3.475 25.051 -13.386 1.00 83.94 562 ARG A C 1
ATOM 4363 O O . ARG A 1 562 ? 4.234 25.620 -12.609 1.00 83.94 562 ARG A O 1
ATOM 4370 N N . SER A 1 563 ? 3.753 23.864 -13.924 1.00 81.69 563 SER A N 1
ATOM 4371 C CA . SER A 1 563 ? 5.010 23.144 -13.677 1.00 81.69 563 SER A CA 1
ATOM 4372 C C . SER A 1 563 ? 6.212 23.690 -14.462 1.00 81.69 563 SER A C 1
ATOM 4374 O O . SER A 1 563 ? 7.317 23.160 -14.347 1.00 81.69 563 SER A O 1
ATOM 4376 N N . GLY A 1 564 ? 6.020 24.705 -15.313 1.00 84.75 564 GLY A N 1
ATOM 4377 C CA . GLY A 1 564 ? 7.047 25.178 -16.243 1.00 84.75 564 GLY A CA 1
ATOM 4378 C C . GLY A 1 564 ? 7.433 24.128 -17.291 1.00 84.75 564 GLY A C 1
ATOM 4379 O O . GLY A 1 564 ? 8.581 24.090 -17.726 1.00 84.75 564 GLY A O 1
ATOM 4380 N N . GLY A 1 565 ? 6.502 23.240 -17.656 1.00 84.62 565 GLY A N 1
ATOM 4381 C CA . GLY A 1 565 ? 6.708 22.144 -18.607 1.00 84.62 565 GLY A CA 1
ATOM 4382 C C . GLY A 1 565 ? 7.309 20.862 -18.020 1.00 84.62 565 GLY A C 1
ATOM 4383 O O . GLY A 1 565 ? 7.472 19.892 -18.755 1.00 84.62 565 GLY A O 1
ATOM 4384 N N . LYS A 1 566 ? 7.621 20.823 -16.718 1.00 84.00 566 LYS A N 1
ATOM 4385 C CA . LYS A 1 566 ? 8.230 19.655 -16.058 1.00 84.00 566 LYS A CA 1
ATOM 4386 C C . LYS A 1 566 ? 7.265 18.483 -15.872 1.00 84.00 566 LYS A C 1
ATOM 4388 O O . LYS A 1 566 ? 7.700 17.335 -15.849 1.00 84.00 566 LYS A O 1
ATOM 4393 N N . MET A 1 567 ? 5.968 18.746 -15.702 1.00 86.19 567 MET A N 1
ATOM 4394 C CA . MET A 1 567 ? 4.961 17.696 -15.563 1.00 86.19 567 MET A CA 1
ATOM 4395 C C . MET A 1 567 ? 4.686 17.047 -16.927 1.00 86.19 567 MET A C 1
ATOM 4397 O O . MET A 1 567 ? 4.212 17.725 -17.842 1.00 86.19 567 MET A O 1
ATOM 4401 N N . PRO A 1 568 ? 4.893 15.726 -17.086 1.00 87.06 568 PRO A N 1
ATOM 4402 C CA . PRO A 1 568 ? 4.571 15.050 -18.335 1.00 87.06 568 PRO A CA 1
ATOM 4403 C C . PRO A 1 568 ? 3.072 15.130 -18.644 1.00 87.06 568 PRO A C 1
ATOM 4405 O O . PRO A 1 568 ? 2.238 14.795 -17.801 1.00 87.06 568 PRO A O 1
ATOM 4408 N N . LYS A 1 569 ? 2.718 15.468 -19.892 1.00 87.81 569 LYS A N 1
ATOM 4409 C CA . LYS A 1 569 ? 1.317 15.593 -20.346 1.00 87.81 569 LYS A CA 1
ATOM 4410 C C . LYS A 1 569 ? 0.461 14.364 -20.018 1.00 87.81 569 LYS A C 1
ATOM 4412 O O . LYS A 1 569 ? -0.706 14.513 -19.669 1.00 87.81 569 LYS A O 1
ATOM 4417 N N . LYS A 1 570 ? 1.033 13.155 -20.104 1.00 87.94 570 LYS A N 1
ATOM 4418 C CA . LYS A 1 570 ? 0.325 11.914 -19.745 1.00 87.94 570 LYS A CA 1
ATOM 4419 C C . LYS A 1 570 ? -0.141 11.920 -18.284 1.00 87.94 570 LYS A C 1
ATOM 4421 O O . LYS A 1 570 ? -1.261 11.518 -18.017 1.00 87.94 570 LYS A O 1
ATOM 4426 N N . ILE A 1 571 ? 0.685 12.426 -17.363 1.00 87.69 571 ILE A N 1
ATOM 4427 C CA . ILE A 1 571 ? 0.378 12.477 -15.928 1.00 87.69 571 ILE A CA 1
ATOM 4428 C C . ILE A 1 571 ? -0.720 13.511 -15.683 1.00 87.69 571 ILE A C 1
ATOM 4430 O O . ILE A 1 571 ? -1.719 13.187 -15.050 1.00 87.69 571 ILE A O 1
ATOM 4434 N N . ALA A 1 572 ? -0.588 14.705 -16.266 1.00 87.50 572 ALA A N 1
ATOM 4435 C CA . ALA A 1 572 ? -1.602 15.757 -16.176 1.00 87.50 572 ALA A CA 1
ATOM 4436 C C . ALA A 1 572 ? -2.983 15.292 -16.691 1.00 87.50 572 ALA A C 1
ATOM 4438 O O . ALA A 1 572 ? -4.015 15.577 -16.087 1.00 87.50 572 ALA A O 1
ATOM 4439 N N . LEU A 1 573 ? -3.014 14.510 -17.777 1.00 89.38 573 LEU A N 1
ATOM 4440 C CA . LEU A 1 573 ? -4.248 13.913 -18.297 1.00 89.38 573 LEU A CA 1
ATOM 4441 C C . LEU A 1 573 ? -4.857 12.877 -17.345 1.00 89.38 573 LEU A C 1
ATOM 4443 O O . LEU A 1 573 ? -6.076 12.863 -17.169 1.00 89.38 573 LEU A O 1
ATOM 4447 N N . THR A 1 574 ? -4.038 12.028 -16.722 1.00 88.88 574 THR A N 1
ATOM 4448 C CA . THR A 1 574 ? -4.516 11.037 -15.747 1.00 88.88 574 THR A CA 1
ATOM 4449 C C . THR A 1 574 ? -5.065 11.706 -14.481 1.00 88.88 574 THR A C 1
ATOM 4451 O O . THR A 1 574 ? -6.074 11.246 -13.942 1.00 88.88 574 THR A O 1
ATOM 4454 N N . ILE A 1 575 ? -4.475 12.826 -14.045 1.00 86.50 575 ILE A N 1
ATOM 4455 C CA . ILE A 1 575 ? -5.009 13.663 -12.955 1.00 86.50 575 ILE A CA 1
ATOM 4456 C C . ILE A 1 575 ? -6.394 14.192 -13.335 1.00 86.50 575 ILE A C 1
ATOM 4458 O O . ILE A 1 575 ? -7.370 13.883 -12.653 1.00 86.50 575 ILE A O 1
ATOM 4462 N N . ALA A 1 576 ? -6.511 14.883 -14.473 1.00 84.12 576 ALA A N 1
ATOM 4463 C CA . ALA A 1 576 ? -7.784 15.440 -14.933 1.00 84.12 576 ALA A CA 1
ATOM 4464 C C . ALA A 1 576 ? -8.877 14.364 -15.106 1.00 84.12 576 ALA A C 1
ATOM 4466 O O . ALA A 1 576 ? -10.054 14.597 -14.820 1.00 84.12 576 ALA A O 1
ATOM 4467 N N . ALA A 1 577 ? -8.504 13.161 -15.556 1.00 86.19 577 ALA A N 1
ATOM 4468 C CA . ALA A 1 577 ? -9.427 12.034 -15.662 1.00 86.19 577 ALA A CA 1
ATOM 4469 C C . ALA A 1 577 ? -9.900 11.518 -14.293 1.00 86.19 577 ALA A C 1
ATOM 4471 O O . ALA A 1 577 ? -11.066 11.140 -14.159 1.00 86.19 577 ALA A O 1
ATOM 4472 N N . SER A 1 578 ? -9.013 11.499 -13.296 1.00 84.44 578 SER A N 1
ATOM 4473 C CA . SER A 1 578 ? -9.309 11.039 -11.933 1.00 84.44 578 SER A CA 1
ATOM 4474 C C . SER A 1 578 ? -10.218 12.024 -11.200 1.00 84.44 578 SER A C 1
ATOM 4476 O O . SER A 1 578 ? -11.269 11.611 -10.705 1.00 84.44 578 SER A O 1
ATOM 4478 N N . GLU A 1 579 ? -9.894 13.322 -11.259 1.00 79.12 579 GLU A N 1
ATOM 4479 C CA . GLU A 1 579 ? -10.733 14.413 -10.738 1.00 79.12 579 GLU A CA 1
ATOM 4480 C C . GLU A 1 579 ? -12.155 14.313 -11.329 1.00 79.12 579 GLU A C 1
ATOM 4482 O O . GLU A 1 579 ? -13.153 14.237 -10.606 1.00 79.12 579 GLU A O 1
ATOM 4487 N N . SER A 1 580 ? -12.253 14.188 -12.660 1.00 75.00 580 SER A N 1
ATOM 4488 C CA . SER A 1 580 ? -13.539 14.051 -13.352 1.00 75.00 580 SER A CA 1
ATOM 4489 C C . SER A 1 580 ? -14.297 12.779 -12.965 1.00 75.00 580 SER A C 1
ATOM 4491 O O . SER A 1 580 ? -15.523 12.794 -12.897 1.00 75.00 580 SER A O 1
ATOM 4493 N N . ALA A 1 581 ? -13.621 11.655 -12.719 1.00 75.00 581 ALA A N 1
ATOM 4494 C CA . ALA A 1 581 ? -14.289 10.418 -12.318 1.00 75.00 581 ALA A CA 1
ATOM 4495 C C . ALA A 1 581 ? -14.940 10.541 -10.930 1.00 75.00 581 ALA A C 1
ATOM 4497 O O . ALA A 1 581 ? -16.075 10.086 -10.742 1.00 75.00 581 ALA A O 1
ATOM 4498 N N . ARG A 1 582 ? -14.250 11.190 -9.985 1.00 72.75 582 ARG A N 1
ATOM 4499 C CA . ARG A 1 582 ? -14.687 11.354 -8.594 1.00 72.75 582 ARG A CA 1
ATOM 4500 C C . ARG A 1 582 ? -15.902 12.269 -8.459 1.00 72.75 582 ARG A C 1
ATOM 4502 O O . ARG A 1 582 ? -16.845 11.919 -7.747 1.00 72.75 582 ARG A O 1
ATOM 4509 N N . GLU A 1 583 ? -15.930 13.384 -9.191 1.00 66.44 583 GLU A N 1
ATOM 4510 C CA . GLU A 1 583 ? -17.057 14.330 -9.186 1.00 66.44 583 GLU A CA 1
ATOM 4511 C C . GLU A 1 583 ? -18.389 13.697 -9.588 1.00 66.44 583 GLU A C 1
ATOM 4513 O O . GLU A 1 583 ? -19.446 14.142 -9.163 1.00 66.44 583 GLU A O 1
ATOM 4518 N N . PHE A 1 584 ? -18.394 12.635 -10.386 1.00 56.97 584 PHE A N 1
ATOM 4519 C CA . PHE A 1 584 ? -19.662 11.977 -10.683 1.00 56.97 584 PHE A CA 1
ATOM 4520 C C . PHE A 1 584 ? -20.095 11.012 -9.583 1.00 56.97 584 PHE A C 1
ATOM 4522 O O . PHE A 1 584 ? -21.291 10.877 -9.345 1.00 56.97 584 PHE A O 1
ATOM 4529 N N . VAL A 1 585 ? -19.159 10.329 -8.923 1.00 57.97 585 VAL A N 1
ATOM 4530 C CA . VAL A 1 585 ? -19.497 9.335 -7.896 1.00 57.97 585 VAL A CA 1
ATOM 4531 C C . VAL A 1 585 ? -19.996 10.026 -6.631 1.00 57.97 585 VAL A C 1
ATOM 4533 O O . VAL A 1 585 ? -21.095 9.707 -6.178 1.00 57.97 585 VAL A O 1
ATOM 4536 N N . ALA A 1 586 ? -19.277 11.045 -6.149 1.00 53.88 586 ALA A N 1
ATOM 4537 C CA . ALA A 1 586 ? -19.647 11.796 -4.945 1.00 53.88 586 ALA A CA 1
ATOM 4538 C C . ALA A 1 586 ? -21.016 12.504 -5.054 1.00 53.88 586 ALA A C 1
ATOM 4540 O O . ALA A 1 586 ? -21.672 12.747 -4.044 1.00 53.88 586 ALA A O 1
ATOM 4541 N N . TYR A 1 587 ? -21.475 12.798 -6.276 1.00 48.34 587 TYR A N 1
ATOM 4542 C CA . TYR A 1 587 ? -22.696 13.568 -6.532 1.00 48.34 587 TYR A CA 1
ATOM 4543 C C . TYR A 1 587 ? -23.829 12.750 -7.182 1.00 48.34 587 TYR A C 1
ATOM 4545 O O . TYR A 1 587 ? -24.861 13.315 -7.530 1.00 48.34 587 TYR A O 1
ATOM 4553 N N . SER A 1 588 ? -23.677 11.429 -7.339 1.00 42.97 588 SER A N 1
ATOM 4554 C CA . SER A 1 588 ? -24.679 10.562 -7.998 1.00 42.97 588 SER A CA 1
ATOM 4555 C C . SER A 1 588 ? -25.801 10.027 -7.088 1.00 42.97 588 SER A C 1
ATOM 4557 O O . SER A 1 588 ? -26.700 9.339 -7.571 1.00 42.97 588 SER A O 1
ATOM 4559 N N . GLY A 1 589 ? -25.787 10.351 -5.789 1.00 40.72 589 GLY A N 1
ATOM 4560 C CA . GLY A 1 589 ? -26.897 10.096 -4.857 1.00 40.72 589 GLY A CA 1
ATOM 4561 C C . GLY A 1 589 ? -27.939 11.226 -4.838 1.00 40.72 589 GLY A C 1
ATOM 4562 O O . GLY A 1 589 ? -27.763 12.249 -5.499 1.00 40.72 589 GLY A O 1
ATOM 4563 N N . GLN A 1 590 ? -29.005 11.082 -4.033 1.00 38.78 590 GLN A N 1
ATOM 4564 C CA . GLN A 1 590 ? -30.044 12.111 -3.775 1.00 38.78 590 GLN A CA 1
ATOM 4565 C C . GLN A 1 590 ? -29.479 13.529 -3.509 1.00 38.78 590 GLN A C 1
ATOM 4567 O O . GLN A 1 590 ? -30.149 14.526 -3.789 1.00 38.78 590 GLN A O 1
ATOM 4572 N N . ASN A 1 591 ? -28.211 13.610 -3.100 1.00 43.53 591 ASN A N 1
ATOM 4573 C CA . ASN A 1 591 ? -27.393 14.810 -2.954 1.00 43.53 591 ASN A CA 1
ATOM 4574 C C . ASN A 1 591 ? -27.363 15.737 -4.178 1.00 43.53 591 ASN A C 1
ATOM 4576 O O . ASN A 1 591 ? -27.255 16.940 -3.983 1.00 43.53 591 ASN A O 1
ATOM 4580 N N . GLN A 1 592 ? -27.501 15.266 -5.424 1.00 34.22 592 GLN A N 1
ATOM 4581 C CA . GLN A 1 592 ? -27.544 16.192 -6.570 1.00 34.22 592 GLN A CA 1
ATOM 4582 C C . GLN A 1 592 ? -28.812 17.056 -6.568 1.00 34.22 592 GLN A C 1
ATOM 4584 O O . GLN A 1 592 ? -28.760 18.241 -6.880 1.00 34.22 592 GLN A O 1
ATOM 4589 N N . VAL A 1 593 ? -29.952 16.481 -6.181 1.00 32.22 593 VAL A N 1
ATOM 4590 C CA . VAL A 1 593 ? -31.235 17.195 -6.113 1.00 32.22 593 VAL A CA 1
ATOM 4591 C C . VAL A 1 593 ? -31.306 18.053 -4.853 1.00 32.22 593 VAL A C 1
ATOM 4593 O O . VAL A 1 593 ? -31.854 19.149 -4.894 1.00 32.22 593 VAL A O 1
ATOM 4596 N N . GLU A 1 594 ? -30.745 17.580 -3.744 1.00 37.75 594 GLU A N 1
ATOM 4597 C CA . GLU A 1 594 ? -30.758 18.293 -2.468 1.00 37.75 594 GLU A CA 1
ATOM 4598 C C . GLU A 1 594 ? -29.755 19.450 -2.448 1.00 37.75 594 GLU A C 1
ATOM 4600 O O . GLU A 1 594 ? -30.137 20.561 -2.110 1.00 37.75 594 GLU A O 1
ATOM 4605 N N . LEU A 1 595 ? -28.533 19.262 -2.958 1.00 35.25 595 LEU A N 1
ATOM 4606 C CA . LEU A 1 595 ? -27.561 20.344 -3.152 1.00 35.25 595 LEU A CA 1
ATOM 4607 C C . LEU A 1 595 ? -28.097 21.406 -4.126 1.00 35.25 595 LEU A C 1
ATOM 4609 O O . LEU A 1 595 ? -27.989 22.596 -3.851 1.00 35.25 595 LEU A O 1
ATOM 4613 N N . MET A 1 596 ? -28.748 20.997 -5.222 1.00 28.81 596 MET A N 1
ATOM 4614 C CA . MET A 1 596 ? -29.371 21.937 -6.164 1.00 28.81 596 MET A CA 1
ATOM 4615 C C . MET A 1 596 ? -30.584 22.661 -5.564 1.00 28.81 596 MET A C 1
ATOM 4617 O O . MET A 1 596 ? -30.777 23.840 -5.846 1.00 28.81 596 MET A O 1
ATOM 4621 N N . LYS A 1 597 ? -31.371 22.011 -4.696 1.00 32.34 597 LYS A N 1
ATOM 4622 C CA . LYS A 1 597 ? -32.449 22.664 -3.932 1.00 32.34 597 LYS A CA 1
ATOM 4623 C C . LYS A 1 597 ? -31.907 23.642 -2.891 1.00 32.34 597 LYS A C 1
ATOM 4625 O O . LYS A 1 597 ? -32.480 24.713 -2.740 1.00 32.34 597 LYS A O 1
ATOM 4630 N N . THR A 1 598 ? -30.803 23.319 -2.222 1.00 35.25 598 THR A N 1
ATOM 4631 C CA . THR A 1 598 ? -30.144 24.193 -1.236 1.00 35.25 598 THR A CA 1
ATOM 4632 C C . THR A 1 598 ? -29.474 25.398 -1.899 1.00 35.25 598 THR A C 1
ATOM 4634 O O . THR A 1 598 ? -29.482 26.487 -1.338 1.00 35.25 598 THR A O 1
ATOM 4637 N N . ILE A 1 599 ? -28.967 25.241 -3.126 1.00 32.38 599 ILE A N 1
ATOM 4638 C CA . ILE A 1 599 ? -28.433 26.345 -3.941 1.00 32.38 599 ILE A CA 1
ATOM 4639 C C . ILE A 1 599 ? -29.561 27.226 -4.521 1.00 32.38 599 ILE A C 1
ATOM 4641 O O . ILE A 1 599 ? -29.338 28.404 -4.789 1.00 32.38 599 ILE A O 1
ATOM 4645 N N . GLN A 1 600 ? -30.777 26.691 -4.701 1.00 27.16 600 GLN A N 1
ATOM 4646 C CA . GLN A 1 600 ? -31.918 27.411 -5.295 1.00 27.16 600 GLN A CA 1
ATOM 4647 C C . GLN A 1 600 ? -32.974 27.916 -4.293 1.00 27.16 600 GLN A C 1
ATOM 4649 O O . GLN A 1 600 ? -33.875 28.653 -4.696 1.00 27.16 600 GLN A O 1
ATOM 4654 N N . ALA A 1 601 ? -32.905 27.552 -3.010 1.00 24.81 601 ALA A N 1
ATOM 4655 C CA . ALA A 1 601 ? -33.864 28.012 -2.007 1.00 24.81 601 ALA A CA 1
ATOM 4656 C C . ALA A 1 601 ? -33.442 29.367 -1.399 1.00 24.81 601 ALA A C 1
ATOM 4658 O O . ALA A 1 601 ? -32.294 29.512 -0.976 1.00 24.81 601 ALA A O 1
ATOM 4659 N N . PRO A 1 602 ? -34.346 30.362 -1.295 1.00 28.42 602 PRO A N 1
ATOM 4660 C CA . PRO A 1 602 ? -34.072 31.569 -0.528 1.00 28.42 602 PRO A CA 1
ATOM 4661 C C . PRO A 1 602 ? -33.875 31.209 0.952 1.00 28.42 602 PRO A C 1
ATOM 4663 O O . PRO A 1 602 ? -34.693 30.519 1.558 1.00 28.42 602 PRO A O 1
ATOM 4666 N N . TYR A 1 603 ? -32.749 31.661 1.500 1.00 32.84 603 TYR A N 1
ATOM 4667 C CA . TYR A 1 603 ? -32.258 31.370 2.845 1.00 32.84 603 TYR A CA 1
ATOM 4668 C C . TYR A 1 603 ? -33.239 31.849 3.933 1.00 32.84 603 TYR A C 1
ATOM 4670 O O . TYR A 1 603 ? -33.423 33.052 4.114 1.00 32.84 603 TYR A O 1
ATOM 4678 N N . ASP A 1 604 ? -33.849 30.912 4.666 1.00 28.97 604 ASP A N 1
ATOM 4679 C CA . ASP A 1 604 ? -34.645 31.178 5.874 1.00 28.97 604 ASP A CA 1
ATOM 4680 C C . ASP A 1 604 ? -33.811 30.815 7.111 1.00 28.97 604 ASP A C 1
ATOM 4682 O O . ASP A 1 604 ? -33.621 29.644 7.455 1.00 28.97 604 ASP A O 1
ATOM 4686 N N . SER A 1 605 ? -33.270 31.844 7.761 1.00 29.70 605 SER A N 1
ATOM 4687 C CA . SER A 1 605 ? -32.336 31.741 8.885 1.00 29.70 605 SER A CA 1
ATOM 4688 C C . SER A 1 605 ? -32.946 31.145 10.157 1.00 29.70 605 SER A C 1
ATOM 4690 O O . SER A 1 605 ? -32.202 30.758 11.056 1.00 29.70 605 SER A O 1
ATOM 4692 N N . ALA A 1 606 ? -34.275 31.036 10.254 1.00 27.58 606 ALA A N 1
ATOM 4693 C CA . ALA A 1 606 ? -34.945 30.629 11.488 1.00 27.58 606 ALA A CA 1
ATOM 4694 C C . ALA A 1 606 ? -35.060 29.105 11.677 1.00 27.58 606 ALA A C 1
ATOM 4696 O O . ALA A 1 606 ? -35.348 28.654 12.781 1.00 27.58 606 ALA A O 1
ATOM 4697 N N . LYS A 1 607 ? -34.839 28.297 10.628 1.00 28.38 607 LYS A N 1
ATOM 4698 C CA . LYS A 1 607 ? -34.958 26.823 10.695 1.00 28.38 607 LYS A CA 1
ATOM 4699 C C . LYS A 1 607 ? -33.624 26.073 10.692 1.00 28.38 607 LYS A C 1
ATOM 4701 O O . LYS A 1 607 ? -33.612 24.859 10.866 1.00 28.38 607 LYS A O 1
ATOM 4706 N N . ALA A 1 608 ? -32.507 26.776 10.508 1.00 26.64 608 ALA A N 1
ATOM 4707 C CA . ALA A 1 608 ? -31.177 26.174 10.436 1.00 26.64 608 ALA A CA 1
ATOM 4708 C C . ALA A 1 608 ? -30.539 25.910 11.814 1.00 26.64 608 ALA A C 1
ATOM 4710 O O . ALA A 1 608 ? -29.560 25.178 11.884 1.00 26.64 608 ALA A O 1
ATOM 4711 N N . SER A 1 609 ? -31.076 26.435 12.922 1.00 27.52 609 SER A N 1
ATOM 4712 C CA . SER A 1 609 ? -30.448 26.270 14.245 1.00 27.52 609 SER A CA 1
ATOM 4713 C C . SER A 1 609 ? -30.428 24.828 14.760 1.00 27.52 609 SER A C 1
ATOM 4715 O O . SER A 1 609 ? -29.556 24.487 15.552 1.00 27.52 609 SER A O 1
ATOM 4717 N N . ASP A 1 610 ? -31.336 23.972 14.286 1.00 28.45 610 ASP A N 1
ATOM 4718 C CA . ASP A 1 610 ? -31.547 22.645 14.883 1.00 28.45 610 ASP A CA 1
ATOM 4719 C C . ASP A 1 610 ? -30.853 21.507 14.107 1.00 28.45 610 ASP A C 1
ATOM 4721 O O . ASP A 1 610 ? -30.813 20.371 14.574 1.00 28.45 610 ASP A O 1
ATOM 4725 N N . VAL A 1 611 ? -30.256 21.807 12.945 1.00 29.80 611 VAL A N 1
ATOM 4726 C CA . VAL A 1 611 ? -29.484 20.851 12.113 1.00 29.80 611 VAL A CA 1
ATOM 4727 C C . VAL A 1 611 ? -27.973 21.169 12.135 1.00 29.80 611 VAL A C 1
ATOM 4729 O O . VAL A 1 611 ? -27.165 20.458 11.551 1.00 29.80 611 VAL A O 1
ATOM 4732 N N . TRP A 1 612 ? -27.565 22.218 12.855 1.00 26.59 612 TRP A N 1
ATOM 4733 C CA . TRP A 1 612 ? -26.225 22.819 12.801 1.00 26.59 612 TRP A CA 1
ATOM 4734 C C . TRP A 1 612 ? -25.390 22.603 14.074 1.00 26.59 612 TRP A C 1
ATOM 4736 O O . TRP A 1 612 ? -24.757 23.527 14.586 1.00 26.59 612 TRP A O 1
ATOM 4746 N N . SER A 1 613 ? -25.340 21.371 14.586 1.00 26.55 613 SER A N 1
ATOM 4747 C CA . SER A 1 613 ? -24.401 21.000 15.652 1.00 26.55 613 SER A CA 1
ATOM 4748 C C . SER A 1 613 ? -23.307 20.061 15.137 1.00 26.55 613 SER A C 1
ATOM 4750 O O . SER A 1 613 ? -23.425 18.846 15.252 1.00 26.55 613 SER A O 1
ATOM 4752 N N . ASP A 1 614 ? -22.240 20.617 14.564 1.00 30.09 614 ASP A N 1
ATOM 4753 C CA . ASP A 1 614 ? -20.901 20.446 15.141 1.00 30.09 614 ASP A CA 1
ATOM 4754 C C . ASP A 1 614 ? -19.837 21.247 14.374 1.00 30.09 614 ASP A C 1
ATOM 4756 O O . ASP A 1 614 ? -19.735 21.243 13.150 1.00 30.09 614 ASP A O 1
ATOM 4760 N N . TYR A 1 615 ? -18.998 21.929 15.148 1.00 29.83 615 TYR A N 1
ATOM 4761 C CA . TYR A 1 615 ? -18.025 22.974 14.798 1.00 29.83 615 TYR A CA 1
ATOM 4762 C C . TYR A 1 615 ? -16.958 22.616 13.730 1.00 29.83 615 TYR A C 1
ATOM 4764 O O . TYR A 1 615 ? -16.144 23.461 13.358 1.00 29.83 615 TYR A O 1
ATOM 4772 N N . VAL A 1 616 ? -16.933 21.374 13.239 1.00 33.28 616 VAL A N 1
ATOM 4773 C CA . VAL A 1 616 ? -16.004 20.874 12.207 1.00 33.28 616 VAL A CA 1
ATOM 4774 C C . VAL A 1 616 ? -16.580 21.054 10.796 1.00 33.28 616 VAL A C 1
ATOM 4776 O O . VAL A 1 616 ? -15.818 21.269 9.853 1.00 33.28 616 VAL A O 1
ATOM 4779 N N . ASP A 1 617 ? -17.910 21.081 10.649 1.00 35.84 617 ASP A N 1
ATOM 4780 C CA . ASP A 1 617 ? -18.566 21.194 9.336 1.00 35.84 617 ASP A CA 1
ATOM 4781 C C . ASP A 1 617 ? -18.325 22.559 8.671 1.00 35.84 617 ASP A C 1
ATOM 4783 O O . ASP A 1 617 ? -18.208 22.656 7.451 1.00 35.84 617 ASP A O 1
ATOM 4787 N N . LYS A 1 618 ? -18.130 23.620 9.467 1.00 32.69 618 LYS A N 1
ATOM 4788 C CA . LYS A 1 618 ? -17.782 24.948 8.939 1.00 32.69 618 LYS A CA 1
ATOM 4789 C C . LYS A 1 618 ? -16.384 24.992 8.316 1.00 32.69 618 LYS A C 1
ATOM 4791 O O . LYS A 1 618 ? -16.201 25.716 7.347 1.00 32.69 618 LYS A O 1
ATOM 4796 N N . ARG A 1 619 ? -15.412 24.214 8.814 1.00 31.11 619 ARG A N 1
ATOM 4797 C CA . ARG A 1 619 ? -14.051 24.182 8.242 1.00 31.11 619 ARG A CA 1
ATOM 4798 C C . ARG A 1 619 ? -13.980 23.320 6.994 1.00 31.11 619 ARG A C 1
ATOM 4800 O O . ARG A 1 619 ? -13.398 23.759 6.023 1.00 31.11 619 ARG A O 1
ATOM 4807 N N . ILE A 1 620 ? -14.612 22.148 6.985 1.00 35.19 620 ILE A N 1
ATOM 4808 C CA . ILE A 1 620 ? -14.555 21.234 5.833 1.00 35.19 620 ILE A CA 1
ATOM 4809 C C . ILE A 1 620 ? -15.335 21.816 4.650 1.00 35.19 620 ILE A C 1
ATOM 4811 O O . ILE A 1 620 ? -14.811 21.863 3.541 1.00 35.19 620 ILE A O 1
ATOM 4815 N N . CYS A 1 621 ? -16.541 22.359 4.872 1.00 33.69 621 CYS A N 1
ATOM 4816 C CA . CYS A 1 621 ? -17.253 23.066 3.807 1.00 33.69 621 CYS A CA 1
ATOM 4817 C C . CYS A 1 621 ? -16.508 24.330 3.374 1.00 33.69 621 CYS A C 1
ATOM 4819 O O . CYS A 1 621 ? -16.442 24.570 2.175 1.00 33.69 621 CYS A O 1
ATOM 4821 N N . ALA A 1 622 ? -15.913 25.114 4.282 1.00 33.38 622 ALA A N 1
ATOM 4822 C CA . ALA A 1 622 ? -15.148 26.294 3.883 1.00 33.38 622 ALA A CA 1
ATOM 4823 C C . ALA A 1 622 ? -13.868 25.925 3.125 1.00 33.38 622 ALA A C 1
ATOM 4825 O O . ALA A 1 622 ? -13.659 26.484 2.065 1.00 33.38 622 ALA A O 1
ATOM 4826 N N . THR A 1 623 ? -13.052 24.970 3.571 1.00 36.19 623 THR A N 1
ATOM 4827 C CA . THR A 1 623 ? -11.780 24.595 2.926 1.00 36.19 623 THR A CA 1
ATOM 4828 C C . THR A 1 623 ? -11.995 23.826 1.622 1.00 36.19 623 THR A C 1
ATOM 4830 O O . THR A 1 623 ? -11.342 24.135 0.629 1.00 36.19 623 THR A O 1
ATOM 4833 N N . TYR A 1 624 ? -12.969 22.910 1.557 1.00 34.69 624 TYR A N 1
ATOM 4834 C CA . TYR A 1 624 ? -13.345 22.225 0.313 1.00 34.69 624 TYR A CA 1
ATOM 4835 C C . TYR A 1 624 ? -13.958 23.200 -0.705 1.00 34.69 624 TYR A C 1
ATOM 4837 O O . TYR A 1 624 ? -13.617 23.175 -1.890 1.00 34.69 624 TYR A O 1
ATOM 4845 N N . THR A 1 625 ? -14.819 24.118 -0.246 1.00 36.97 625 THR A N 1
ATOM 4846 C CA . THR A 1 625 ? -15.406 25.157 -1.106 1.00 36.97 625 THR A CA 1
ATOM 4847 C C . THR A 1 625 ? -14.359 26.194 -1.513 1.00 36.97 625 THR A C 1
ATOM 4849 O O . THR A 1 625 ? -14.290 26.520 -2.687 1.00 36.97 625 THR A O 1
ATOM 4852 N N . LEU A 1 626 ? -13.477 26.653 -0.622 1.00 38.94 626 LEU A N 1
ATOM 4853 C CA . LEU A 1 626 ? -12.368 27.569 -0.932 1.00 38.94 626 LEU A CA 1
ATOM 4854 C C . LEU A 1 626 ? -11.346 26.915 -1.867 1.00 38.94 626 LEU A C 1
ATOM 4856 O O . LEU A 1 626 ? -10.869 27.573 -2.785 1.00 38.94 626 LEU A O 1
ATOM 4860 N N . GLY A 1 627 ? -11.057 25.622 -1.701 1.00 40.03 627 GLY A N 1
ATOM 4861 C CA . GLY A 1 627 ? -10.201 24.838 -2.592 1.00 40.03 627 GLY A CA 1
ATOM 4862 C C . GLY A 1 627 ? -10.781 24.715 -4.002 1.00 40.03 627 GLY A C 1
ATOM 4863 O O . GLY A 1 627 ? -10.062 24.924 -4.979 1.00 40.03 627 GLY A O 1
ATOM 4864 N N . LYS A 1 628 ? -12.097 24.482 -4.125 1.00 37.84 628 LYS A N 1
ATOM 4865 C CA . LYS A 1 628 ? -12.797 24.523 -5.420 1.00 37.84 628 LYS A CA 1
ATOM 4866 C C . LYS A 1 628 ? -12.919 25.940 -5.990 1.00 37.84 628 LYS A C 1
ATOM 4868 O O . LYS A 1 628 ? -12.797 26.113 -7.201 1.00 37.84 628 LYS A O 1
ATOM 4873 N N . LEU A 1 629 ? -13.106 26.953 -5.145 1.00 38.62 629 LEU A N 1
ATOM 4874 C CA . LEU A 1 629 ? -13.233 28.351 -5.559 1.00 38.62 629 LEU A CA 1
ATOM 4875 C C . LEU A 1 629 ? -11.904 28.998 -5.937 1.00 38.62 629 LEU A C 1
ATOM 4877 O O . LEU A 1 629 ? -11.905 29.927 -6.737 1.00 38.62 629 LEU A O 1
ATOM 4881 N N . ARG A 1 630 ? -10.770 28.475 -5.460 1.00 40.12 630 ARG A N 1
ATOM 4882 C CA . ARG A 1 630 ? -9.428 28.909 -5.880 1.00 40.12 630 ARG A CA 1
ATOM 4883 C C . ARG A 1 630 ? -9.197 28.731 -7.386 1.00 40.12 630 ARG A C 1
ATOM 4885 O O . ARG A 1 630 ? -8.383 29.442 -7.962 1.00 40.12 630 ARG A O 1
ATOM 4892 N N . ASN A 1 631 ? -9.942 27.815 -8.011 1.00 39.56 631 ASN A N 1
ATOM 4893 C CA . ASN A 1 631 ? -9.937 27.566 -9.454 1.00 39.56 631 ASN A CA 1
ATOM 4894 C C . ASN A 1 631 ? -11.072 28.282 -10.201 1.00 39.56 631 ASN A C 1
ATOM 4896 O O . ASN A 1 631 ? -11.145 28.215 -11.426 1.00 39.56 631 ASN A O 1
ATOM 4900 N N . THR A 1 632 ? -11.965 28.971 -9.491 1.00 39.56 632 THR A N 1
ATOM 4901 C CA . THR A 1 632 ? -12.968 29.834 -10.111 1.00 39.56 632 THR A CA 1
ATOM 4902 C C . THR A 1 632 ? -12.444 31.263 -10.066 1.00 39.56 632 THR A C 1
ATOM 4904 O O . THR A 1 632 ? -12.183 31.783 -8.988 1.00 39.56 632 THR A O 1
ATOM 4907 N N . ASN A 1 633 ? -12.325 31.943 -11.206 1.00 42.12 633 ASN A N 1
ATOM 4908 C CA . ASN A 1 633 ? -12.019 33.385 -11.267 1.00 42.12 633 ASN A CA 1
ATOM 4909 C C . ASN A 1 633 ? -13.162 34.263 -10.695 1.00 42.12 633 ASN A C 1
ATOM 4911 O O . ASN A 1 633 ? -13.398 35.373 -11.165 1.00 42.12 633 ASN A O 1
ATOM 4915 N N . ASN A 1 634 ? -13.930 33.760 -9.726 1.00 46.91 634 ASN A N 1
ATOM 4916 C CA . ASN A 1 634 ? -15.100 34.411 -9.161 1.00 46.91 634 ASN A CA 1
ATOM 4917 C C . ASN A 1 634 ? -14.749 35.049 -7.811 1.00 46.91 634 ASN A C 1
ATOM 4919 O O . ASN A 1 634 ? -15.050 34.533 -6.733 1.00 46.91 634 ASN A O 1
ATOM 4923 N N . THR A 1 635 ? -14.060 36.182 -7.907 1.00 47.81 635 THR A N 1
ATOM 4924 C CA . THR A 1 635 ? -13.553 36.987 -6.790 1.00 47.81 635 THR A CA 1
ATOM 4925 C C . THR A 1 635 ? -14.661 37.460 -5.846 1.00 47.81 635 THR A C 1
ATOM 4927 O O . THR A 1 635 ? -14.441 37.557 -4.644 1.00 47.81 635 THR A O 1
ATOM 4930 N N . GLU A 1 636 ? -15.864 37.699 -6.367 1.00 47.47 636 GLU A N 1
ATOM 4931 C CA . GLU A 1 636 ? -17.003 38.239 -5.613 1.00 47.47 636 GLU A CA 1
ATOM 4932 C C . GLU A 1 636 ? -17.563 37.222 -4.601 1.00 47.47 636 GLU A C 1
ATOM 4934 O O . GLU A 1 636 ? -17.885 37.560 -3.457 1.00 47.47 636 GLU A O 1
ATOM 4939 N N . LEU A 1 637 ? -17.592 35.940 -4.982 1.00 45.38 637 LEU A N 1
ATOM 4940 C CA . LEU A 1 637 ? -18.021 34.855 -4.099 1.00 45.38 637 LEU A CA 1
ATOM 4941 C C . LEU A 1 637 ? -16.987 34.569 -2.998 1.00 45.38 637 LEU A C 1
ATOM 4943 O O . LEU A 1 637 ? -17.362 34.350 -1.847 1.00 45.38 637 LEU A O 1
ATOM 4947 N N . LEU A 1 638 ? -15.694 34.608 -3.343 1.00 47.66 638 LEU A N 1
ATOM 4948 C CA . LEU A 1 638 ? -14.580 34.474 -2.396 1.00 47.66 638 LEU A CA 1
ATOM 4949 C C . LEU A 1 638 ? -14.605 35.583 -1.340 1.00 47.66 638 LEU A C 1
ATOM 4951 O O . LEU A 1 638 ? -14.464 35.303 -0.151 1.00 47.66 638 LEU A O 1
ATOM 4955 N N . GLN A 1 639 ? -14.841 36.821 -1.770 1.00 51.53 639 GLN A N 1
ATOM 4956 C CA . GLN A 1 639 ? -14.902 37.982 -0.889 1.00 51.53 639 GLN A CA 1
ATOM 4957 C C . GLN A 1 639 ? -16.099 37.915 0.068 1.00 51.53 639 GLN A C 1
ATOM 4959 O O . GLN A 1 639 ? -15.938 38.102 1.269 1.00 51.53 639 GLN A O 1
ATOM 4964 N N . THR A 1 640 ? -17.267 37.501 -0.429 1.00 52.03 640 THR A N 1
ATOM 4965 C CA . THR A 1 640 ? -18.466 37.291 0.403 1.00 52.03 640 THR A CA 1
ATOM 4966 C C . THR A 1 640 ? -18.265 36.190 1.459 1.00 52.03 640 THR A C 1
ATOM 4968 O O . THR A 1 640 ? -18.833 36.248 2.550 1.00 52.03 640 THR A O 1
ATOM 4971 N N . LEU A 1 641 ? -17.479 35.155 1.141 1.00 50.28 641 LEU A N 1
ATOM 4972 C CA . LEU A 1 641 ? -17.138 34.070 2.067 1.00 50.28 641 LEU A CA 1
ATOM 4973 C C . LEU A 1 641 ? -16.155 34.531 3.147 1.00 50.28 641 LEU A C 1
ATOM 4975 O O . LEU A 1 641 ? -16.367 34.224 4.317 1.00 50.28 641 LEU A O 1
ATOM 4979 N N . LEU A 1 642 ? -15.128 35.292 2.761 1.00 53.03 642 LEU A N 1
ATOM 4980 C CA . LEU A 1 642 ? -14.159 35.899 3.679 1.00 53.03 642 LEU A CA 1
ATOM 4981 C C . LEU A 1 642 ? -14.838 36.837 4.681 1.00 53.03 642 LEU A C 1
ATOM 4983 O O . LEU A 1 642 ? -14.678 36.653 5.882 1.00 53.03 642 LEU A O 1
ATOM 4987 N N . GLU A 1 643 ? -15.685 37.751 4.207 1.00 55.59 643 GLU A N 1
ATOM 4988 C CA . GLU A 1 643 ? -16.407 38.703 5.064 1.00 55.59 643 GLU A CA 1
ATOM 4989 C C . GLU A 1 643 ? -17.319 38.000 6.087 1.00 55.59 643 GLU A C 1
ATOM 4991 O O . GLU A 1 643 ? -17.490 38.465 7.212 1.00 55.59 643 GLU A O 1
ATOM 4996 N N . LYS A 1 644 ? -17.885 36.838 5.732 1.00 49.41 644 LYS A N 1
ATOM 4997 C CA . LYS A 1 644 ? -18.701 36.028 6.652 1.00 49.41 644 LYS A CA 1
ATOM 4998 C C . LYS A 1 644 ? -17.872 35.243 7.661 1.00 49.41 644 LYS A C 1
ATOM 5000 O O . LYS A 1 644 ? -18.314 35.069 8.793 1.00 49.41 644 LYS A O 1
ATOM 5005 N N . ILE A 1 645 ? -16.694 34.767 7.260 1.00 51.38 645 ILE A N 1
ATOM 5006 C CA . ILE A 1 645 ? -15.745 34.106 8.160 1.00 51.38 645 ILE A CA 1
ATOM 5007 C C . ILE A 1 645 ? -15.232 35.113 9.201 1.00 51.38 645 ILE A C 1
ATOM 5009 O O . ILE A 1 645 ? -15.219 34.796 10.390 1.00 51.38 645 ILE A O 1
ATOM 5013 N N . GLU A 1 646 ? -14.900 36.334 8.772 1.00 52.91 646 GLU A N 1
ATOM 5014 C CA . GLU A 1 646 ? -14.465 37.435 9.643 1.00 52.91 646 GLU A CA 1
ATOM 5015 C C . GLU A 1 646 ? -15.578 37.918 10.589 1.00 52.91 646 GLU A C 1
ATOM 5017 O O . GLU A 1 646 ? -15.309 38.269 11.737 1.00 52.91 646 GLU A O 1
ATOM 5022 N N . ALA A 1 647 ? -16.841 37.895 10.152 1.00 51.28 647 ALA A N 1
ATOM 5023 C CA . ALA A 1 647 ? -17.976 38.319 10.973 1.00 51.28 647 ALA A CA 1
ATOM 5024 C C . ALA A 1 647 ? -18.392 37.308 12.065 1.00 51.28 647 ALA A C 1
ATOM 5026 O O . ALA A 1 647 ? -19.121 37.684 12.984 1.00 51.28 647 ALA A O 1
ATOM 5027 N N . GLU A 1 648 ? -17.973 36.036 11.979 1.00 47.47 648 GLU A N 1
ATOM 5028 C CA . GLU A 1 648 ? -18.473 34.954 12.845 1.00 47.47 648 GLU A CA 1
ATOM 5029 C C . GLU A 1 648 ? -17.504 34.450 13.939 1.00 47.47 648 GLU A C 1
ATOM 5031 O O . GLU A 1 648 ? -17.945 33.636 14.754 1.00 47.47 648 GLU A O 1
ATOM 5036 N N . ASN A 1 649 ? -16.229 34.873 14.033 1.00 48.22 649 ASN A N 1
ATOM 5037 C CA . ASN A 1 649 ? -15.349 34.414 15.130 1.00 48.22 649 ASN A CA 1
ATOM 5038 C C . ASN A 1 649 ? -14.119 35.286 15.457 1.00 48.22 649 ASN A C 1
ATOM 5040 O O . ASN A 1 649 ? -13.418 35.771 14.581 1.00 48.22 649 ASN A O 1
ATOM 5044 N N . ASP A 1 650 ? -13.804 35.340 16.756 1.00 42.59 650 ASP A N 1
ATOM 5045 C CA . ASP A 1 650 ? -12.704 36.074 17.406 1.00 42.59 650 ASP A CA 1
ATOM 5046 C C . ASP A 1 650 ? -11.502 35.136 17.710 1.00 42.59 650 ASP A C 1
ATOM 5048 O O . ASP A 1 650 ? -11.068 35.002 18.856 1.00 42.59 650 ASP A O 1
ATOM 5052 N N . HIS A 1 651 ? -11.012 34.367 16.718 1.00 38.06 651 HIS A N 1
ATOM 5053 C CA . HIS A 1 651 ? -9.942 33.370 16.930 1.00 38.06 651 HIS A CA 1
ATOM 5054 C C . HIS A 1 651 ? -8.659 33.675 16.125 1.00 38.06 651 HIS A C 1
ATOM 5056 O O . HIS A 1 651 ? -8.700 33.656 14.901 1.00 38.06 651 HIS A O 1
ATOM 5062 N N . PRO A 1 652 ? -7.475 33.792 16.763 1.00 31.81 652 PRO A N 1
ATOM 5063 C CA . PRO A 1 652 ? -6.243 34.355 16.176 1.00 31.81 652 PRO A CA 1
ATOM 5064 C C . PRO A 1 652 ? -5.495 33.483 15.138 1.00 31.81 652 PRO A C 1
ATOM 5066 O O . PRO A 1 652 ? -4.303 33.680 14.915 1.00 31.81 652 PRO A O 1
ATOM 5069 N N . LYS A 1 653 ? -6.143 32.471 14.547 1.00 38.03 653 LYS A N 1
ATOM 5070 C CA . LYS A 1 653 ? -5.552 31.580 13.518 1.00 38.03 653 LYS A CA 1
ATOM 5071 C C . LYS A 1 653 ? -6.341 31.537 12.201 1.00 38.03 653 LYS A C 1
ATOM 5073 O O . LYS A 1 653 ? -5.865 30.905 11.261 1.00 38.03 653 LYS A O 1
ATOM 5078 N N . VAL A 1 654 ? -7.528 32.138 12.176 1.00 35.94 654 VAL A N 1
ATOM 5079 C CA . VAL A 1 654 ? -8.219 32.580 10.957 1.00 35.94 654 VAL A CA 1
ATOM 5080 C C . VAL A 1 654 ? -7.732 33.998 10.707 1.00 35.94 654 VAL A C 1
ATOM 5082 O O . VAL A 1 654 ? -7.424 34.295 9.537 1.00 35.94 654 VAL A O 1
#

Solvent-accessible surface area (backbone atoms only — not comparable to full-atom values): 34799 Å² total; per-residue (Å²): 116,82,81,55,75,81,41,85,61,50,38,72,47,100,85,70,49,79,39,45,38,64,62,56,48,47,66,64,48,42,61,71,67,44,53,84,76,46,64,87,86,58,53,69,69,49,51,58,50,17,51,54,52,44,53,51,48,54,57,54,54,39,70,64,31,95,64,72,64,53,71,68,57,48,59,76,34,47,74,43,59,28,39,72,37,65,69,35,62,77,68,70,40,37,39,22,41,28,27,40,19,68,70,55,70,80,58,90,64,86,68,39,46,31,34,34,43,34,40,33,80,72,68,89,74,59,70,74,51,59,58,46,60,60,51,21,47,54,52,9,52,50,31,36,41,17,26,52,62,45,77,36,61,38,26,2,13,18,34,39,35,42,30,36,89,89,17,37,40,34,40,38,23,26,32,54,54,79,90,42,50,92,60,34,36,7,39,25,34,34,30,51,45,78,60,74,92,65,98,79,81,70,63,74,61,62,58,50,52,52,52,40,35,50,45,41,24,32,39,69,41,56,34,51,48,61,34,32,28,44,29,60,35,61,81,36,55,37,69,55,34,47,50,50,44,55,41,40,55,51,42,31,58,77,68,70,50,75,90,71,53,78,40,51,34,49,28,45,49,87,74,33,16,49,60,54,62,91,66,18,32,30,16,45,7,30,49,35,24,50,52,46,50,70,67,34,62,70,56,26,58,74,52,70,49,65,83,93,53,77,43,30,33,32,33,37,19,60,48,63,39,24,42,27,35,53,46,46,50,46,77,77,40,45,89,72,50,64,32,50,24,29,46,22,42,99,48,5,15,36,33,17,95,89,39,57,65,61,67,60,52,52,51,52,49,54,53,52,52,51,35,54,76,71,69,47,69,68,90,78,63,38,62,32,77,70,54,81,68,93,61,79,43,74,32,61,44,85,50,90,66,47,33,57,56,60,68,45,45,78,30,45,31,38,30,42,20,51,63,60,52,74,39,34,91,88,52,54,89,50,51,43,46,34,34,35,47,22,48,19,72,54,26,54,40,87,86,44,62,66,55,37,47,76,71,48,24,48,57,45,49,26,52,70,19,28,32,18,45,60,35,48,35,48,52,36,51,51,48,34,38,49,51,42,79,60,33,33,79,50,49,74,74,47,48,63,61,51,54,49,52,30,39,51,43,17,32,52,50,42,49,57,42,47,58,52,39,73,75,41,63,94,81,60,40,58,58,57,44,50,49,53,52,24,54,51,37,50,53,40,21,51,53,34,62,67,53,73,46,72,70,36,51,52,53,17,47,52,48,21,57,73,19,75,62,59,37,54,68,59,57,32,40,36,40,36,19,38,57,58,21,47,62,52,61,82,42,70,52,75,55,48,62,49,53,52,46,63,74,68,48,84,88,64,80,86,72,52,74,86,78,65,85,59,91,59,58,64,52,54,55,46,51,57,48,49,59,59,43,74,76,42,97,52,63,69,63,54,48,57,49,49,57,52,56,64,73,69,58,96,55,102,86,118

Nearest PDB structures (foldseek):
  2tmg-assembly1_B  TM=6.788E-01  e=2.609E-16  Thermotoga maritima
  8i83-assembly1_E-2  TM=6.971E-01  e=2.651E-15  Lysinibacillus composti
  7mfm-assembly1_A  TM=6.085E-01  e=2.307E-15  Bacillus subtilis
  3k92-assembly1_D  TM=6.453E-01  e=1.568E-13  Bacillus subtilis
  3k8z-assembly1_E  TM=5.799E-01  e=8.449E-15  Bacillus subtilis

Foldseek 3Di:
DVVCPPPPQWDADPVRDTDGPLVVCLVVVVCVLCVVVAPPPQDPVLVVQLSVLVSVQLVLVLVQAPDRDRPVRQSVFWPWKCSSPPVCVVVVFWIKTKGQQCSNVPQPDDTARIKIKTWDDDDPDCVVSHCQQVVQRVQQVLQQLLCLLLLHLARGKEKEWEDEQLIIMMMITFHDDPLLQQLHAHEDEYAYYYDDPDPPDDDPVSVLNSLLSCLLRCVSRQHFQRRYAYEHDHPADLVSLVSSQVSNVVSCVVVVPPLRARRYAQHDLLQLGAPCQVLLQLLLLLLLLVVLQLPDPLSCVLLVHDRLPQFEEAEEADPRNRVSNLCCCCVVNVVSNYAHAKYFHQWKIFGAPVHADSVQSNVLSVVLVVCVVVVHDNVVRTPLVSRPDDGPDIFTCPDRCRRLVSQLDAGQEYEYQHDACSDEPVCVVSGRYSEYRYSDAHNHPPPCQLVCLVVNYAYHHSSLRRSSVVLSRSVSSLVCLQQPSCSSVPSVVCSVVSSLSSSLSSSLSSVLLCVDCSPDDSSQGSVNSSCVLSVQLSVQLSVCSSPPDPVLQVQLVVSCVSSVNSDDSSSSSSSSSSVVSVVCSSCVPVNVVVVVCVVVDDDDPPPVPPVDDDPVVLVSCLVVVVVVCVPPPCVVVVVVSVVVVVVPDDDPPD